Protein AF-A0AB72XNI6-F1 (afdb_monomer_lite)

Sequence (398 aa):
MTYGEAVADVLEFGQSEGEPIGMAPAEWRAFAARASLHAARAKAKELGADPPWDCELAKTPEGYYQIRGGIPYAIAKSLAAAPFADILWMETKTADLADARQFAEAIHAEFPDQMLAYNLSPSFNWDTTGMTDEEMRRFPEELGKMGFVFNFITYGGHQIDGVAAEEFATALRQDGMLALARLQRKMRLVESPYRTPQTLVGGPRSDAALAASSGRTATTKAMGKGSTQHQHLVQTEVPRKLLEEWLAMWSGHYQLKDKLRVQLRPQRAGSEVLELGIHGESDDKLANVIFQPIQDRRGRTILLVRDQNTFGAELRQKRLMTLIHLWLVHRFKAQAVHYVTPTDDNLYQTSKMKSHGIFTEVNQEVGEIIVAEVNHPRIAELLTPDRVALRKLITKEA

Foldseek 3Di:
DDPLVQLLVVQVVCVVVVHDFPDHSVRSSVVVLPDDPVRNQVVSVVRVGDGDDDQQVVADPVRDTDDDDDLSVLLVVQLVCQVPDQEDEDDDPELDLVSLLSSLVSNCVPVVNRAYAYEPEPPHPPVVVPDDPVCVVCSVVSSVVSRHPHYDHDVVVVVVVVVVCVVLVVCCVVPNCVSVVVVLVVCVVVVPPVVPVCVVVPVVVVVVVVCVVCVNPDDPDDDDDVPDDPPDDLL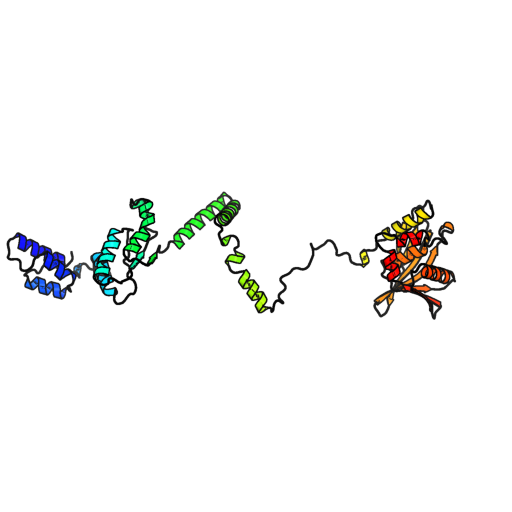RPADQVVLQVLVVLLCVLLVPPWRWGWDWDAPDPPDQWIKIFIATPVRDGQWIWTWHWDADPVRATETETEDIDGRDPSCPPQCSVLSVLLSVCSNRVHQKYKYAPPDCVVVVVLVVNVVLVQFVDWDQDPPRMIITGGRVVLSVVCVPPVNPSSSCSRNVPD

InterPro domains:
  IPR006254 Isocitrate lyase [PF00463] (33-231)
  IPR006254 Isocitrate lyase [PTHR21631] (40-236)
  IPR015813 Pyruvate/Phosphoenolpyruvate kinase-like domain superfamily [SSF51621] (12-215)
  IPR040442 Pyruvate kinase-like domain superfamily [G3DSA:3.20.20.60] (33-232)

Structure (mmCIF, N/CA/C/O backbone):
data_AF-A0AB72XNI6-F1
#
_entry.id   AF-A0AB72XNI6-F1
#
loop_
_atom_site.group_PDB
_atom_site.id
_atom_site.type_symbol
_atom_site.label_atom_id
_atom_site.label_alt_id
_atom_site.label_comp_id
_atom_site.label_asym_id
_atom_site.label_entity_id
_atom_site.label_seq_id
_atom_site.pdbx_PDB_ins_code
_atom_site.Cartn_x
_atom_site.Cartn_y
_atom_site.Cartn_z
_atom_site.occupancy
_atom_site.B_iso_or_equiv
_atom_site.auth_seq_id
_atom_site.auth_comp_id
_atom_site.auth_asym_id
_atom_site.auth_atom_id
_atom_site.pdbx_PDB_model_num
ATOM 1 N N . MET A 1 1 ? 40.174 5.202 -37.784 1.00 93.56 1 MET A N 1
ATOM 2 C CA . MET A 1 1 ? 39.654 4.266 -38.804 1.00 93.56 1 MET A CA 1
ATOM 3 C C . MET A 1 1 ? 39.851 2.837 -38.331 1.00 93.56 1 MET A C 1
ATOM 5 O O . MET A 1 1 ? 40.727 2.596 -37.502 1.00 93.56 1 MET A O 1
ATOM 9 N N . THR A 1 2 ? 39.038 1.905 -38.815 1.00 97.88 2 THR A N 1
ATOM 10 C CA . THR A 1 2 ? 39.280 0.470 -38.592 1.00 97.88 2 THR A CA 1
ATOM 11 C C . THR A 1 2 ? 40.396 -0.014 -39.521 1.00 97.88 2 THR A C 1
ATOM 13 O O . THR A 1 2 ? 40.714 0.655 -40.503 1.00 97.88 2 THR A O 1
ATOM 16 N N . TYR A 1 3 ? 40.993 -1.177 -39.243 1.00 98.06 3 TYR A N 1
ATOM 17 C CA . TYR A 1 3 ? 41.954 -1.772 -40.181 1.00 98.06 3 TYR A CA 1
ATOM 18 C C . TYR A 1 3 ? 41.298 -2.099 -41.537 1.00 98.06 3 TYR A C 1
ATOM 20 O O . TYR A 1 3 ? 41.904 -1.897 -42.584 1.00 98.06 3 TYR A O 1
ATOM 28 N N . GLY A 1 4 ? 40.029 -2.531 -41.524 1.00 97.25 4 GLY A N 1
ATOM 29 C CA . GLY A 1 4 ? 39.254 -2.775 -42.743 1.00 97.25 4 GLY A CA 1
ATOM 30 C C . GLY A 1 4 ? 39.107 -1.528 -43.620 1.00 97.25 4 GLY A C 1
ATOM 31 O O . GLY A 1 4 ? 39.265 -1.627 -44.830 1.00 97.25 4 GLY A O 1
ATOM 32 N N . GLU A 1 5 ? 38.870 -0.357 -43.024 1.00 97.44 5 GLU A N 1
ATOM 33 C CA . GLU A 1 5 ? 38.845 0.919 -43.757 1.00 97.44 5 GLU A CA 1
ATOM 34 C C . GLU A 1 5 ? 40.215 1.302 -44.306 1.00 97.44 5 GLU A C 1
ATOM 36 O O . GLU A 1 5 ? 40.306 1.641 -45.475 1.00 97.44 5 GLU A O 1
ATOM 41 N N . ALA A 1 6 ? 41.282 1.176 -43.509 1.00 97.31 6 ALA A N 1
ATOM 42 C CA . ALA A 1 6 ? 42.628 1.525 -43.962 1.00 97.31 6 ALA A CA 1
ATOM 43 C C . ALA A 1 6 ? 43.043 0.728 -45.212 1.00 97.31 6 ALA A C 1
ATOM 45 O O . ALA A 1 6 ? 43.658 1.274 -46.122 1.00 97.31 6 ALA A O 1
ATOM 46 N N . VAL A 1 7 ? 42.693 -0.562 -45.278 1.00 97.00 7 VAL A N 1
ATOM 47 C CA . VAL A 1 7 ? 42.942 -1.388 -46.472 1.00 97.00 7 VAL A CA 1
ATOM 48 C C . VAL A 1 7 ? 41.987 -1.025 -47.610 1.00 97.00 7 VAL A C 1
ATOM 50 O O . VAL A 1 7 ? 42.411 -1.002 -48.761 1.00 97.00 7 VAL A O 1
ATOM 53 N N . ALA A 1 8 ? 40.719 -0.716 -47.315 1.00 96.12 8 ALA A N 1
ATOM 54 C CA . ALA A 1 8 ? 39.763 -0.295 -48.338 1.00 96.12 8 ALA A CA 1
ATOM 55 C C . ALA A 1 8 ? 40.222 0.988 -49.048 1.00 96.12 8 ALA A C 1
ATOM 57 O O . ALA A 1 8 ? 40.147 1.038 -50.270 1.00 96.12 8 ALA A O 1
ATOM 58 N N . ASP A 1 9 ? 40.761 1.962 -48.309 1.00 95.62 9 ASP A N 1
ATOM 59 C CA . ASP A 1 9 ? 41.301 3.207 -48.866 1.00 95.62 9 ASP A CA 1
ATOM 60 C C . ASP A 1 9 ? 42.468 2.929 -49.833 1.00 95.62 9 ASP A C 1
ATOM 62 O O . ASP A 1 9 ? 42.551 3.536 -50.899 1.00 95.62 9 ASP A O 1
ATOM 66 N N . VAL A 1 10 ? 43.343 1.966 -49.509 1.00 95.19 10 VAL A N 1
ATOM 67 C CA . VAL A 1 10 ? 44.444 1.545 -50.399 1.00 95.19 10 VAL A CA 1
ATOM 68 C C . VAL A 1 10 ? 43.911 0.873 -51.665 1.00 95.19 10 VAL A C 1
ATOM 70 O O . VAL A 1 10 ? 44.380 1.173 -52.760 1.00 95.19 10 VAL A O 1
ATOM 73 N N . LEU A 1 11 ? 42.923 -0.017 -51.535 1.00 93.75 11 LEU A N 1
ATOM 74 C CA . LEU A 1 11 ? 42.319 -0.695 -52.686 1.00 93.75 11 LEU A CA 1
ATOM 75 C C . LEU A 1 11 ? 41.555 0.284 -53.592 1.00 93.75 11 LEU A C 1
ATOM 77 O O . LEU A 1 11 ? 41.622 0.165 -54.813 1.00 93.75 11 LEU A O 1
ATOM 81 N N . GLU A 1 12 ? 40.854 1.263 -53.016 1.00 94.12 12 GLU A N 1
ATOM 82 C CA . GLU A 1 12 ? 40.163 2.324 -53.762 1.00 94.12 12 GLU A CA 1
ATOM 83 C C . GLU A 1 12 ? 41.148 3.265 -54.463 1.00 94.12 12 GLU A C 1
ATOM 85 O O . GLU A 1 12 ? 40.907 3.670 -55.603 1.00 94.12 12 GLU A O 1
ATOM 90 N N . PHE A 1 13 ? 42.281 3.569 -53.824 1.00 93.25 13 PHE A N 1
ATOM 91 C CA . PHE A 1 13 ? 43.362 4.326 -54.446 1.00 93.25 13 PHE A CA 1
ATOM 92 C C . PHE A 1 13 ? 43.966 3.569 -55.637 1.00 93.25 13 PHE A C 1
ATOM 94 O O . PHE A 1 13 ? 44.005 4.116 -56.736 1.00 93.25 13 PHE A O 1
ATOM 101 N N . GLY A 1 14 ? 44.334 2.293 -55.468 1.00 90.88 14 GLY A N 1
ATOM 102 C CA . GLY A 1 14 ? 44.855 1.466 -56.566 1.00 90.88 14 GLY A CA 1
ATOM 103 C C . GLY A 1 14 ? 43.860 1.328 -57.725 1.00 90.88 14 GLY A C 1
ATOM 104 O O . GLY A 1 14 ? 44.231 1.457 -58.892 1.00 90.88 14 GLY A O 1
ATOM 105 N N . GLN A 1 15 ? 42.567 1.169 -57.418 1.00 90.88 15 GLN A N 1
ATOM 106 C CA . GLN A 1 15 ? 41.509 1.171 -58.432 1.00 90.88 15 GLN A CA 1
ATOM 107 C C . GLN A 1 15 ? 41.429 2.509 -59.188 1.00 90.88 15 GLN A C 1
ATOM 109 O O . GLN A 1 15 ? 41.206 2.512 -60.400 1.00 90.88 15 GLN A O 1
ATOM 114 N N . SER A 1 16 ? 41.607 3.634 -58.492 1.00 92.69 16 SER A N 1
ATOM 115 C CA . SER A 1 16 ? 41.585 4.976 -59.091 1.00 92.69 16 SER A CA 1
ATOM 116 C C . SER A 1 16 ? 42.807 5.242 -59.978 1.00 92.69 16 SER A C 1
ATOM 118 O O . SER A 1 16 ? 42.674 5.906 -61.004 1.00 92.69 16 SER A O 1
ATOM 120 N N . GLU A 1 17 ? 43.962 4.665 -59.637 1.00 92.31 17 GLU A N 1
ATOM 121 C CA . GLU A 1 17 ? 45.201 4.723 -60.430 1.00 92.31 17 GLU A CA 1
ATOM 122 C C . GLU A 1 17 ? 45.210 3.740 -61.621 1.00 92.31 17 GLU A C 1
ATOM 124 O O . GLU A 1 17 ? 46.153 3.711 -62.412 1.00 92.31 17 GLU A O 1
ATOM 129 N N . GLY A 1 18 ? 44.150 2.940 -61.792 1.00 89.38 18 GLY A N 1
ATOM 130 C CA . GLY A 1 18 ? 44.030 1.973 -62.885 1.00 89.38 18 GLY A CA 1
ATOM 131 C C . GLY A 1 18 ? 44.869 0.706 -62.696 1.00 89.38 18 GLY A C 1
ATOM 132 O O . GLY A 1 18 ? 45.121 -0.011 -63.669 1.00 89.38 18 GLY A O 1
ATOM 133 N N . GLU A 1 19 ? 45.300 0.411 -61.468 1.00 89.88 19 GLU A N 1
ATOM 134 C CA . GLU A 1 19 ? 45.977 -0.840 -61.135 1.00 89.88 19 GLU A CA 1
ATOM 135 C C . GLU A 1 19 ? 44.999 -2.032 -61.210 1.00 89.88 19 GLU A C 1
ATOM 137 O O . GLU A 1 19 ? 43.794 -1.885 -60.967 1.00 89.88 19 GLU A O 1
ATOM 142 N N . PRO A 1 20 ? 45.473 -3.245 -61.556 1.00 83.62 20 PRO A N 1
ATOM 143 C CA . PRO A 1 20 ? 44.616 -4.424 -61.591 1.00 83.62 20 PRO A CA 1
ATOM 144 C C . PRO A 1 20 ? 44.093 -4.761 -60.187 1.00 83.62 20 PRO A C 1
ATOM 146 O O . PRO A 1 20 ? 44.860 -5.085 -59.281 1.00 83.62 20 PRO A O 1
ATOM 149 N N . ILE A 1 21 ? 42.770 -4.730 -60.015 1.00 82.44 21 ILE A N 1
ATOM 150 C CA . ILE A 1 21 ? 42.123 -5.019 -58.731 1.00 82.44 21 ILE A CA 1
ATOM 151 C C . ILE A 1 21 ? 42.141 -6.525 -58.421 1.00 82.44 21 ILE A C 1
ATOM 153 O O . ILE A 1 21 ? 41.576 -7.334 -59.154 1.00 82.44 21 ILE A O 1
ATOM 157 N N . GLY A 1 22 ? 42.767 -6.913 -57.307 1.00 82.12 22 GLY A N 1
ATOM 158 C CA . GLY A 1 22 ? 42.725 -8.297 -56.812 1.00 82.12 22 GLY A CA 1
ATOM 159 C C . GLY A 1 22 ? 41.392 -8.674 -56.149 1.00 82.12 22 GLY A C 1
ATOM 160 O O . GLY A 1 22 ? 41.034 -9.847 -56.100 1.00 82.12 22 GLY A O 1
ATOM 161 N N . MET A 1 23 ? 40.661 -7.681 -55.634 1.00 91.81 23 MET A N 1
ATOM 162 C CA . MET A 1 23 ? 39.353 -7.815 -54.985 1.00 91.81 23 MET A CA 1
ATOM 163 C C . MET A 1 23 ? 38.646 -6.457 -55.006 1.00 91.81 23 MET A C 1
ATOM 165 O O . MET A 1 23 ? 39.294 -5.426 -54.821 1.00 91.81 23 MET A O 1
ATOM 169 N N . ALA A 1 24 ? 37.327 -6.432 -55.206 1.00 90.81 24 ALA A N 1
ATOM 170 C CA . ALA A 1 24 ? 36.577 -5.177 -55.172 1.00 90.81 24 ALA A CA 1
ATOM 171 C C . ALA A 1 24 ? 36.501 -4.601 -53.736 1.00 90.81 24 ALA A C 1
ATOM 173 O O . ALA A 1 24 ? 36.364 -5.375 -52.783 1.00 90.81 24 ALA A O 1
ATOM 174 N N . PRO A 1 25 ? 36.474 -3.265 -53.539 1.00 89.19 25 PRO A N 1
ATOM 175 C CA . PRO A 1 25 ? 36.390 -2.662 -52.201 1.00 89.19 25 PRO A CA 1
ATOM 176 C C . PRO A 1 25 ? 35.178 -3.123 -51.373 1.00 89.19 25 PRO A C 1
ATOM 178 O O . PRO A 1 25 ? 35.258 -3.253 -50.151 1.00 89.19 25 PRO A O 1
ATOM 181 N N . ALA A 1 26 ? 34.041 -3.391 -52.023 1.00 90.81 26 ALA A N 1
ATOM 182 C CA . ALA A 1 26 ? 32.845 -3.918 -51.362 1.00 90.81 26 ALA A CA 1
ATOM 183 C C . ALA A 1 26 ? 33.033 -5.366 -50.875 1.00 90.81 26 ALA A C 1
ATOM 185 O O . ALA A 1 26 ? 32.632 -5.707 -49.761 1.00 90.81 26 ALA A O 1
ATOM 186 N N . GLU A 1 27 ? 33.685 -6.203 -51.683 1.00 95.19 27 GLU A N 1
ATOM 187 C CA . GLU A 1 27 ? 33.998 -7.591 -51.336 1.00 95.19 27 GLU A CA 1
ATOM 188 C C . GLU A 1 27 ? 35.019 -7.654 -50.190 1.00 95.19 27 GLU A C 1
ATOM 190 O O . GLU A 1 27 ? 34.841 -8.419 -49.239 1.00 95.19 27 GLU A O 1
ATOM 195 N N . TRP A 1 28 ? 36.015 -6.759 -50.202 1.00 96.88 28 TRP A N 1
ATOM 196 C CA . TRP A 1 28 ? 36.951 -6.592 -49.091 1.00 96.88 28 TRP A CA 1
ATOM 197 C C . TRP A 1 28 ? 36.242 -6.210 -47.789 1.00 96.88 28 TRP A C 1
ATOM 199 O O . TRP A 1 28 ? 36.485 -6.832 -46.754 1.00 96.88 28 TRP A O 1
ATOM 209 N N . ARG A 1 29 ? 35.330 -5.228 -47.816 1.00 95.62 29 ARG A N 1
ATOM 210 C CA . ARG A 1 29 ? 34.571 -4.821 -46.619 1.00 95.62 29 ARG A CA 1
ATOM 211 C C . ARG A 1 29 ? 33.749 -5.980 -46.044 1.00 95.62 29 ARG A C 1
ATOM 213 O O . ARG A 1 29 ? 33.747 -6.167 -44.828 1.00 95.62 29 ARG A O 1
ATOM 220 N N . ALA A 1 30 ? 33.124 -6.795 -46.897 1.00 95.25 30 ALA A N 1
ATOM 221 C CA . ALA A 1 30 ? 32.394 -7.991 -46.472 1.00 95.25 30 ALA A CA 1
ATOM 222 C C . ALA A 1 30 ? 33.312 -9.058 -45.845 1.00 95.25 30 ALA A C 1
ATOM 224 O O . ALA A 1 30 ? 32.945 -9.687 -44.851 1.00 95.25 30 ALA A O 1
ATOM 225 N N . PHE A 1 31 ? 34.520 -9.251 -46.388 1.00 97.38 31 PHE A N 1
ATOM 226 C CA . PHE A 1 31 ? 35.531 -10.129 -45.795 1.00 97.38 31 PHE A CA 1
ATOM 227 C C . PHE A 1 31 ? 36.019 -9.601 -44.436 1.00 97.38 31 PHE A C 1
ATOM 229 O O . PHE A 1 31 ? 36.021 -10.337 -43.447 1.00 97.38 31 PHE A O 1
ATOM 236 N N . ALA A 1 32 ? 36.392 -8.321 -44.369 1.00 96.81 32 ALA A N 1
ATOM 237 C CA . ALA A 1 32 ? 36.967 -7.695 -43.184 1.00 96.81 32 ALA A CA 1
ATOM 238 C C . ALA A 1 32 ? 35.988 -7.650 -41.999 1.00 96.81 32 ALA A C 1
ATOM 240 O O . ALA A 1 32 ? 36.417 -7.808 -40.859 1.00 96.81 32 ALA A O 1
ATOM 241 N N . ALA A 1 33 ? 34.682 -7.505 -42.253 1.00 95.88 33 ALA A N 1
ATOM 242 C CA . ALA A 1 33 ? 33.647 -7.457 -41.215 1.00 95.88 33 ALA A CA 1
ATOM 243 C C . ALA A 1 33 ? 33.569 -8.726 -40.339 1.00 95.88 33 ALA A C 1
ATOM 245 O O . ALA A 1 33 ? 33.073 -8.660 -39.217 1.00 95.88 33 ALA A O 1
ATOM 246 N N . ARG A 1 34 ? 34.077 -9.867 -40.827 1.00 95.81 34 ARG A N 1
ATOM 247 C CA . ARG A 1 34 ? 34.074 -11.164 -40.122 1.00 95.81 34 ARG A CA 1
ATOM 248 C C . ARG A 1 34 ? 35.469 -11.756 -39.889 1.00 95.81 34 ARG A C 1
ATOM 250 O O . ARG A 1 34 ? 35.585 -12.913 -39.492 1.00 95.81 34 ARG A O 1
ATOM 257 N N . ALA A 1 35 ? 36.531 -11.004 -40.174 1.00 97.19 35 ALA A N 1
ATOM 258 C CA . ALA A 1 35 ? 37.906 -11.480 -40.071 1.00 97.19 35 ALA A CA 1
ATOM 259 C C . ALA A 1 35 ? 38.553 -11.072 -38.739 1.00 97.19 35 ALA A C 1
ATOM 261 O O . ALA A 1 35 ? 38.353 -9.967 -38.238 1.00 97.19 35 ALA A O 1
ATOM 262 N N . SER A 1 36 ? 39.409 -11.939 -38.190 1.00 98.12 36 SER A N 1
ATOM 263 C CA . SER A 1 36 ? 40.351 -11.516 -37.150 1.00 98.12 36 SER A CA 1
ATOM 264 C C . SER A 1 36 ? 41.398 -10.568 -37.743 1.00 98.12 36 SER A C 1
ATOM 266 O O . SER A 1 36 ? 41.687 -10.627 -38.940 1.00 98.12 36 SER A O 1
ATOM 268 N N . LEU A 1 37 ? 42.033 -9.734 -36.911 1.00 98.00 37 LEU A N 1
ATOM 269 C CA . LEU A 1 37 ? 43.083 -8.818 -37.378 1.00 98.00 37 LEU A CA 1
ATOM 270 C C . LEU A 1 37 ? 44.224 -9.560 -38.099 1.00 98.00 37 LEU A C 1
ATOM 272 O O . LEU A 1 37 ? 44.736 -9.077 -39.105 1.00 98.00 37 LEU A O 1
ATOM 276 N N . HIS A 1 38 ? 44.583 -10.759 -37.629 1.00 98.19 38 HIS A N 1
ATOM 277 C CA . HIS A 1 38 ? 45.583 -11.612 -38.276 1.00 98.19 38 HIS A CA 1
ATOM 278 C C . HIS A 1 38 ? 45.152 -12.036 -39.688 1.00 98.19 38 HIS A C 1
ATOM 280 O O . HIS A 1 38 ? 45.911 -11.882 -40.643 1.00 98.19 38 HIS A O 1
ATOM 286 N N . ALA A 1 39 ? 43.929 -12.555 -39.834 1.00 98.31 39 ALA A N 1
ATOM 287 C CA . ALA A 1 39 ? 43.407 -12.985 -41.131 1.00 98.31 39 ALA A CA 1
ATOM 288 C C . ALA A 1 39 ? 43.244 -11.803 -42.099 1.00 98.31 39 ALA A C 1
ATOM 290 O O . ALA A 1 39 ? 43.582 -11.925 -43.276 1.00 98.31 39 ALA A O 1
ATOM 291 N N . ALA A 1 40 ? 42.789 -10.652 -41.593 1.00 98.00 40 ALA A N 1
ATOM 292 C CA . ALA A 1 40 ? 42.680 -9.422 -42.366 1.00 98.00 40 ALA A CA 1
ATOM 293 C C . ALA A 1 40 ? 44.045 -8.976 -42.906 1.00 98.00 40 ALA A C 1
ATOM 295 O O . ALA A 1 40 ? 44.166 -8.739 -44.103 1.00 98.00 40 ALA A O 1
ATOM 296 N N . ARG A 1 41 ? 45.087 -8.939 -42.064 1.00 97.88 41 ARG A N 1
ATOM 297 C CA . ARG A 1 41 ? 46.454 -8.593 -42.491 1.00 97.88 41 ARG A CA 1
ATOM 298 C C . ARG A 1 41 ? 47.017 -9.564 -43.522 1.00 97.88 41 ARG A C 1
ATOM 300 O O . ARG A 1 41 ? 47.602 -9.133 -44.510 1.00 97.88 41 ARG A O 1
ATOM 307 N N . ALA A 1 42 ? 46.829 -10.868 -43.314 1.00 97.81 42 ALA A N 1
ATOM 308 C CA . ALA A 1 42 ? 47.294 -11.882 -44.256 1.00 97.81 42 ALA A CA 1
ATOM 309 C C . ALA A 1 42 ? 46.640 -11.710 -45.637 1.00 97.81 42 ALA A C 1
ATOM 311 O O . ALA A 1 42 ? 47.342 -11.674 -46.645 1.00 97.81 42 ALA A O 1
ATOM 312 N N . LYS A 1 43 ? 45.314 -11.519 -45.679 1.00 97.25 43 LYS A N 1
ATOM 313 C CA . LYS A 1 43 ? 44.586 -11.300 -46.934 1.00 97.25 43 LYS A CA 1
ATOM 314 C C . LYS A 1 43 ? 44.955 -9.972 -47.597 1.00 97.25 43 LYS A C 1
ATOM 316 O O . LYS A 1 43 ? 45.147 -9.943 -48.804 1.00 97.25 43 LYS A O 1
ATOM 321 N N . ALA A 1 44 ? 45.086 -8.892 -46.831 1.00 96.38 44 ALA A N 1
ATOM 322 C CA . ALA A 1 44 ? 45.484 -7.593 -47.370 1.00 96.38 44 ALA A CA 1
ATOM 323 C C . ALA A 1 44 ? 46.881 -7.663 -48.017 1.00 96.38 44 ALA A C 1
ATOM 325 O O . ALA A 1 44 ? 47.073 -7.189 -49.134 1.00 96.38 44 ALA A O 1
ATOM 326 N N . LYS A 1 45 ? 47.819 -8.387 -47.388 1.00 96.12 45 LYS A N 1
ATOM 327 C CA . LYS A 1 45 ? 49.153 -8.652 -47.942 1.00 96.12 45 LYS A CA 1
ATOM 328 C C . LYS A 1 45 ? 49.116 -9.445 -49.254 1.00 96.12 45 LYS A C 1
ATOM 330 O O . LYS A 1 45 ? 49.883 -9.129 -50.156 1.00 96.12 45 LYS A O 1
ATOM 335 N N . GLU A 1 46 ? 48.239 -10.446 -49.381 1.00 95.69 46 GLU A N 1
ATOM 336 C CA . GLU A 1 46 ? 48.030 -11.170 -50.652 1.00 95.69 46 GLU A CA 1
ATOM 337 C C . GLU A 1 46 ? 47.538 -10.242 -51.773 1.00 95.69 46 GLU A C 1
ATOM 339 O O . GLU A 1 46 ? 47.899 -10.437 -52.929 1.00 95.69 46 GLU A O 1
ATOM 344 N N . LEU A 1 47 ? 46.750 -9.220 -51.425 1.00 94.38 47 LEU A N 1
ATOM 345 C CA . LEU A 1 47 ? 46.254 -8.195 -52.347 1.00 94.38 47 LEU A CA 1
ATOM 346 C C . LEU A 1 47 ? 47.262 -7.058 -52.593 1.00 94.38 47 LEU A C 1
ATOM 348 O O . LEU A 1 47 ? 46.939 -6.113 -53.304 1.00 94.38 47 LEU A O 1
ATOM 352 N N . GLY A 1 48 ? 48.457 -7.117 -51.996 1.00 94.06 48 GLY A N 1
ATOM 353 C CA . GLY A 1 48 ? 49.463 -6.056 -52.098 1.00 94.06 48 GLY A CA 1
ATOM 354 C C . GLY A 1 48 ? 49.151 -4.792 -51.285 1.00 94.06 48 GLY A C 1
ATOM 355 O O . GLY A 1 48 ? 49.828 -3.785 -51.462 1.00 94.06 48 GLY A O 1
ATOM 356 N N . ALA A 1 49 ? 48.170 -4.828 -50.379 1.00 94.06 49 ALA A N 1
ATOM 357 C CA . ALA A 1 49 ? 47.759 -3.692 -49.558 1.00 94.06 49 ALA A CA 1
ATOM 358 C C . ALA A 1 49 ? 48.200 -3.875 -48.092 1.00 94.06 49 ALA A C 1
ATOM 360 O O . ALA A 1 49 ? 47.587 -4.633 -47.344 1.00 94.06 49 ALA A O 1
ATOM 361 N N . ASP A 1 50 ? 49.246 -3.166 -47.653 1.00 94.88 50 ASP A N 1
ATOM 362 C CA . ASP A 1 50 ? 49.730 -3.193 -46.258 1.00 94.88 50 ASP A CA 1
ATOM 363 C C . ASP A 1 50 ? 49.828 -1.775 -45.663 1.00 94.88 50 ASP A C 1
ATOM 365 O O . ASP A 1 50 ? 50.922 -1.224 -45.508 1.00 94.88 50 ASP A O 1
ATOM 369 N N . PRO A 1 51 ? 48.685 -1.125 -45.375 1.00 96.56 51 PRO A N 1
ATOM 370 C CA . PRO A 1 51 ? 48.683 0.219 -44.814 1.00 96.56 51 PRO A CA 1
ATOM 371 C C . PRO A 1 51 ? 49.270 0.238 -43.389 1.00 96.56 51 PRO A C 1
ATOM 373 O O . PRO A 1 51 ? 48.965 -0.656 -42.584 1.00 96.56 51 PRO A O 1
ATOM 376 N N . PRO A 1 52 ? 50.031 1.287 -43.014 1.00 97.69 52 PRO A N 1
ATOM 377 C CA . PRO A 1 52 ? 50.439 1.504 -41.632 1.00 97.69 52 PRO A CA 1
ATOM 378 C C . PRO A 1 52 ? 49.211 1.625 -40.726 1.00 97.69 52 PRO A C 1
ATOM 380 O O . PRO A 1 52 ? 48.388 2.526 -40.880 1.00 97.69 52 PRO A O 1
ATOM 383 N N . TRP A 1 53 ? 49.084 0.712 -39.768 1.00 98.38 53 TRP A N 1
ATOM 384 C CA . TRP A 1 53 ? 47.983 0.720 -38.812 1.00 98.38 53 TRP A CA 1
ATOM 385 C C . TRP A 1 53 ? 48.421 0.073 -37.506 1.00 98.38 53 TRP A C 1
ATOM 387 O O . TRP A 1 53 ? 48.906 -1.062 -37.513 1.00 98.38 53 TRP A O 1
ATOM 397 N N . ASP A 1 54 ? 48.217 0.779 -36.398 1.00 97.69 54 ASP A N 1
ATOM 398 C CA . ASP A 1 54 ? 48.589 0.323 -35.064 1.00 97.69 54 ASP A CA 1
ATOM 399 C C . ASP A 1 54 ? 47.551 0.797 -34.035 1.00 97.69 54 ASP A C 1
ATOM 401 O O . ASP A 1 54 ? 47.393 1.996 -33.792 1.00 97.69 54 ASP A O 1
ATOM 405 N N . CYS A 1 55 ? 46.814 -0.147 -33.446 1.00 97.94 55 CYS A N 1
ATOM 406 C CA . CYS A 1 55 ? 45.856 0.154 -32.385 1.00 97.94 55 CYS A CA 1
ATOM 407 C C . CYS A 1 55 ? 46.501 0.355 -31.011 1.00 97.94 55 CYS A C 1
ATOM 409 O O . CYS A 1 55 ? 45.852 0.943 -30.147 1.00 97.94 55 CYS A O 1
ATOM 411 N N . GLU A 1 56 ? 47.743 -0.094 -30.790 1.00 98.50 56 GLU A N 1
ATOM 412 C CA . GLU A 1 56 ? 48.448 0.077 -29.514 1.00 98.50 56 GLU A CA 1
ATOM 413 C C . GLU A 1 56 ? 48.711 1.554 -29.226 1.00 98.50 56 GLU A C 1
ATOM 415 O O . GLU A 1 56 ? 48.540 2.006 -28.093 1.00 98.50 56 GLU A O 1
ATOM 420 N N . LEU A 1 57 ? 49.067 2.314 -30.267 1.00 98.31 57 LEU A N 1
ATOM 421 C CA . LEU A 1 57 ? 49.330 3.752 -30.179 1.00 98.31 57 LEU A CA 1
ATOM 422 C C . LEU A 1 57 ? 48.091 4.570 -29.791 1.00 98.31 57 LEU A C 1
ATOM 424 O O . LEU A 1 57 ? 48.228 5.669 -29.263 1.00 98.31 57 LEU A O 1
ATOM 428 N N . ALA A 1 58 ? 46.888 4.050 -30.049 1.00 98.06 58 ALA A N 1
ATOM 429 C CA . ALA A 1 58 ? 45.626 4.742 -29.795 1.00 98.06 58 ALA A CA 1
ATOM 430 C C . ALA A 1 58 ? 44.996 4.400 -28.433 1.00 98.06 58 ALA A C 1
ATOM 432 O O . ALA A 1 58 ? 43.865 4.818 -28.168 1.00 98.06 58 ALA A O 1
ATOM 433 N N . LYS A 1 59 ? 45.678 3.622 -27.580 1.00 98.56 59 LYS A N 1
ATOM 434 C CA . LYS A 1 59 ? 45.152 3.259 -26.259 1.00 98.56 59 LYS A CA 1
ATOM 435 C C . LYS A 1 59 ? 44.979 4.478 -25.356 1.00 98.56 59 LYS A C 1
ATOM 437 O O . LYS A 1 59 ? 45.735 5.446 -25.425 1.00 98.56 59 LYS A O 1
ATOM 442 N N . THR A 1 60 ? 43.984 4.406 -24.478 1.00 98.31 60 THR A N 1
ATOM 443 C CA . THR A 1 60 ? 43.810 5.393 -23.409 1.00 98.31 60 THR A CA 1
ATOM 444 C C . THR A 1 60 ? 44.925 5.256 -22.361 1.00 98.31 60 THR A C 1
ATOM 446 O O . THR A 1 60 ? 45.597 4.219 -22.317 1.00 98.31 60 THR A O 1
ATOM 449 N N . PRO A 1 61 ? 45.128 6.256 -21.482 1.00 98.12 61 PRO A N 1
ATOM 450 C CA . PRO A 1 61 ? 46.089 6.156 -20.380 1.00 98.12 61 PRO A CA 1
ATOM 451 C C . PRO A 1 61 ? 45.879 4.934 -19.472 1.00 98.12 61 PRO A C 1
ATOM 453 O O . PRO A 1 61 ? 46.838 4.380 -18.947 1.00 98.12 61 PRO A O 1
ATOM 456 N N . GLU A 1 62 ? 44.634 4.484 -19.316 1.00 98.38 62 GLU A N 1
ATOM 457 C CA . GLU A 1 62 ? 44.252 3.291 -18.552 1.00 98.38 62 GLU A CA 1
ATOM 458 C C . GLU A 1 62 ? 44.574 1.975 -19.281 1.00 98.38 62 GLU A C 1
ATOM 460 O O . GLU A 1 62 ? 44.468 0.899 -18.695 1.00 98.38 62 GLU A O 1
ATOM 465 N N . GLY A 1 63 ? 44.967 2.044 -20.555 1.00 98.12 63 GLY A N 1
ATOM 466 C CA . GLY A 1 63 ? 45.300 0.889 -21.384 1.00 98.12 63 GLY A CA 1
ATOM 467 C C . GLY A 1 63 ? 44.126 0.307 -22.175 1.00 98.12 63 GLY A C 1
ATOM 468 O O . GLY A 1 63 ? 44.262 -0.786 -22.724 1.00 98.12 63 GLY A O 1
ATOM 469 N N . TYR A 1 64 ? 42.987 1.002 -22.268 1.00 98.50 64 TYR A N 1
ATOM 470 C CA . TYR A 1 64 ? 41.844 0.544 -23.063 1.00 98.50 64 TYR A CA 1
ATOM 471 C C . TYR A 1 64 ? 42.017 0.868 -24.549 1.00 98.50 64 TYR A C 1
ATOM 473 O O . TYR A 1 64 ? 42.513 1.934 -24.911 1.00 98.50 64 TYR A O 1
ATOM 481 N N . TYR A 1 65 ? 41.563 -0.032 -25.423 1.00 98.50 65 TYR A N 1
ATOM 482 C CA . TYR A 1 65 ? 41.523 0.219 -26.864 1.00 98.50 65 TYR A CA 1
ATOM 483 C C . TYR A 1 65 ? 40.302 1.050 -27.248 1.00 98.50 65 TYR A C 1
ATOM 485 O O . TYR A 1 65 ? 39.195 0.824 -26.757 1.00 98.50 65 TYR A O 1
ATOM 493 N N . GLN A 1 66 ? 40.497 1.954 -28.203 1.00 98.12 66 GLN A N 1
ATOM 494 C CA . GLN A 1 66 ? 39.401 2.651 -28.866 1.00 98.12 66 GLN A CA 1
ATOM 495 C C . GLN A 1 66 ? 38.680 1.693 -29.820 1.00 98.12 66 GLN A C 1
ATOM 497 O O . GLN A 1 66 ? 39.313 1.003 -30.621 1.00 98.12 66 GLN A O 1
ATOM 502 N N . ILE A 1 67 ? 37.349 1.676 -29.766 1.00 98.00 67 ILE A N 1
ATOM 503 C CA . ILE A 1 67 ? 36.501 0.878 -30.659 1.00 98.00 67 ILE A CA 1
ATOM 504 C C . ILE A 1 67 ? 35.485 1.766 -31.373 1.00 98.00 67 ILE A C 1
ATOM 506 O O . ILE A 1 67 ? 35.122 2.840 -30.895 1.00 98.00 67 ILE A O 1
ATOM 510 N N . ARG A 1 68 ? 34.997 1.312 -32.531 1.00 97.69 68 ARG A N 1
ATOM 511 C CA . ARG A 1 68 ? 33.875 1.957 -33.219 1.00 97.69 68 ARG A CA 1
ATOM 512 C C . ARG A 1 68 ? 32.566 1.424 -32.643 1.00 97.69 68 ARG A C 1
ATOM 514 O O . ARG A 1 68 ? 32.073 0.389 -33.079 1.00 97.69 68 ARG A O 1
ATOM 521 N N . GLY A 1 69 ? 32.028 2.127 -31.650 1.00 95.75 69 GLY A N 1
ATOM 522 C CA . GLY A 1 69 ? 30.670 1.883 -31.165 1.00 95.75 69 GLY A CA 1
ATOM 523 C C . GLY A 1 69 ? 29.618 2.175 -32.243 1.00 95.75 69 GLY A C 1
ATOM 524 O O . GLY A 1 69 ? 29.870 2.944 -33.170 1.00 95.75 69 GLY A O 1
ATOM 525 N N . GLY A 1 70 ? 28.446 1.557 -32.115 1.00 95.88 70 GLY A N 1
ATOM 526 C CA . GLY A 1 70 ? 27.309 1.735 -33.022 1.00 95.88 70 GLY A CA 1
ATOM 527 C C . GLY A 1 70 ? 26.505 0.447 -33.201 1.00 95.88 70 GLY A C 1
ATOM 528 O O . GLY A 1 70 ? 26.936 -0.622 -32.761 1.00 95.88 70 GLY A O 1
ATOM 529 N N . ILE A 1 71 ? 25.363 0.549 -33.887 1.00 97.12 71 ILE A N 1
ATOM 530 C CA . ILE A 1 71 ? 24.446 -0.576 -34.143 1.00 97.12 71 ILE A CA 1
ATOM 531 C C . ILE A 1 71 ? 25.156 -1.773 -34.800 1.00 97.12 71 ILE A C 1
ATOM 533 O O . ILE A 1 71 ? 24.974 -2.886 -34.309 1.00 97.12 71 ILE A O 1
ATOM 537 N N . PRO A 1 72 ? 26.050 -1.605 -35.803 1.00 97.06 72 PRO A N 1
ATOM 538 C CA . PRO A 1 72 ? 26.768 -2.744 -36.380 1.00 97.06 72 PRO A CA 1
ATOM 539 C C . PRO A 1 72 ? 27.605 -3.520 -35.355 1.00 97.06 72 PRO A C 1
ATOM 541 O O . PRO A 1 72 ? 27.668 -4.748 -35.407 1.00 97.06 72 PRO A O 1
ATOM 544 N N . TYR A 1 73 ? 28.226 -2.824 -34.394 1.00 97.88 73 TYR A N 1
ATOM 545 C CA . TYR A 1 73 ? 28.996 -3.497 -33.351 1.00 97.88 73 TYR A CA 1
ATOM 546 C C . TYR A 1 73 ? 28.071 -4.173 -32.333 1.00 97.88 73 TYR A C 1
ATOM 548 O O . TYR A 1 73 ? 28.345 -5.303 -31.936 1.00 97.88 73 TYR A O 1
ATOM 556 N N . ALA A 1 74 ? 26.953 -3.538 -31.963 1.00 98.25 74 ALA A N 1
ATOM 557 C CA . ALA A 1 74 ? 25.947 -4.151 -31.098 1.00 98.25 74 ALA A CA 1
ATOM 558 C C . ALA A 1 74 ? 25.398 -5.455 -31.699 1.00 98.25 74 ALA A C 1
ATOM 560 O O . ALA A 1 74 ? 25.437 -6.478 -31.023 1.00 98.25 74 ALA A O 1
ATOM 561 N N . ILE A 1 75 ? 25.015 -5.455 -32.983 1.00 98.44 75 ILE A N 1
ATOM 562 C CA . ILE A 1 75 ? 24.589 -6.656 -33.721 1.00 98.44 75 ILE A CA 1
ATOM 563 C C . ILE A 1 75 ? 25.658 -7.748 -33.630 1.00 98.44 75 ILE A C 1
ATOM 565 O O . ILE A 1 75 ? 25.354 -8.866 -33.228 1.00 98.44 75 ILE A O 1
ATOM 569 N N . ALA A 1 76 ? 26.923 -7.431 -33.932 1.00 98.12 76 ALA A N 1
ATOM 570 C CA . ALA A 1 76 ? 28.003 -8.417 -33.896 1.00 98.12 76 ALA A CA 1
ATOM 571 C C . ALA A 1 76 ? 28.187 -9.049 -32.503 1.00 98.12 76 ALA A C 1
ATOM 573 O O . ALA A 1 76 ? 28.387 -10.260 -32.393 1.00 98.12 76 ALA A O 1
ATOM 574 N N . LYS A 1 77 ? 28.093 -8.254 -31.425 1.00 98.62 77 LYS A N 1
ATOM 575 C CA . LYS A 1 77 ? 28.174 -8.787 -30.053 1.00 98.62 77 LYS A CA 1
ATOM 576 C C . LYS A 1 77 ? 26.943 -9.616 -29.693 1.00 98.62 77 LYS A C 1
ATOM 578 O O . LYS A 1 77 ? 27.084 -10.667 -29.074 1.00 98.62 77 LYS A O 1
ATOM 583 N N . SER A 1 78 ? 25.760 -9.155 -30.081 1.00 98.56 78 SER A N 1
ATOM 584 C CA . SER A 1 78 ? 24.486 -9.809 -29.795 1.00 98.56 78 SER A CA 1
ATOM 585 C C . SER A 1 78 ? 24.339 -11.137 -30.536 1.00 98.56 78 SER A C 1
ATOM 587 O O . SER A 1 78 ? 23.940 -12.111 -29.912 1.00 98.56 78 SER A O 1
ATOM 589 N N . LEU A 1 79 ? 24.761 -11.235 -31.800 1.00 98.50 79 LEU A N 1
ATOM 590 C CA . LEU A 1 79 ? 24.815 -12.504 -32.538 1.00 98.50 79 LEU A CA 1
ATOM 591 C C . LEU A 1 79 ? 25.727 -13.528 -31.852 1.00 98.50 79 LEU A C 1
ATOM 593 O O . LEU A 1 79 ? 25.370 -14.696 -31.739 1.00 98.50 79 LEU A O 1
ATOM 597 N N . ALA A 1 80 ? 26.883 -13.091 -31.344 1.00 98.38 80 ALA A N 1
ATOM 598 C CA . ALA A 1 80 ? 27.781 -13.970 -30.597 1.00 98.38 80 ALA A CA 1
ATOM 599 C C . ALA A 1 80 ? 27.181 -14.429 -29.255 1.00 98.38 80 ALA A C 1
ATOM 601 O O . ALA A 1 80 ? 27.477 -15.530 -28.795 1.00 98.38 80 ALA A O 1
ATOM 602 N N . ALA A 1 81 ? 26.345 -13.595 -28.629 1.00 98.62 81 ALA A N 1
ATOM 603 C CA . ALA A 1 81 ? 25.657 -13.913 -27.381 1.00 98.62 81 ALA A CA 1
ATOM 604 C C . ALA A 1 81 ? 24.366 -14.729 -27.582 1.00 98.62 81 ALA A C 1
ATOM 606 O O . ALA A 1 81 ? 23.946 -15.412 -26.651 1.00 98.62 81 ALA A O 1
ATOM 607 N N . ALA A 1 82 ? 23.755 -14.689 -28.771 1.00 98.56 82 ALA A N 1
ATOM 608 C CA . ALA A 1 82 ? 22.450 -15.288 -29.061 1.00 98.56 82 ALA A CA 1
ATOM 609 C C . ALA A 1 82 ? 22.327 -16.778 -28.682 1.00 98.56 82 ALA A C 1
ATOM 611 O O . ALA A 1 82 ? 21.305 -17.140 -28.106 1.00 98.56 82 ALA A O 1
ATOM 612 N N . PRO A 1 83 ? 23.334 -17.652 -28.901 1.00 98.56 83 PRO A N 1
ATOM 613 C CA . PRO A 1 83 ? 23.241 -19.061 -28.499 1.00 98.56 83 PRO A CA 1
ATOM 614 C C . PRO A 1 83 ? 23.266 -19.295 -26.980 1.00 98.56 83 PRO A C 1
ATOM 616 O O . PRO A 1 83 ? 23.093 -20.427 -26.533 1.00 98.56 83 PRO A O 1
ATOM 619 N N . PHE A 1 84 ? 23.549 -18.255 -26.192 1.00 98.75 84 PHE A N 1
ATOM 620 C CA . PHE A 1 84 ? 23.781 -18.334 -24.749 1.00 98.75 84 PHE A CA 1
ATOM 621 C C . PHE A 1 84 ? 22.786 -17.504 -23.931 1.00 98.75 84 PHE A C 1
ATOM 623 O O . PHE A 1 84 ? 22.899 -17.465 -22.706 1.00 98.75 84 PHE A O 1
ATOM 630 N N . ALA A 1 85 ? 21.851 -16.815 -24.586 1.00 98.62 85 ALA A N 1
ATOM 631 C CA . ALA A 1 85 ? 20.888 -15.936 -23.944 1.00 98.62 85 ALA A CA 1
ATOM 632 C C . ALA A 1 85 ? 19.488 -16.153 -24.524 1.00 98.62 85 ALA A C 1
ATOM 634 O O . ALA A 1 85 ? 19.318 -16.246 -25.739 1.00 98.62 85 ALA A O 1
ATOM 635 N N . ASP A 1 86 ? 18.493 -16.176 -23.637 1.00 98.69 86 ASP A N 1
ATOM 636 C CA . ASP A 1 86 ? 17.082 -16.303 -24.018 1.00 98.69 86 ASP A CA 1
ATOM 637 C C . ASP A 1 86 ? 16.524 -15.019 -24.645 1.00 98.69 86 ASP A C 1
ATOM 639 O O . ASP A 1 86 ? 15.544 -15.074 -25.382 1.00 98.69 86 ASP A O 1
ATOM 643 N N . ILE A 1 87 ? 17.092 -13.862 -24.278 1.00 98.75 87 ILE A N 1
ATOM 644 C CA . ILE A 1 87 ? 16.675 -12.537 -24.744 1.00 98.75 87 ILE A CA 1
ATOM 645 C C . ILE A 1 87 ? 17.912 -11.671 -24.978 1.00 98.75 87 ILE A C 1
ATOM 647 O O . ILE A 1 87 ? 18.817 -11.624 -24.139 1.00 98.75 87 ILE A O 1
ATOM 651 N N . LEU A 1 88 ? 17.920 -10.923 -26.082 1.00 98.69 88 LEU A N 1
ATOM 652 C CA . LEU A 1 88 ? 18.956 -9.937 -26.392 1.00 98.69 88 LEU A CA 1
ATOM 653 C C . LEU A 1 88 ? 18.445 -8.504 -26.232 1.00 98.69 88 LEU A C 1
ATOM 655 O O . LEU A 1 88 ? 17.311 -8.180 -26.573 1.00 98.69 88 LEU A O 1
ATOM 659 N N . TRP A 1 89 ? 19.317 -7.621 -25.753 1.00 98.56 89 TRP A N 1
ATOM 660 C CA . TRP A 1 89 ? 19.022 -6.202 -25.572 1.00 98.56 89 TRP A CA 1
ATOM 661 C C . TRP A 1 89 ? 20.213 -5.354 -26.020 1.00 98.56 89 TRP A C 1
ATOM 663 O O . TRP A 1 89 ? 21.344 -5.567 -25.580 1.00 98.56 89 TRP A O 1
ATOM 673 N N . MET A 1 90 ? 19.943 -4.389 -26.900 1.00 97.81 90 MET A N 1
ATOM 674 C CA . MET A 1 90 ? 20.864 -3.314 -27.255 1.00 97.81 90 MET A CA 1
ATOM 675 C C . MET A 1 90 ? 20.498 -2.052 -26.469 1.00 97.81 90 MET A C 1
ATOM 677 O O . MET A 1 90 ? 19.400 -1.523 -26.626 1.00 97.81 90 MET A O 1
ATOM 681 N N . GLU A 1 91 ? 21.426 -1.551 -25.655 1.00 95.69 91 GLU A N 1
ATOM 682 C CA . GLU A 1 91 ? 21.277 -0.252 -24.991 1.00 95.69 91 GLU A CA 1
ATOM 683 C C . GLU A 1 91 ? 21.194 0.869 -26.039 1.00 95.69 91 GLU A C 1
ATOM 685 O O . GLU A 1 91 ? 22.010 0.927 -26.964 1.00 95.69 91 GLU A O 1
ATOM 690 N N . THR A 1 92 ? 20.229 1.776 -25.880 1.00 89.38 92 THR A N 1
ATOM 691 C CA . THR A 1 92 ? 19.996 2.887 -26.813 1.00 89.38 92 THR A CA 1
ATOM 692 C C . THR A 1 92 ? 20.132 4.241 -26.126 1.00 89.38 92 THR A C 1
ATOM 694 O O . THR A 1 92 ? 19.910 4.386 -24.927 1.00 89.38 92 THR A O 1
ATOM 697 N N . LYS A 1 93 ? 20.521 5.267 -26.893 1.00 83.44 93 LYS A N 1
ATOM 698 C CA . LYS A 1 93 ? 20.587 6.660 -26.412 1.00 83.44 93 LYS A CA 1
ATOM 699 C C . LYS A 1 93 ? 19.316 7.455 -26.734 1.00 83.44 93 LYS A C 1
ATOM 701 O O . LYS A 1 93 ? 19.062 8.479 -26.104 1.00 83.44 93 LYS A O 1
ATOM 706 N N . THR A 1 94 ? 18.554 7.021 -27.729 1.00 86.75 94 THR A N 1
ATOM 707 C CA . THR A 1 94 ? 17.362 7.700 -28.241 1.00 86.75 94 THR A CA 1
ATOM 708 C C . THR A 1 94 ? 16.294 6.669 -28.573 1.00 86.75 94 THR A C 1
ATOM 710 O O . THR A 1 94 ? 16.613 5.573 -29.031 1.00 86.75 94 THR A O 1
ATOM 713 N N . ALA A 1 95 ? 15.029 7.034 -28.362 1.00 89.31 95 ALA A N 1
ATOM 714 C CA . ALA A 1 95 ? 13.890 6.238 -28.800 1.00 89.31 95 ALA A CA 1
ATOM 715 C C . ALA A 1 95 ? 13.702 6.401 -30.316 1.00 89.31 95 ALA A C 1
ATOM 717 O O . ALA A 1 95 ? 13.078 7.360 -30.764 1.00 89.31 95 ALA A O 1
ATOM 718 N N . ASP A 1 96 ? 14.271 5.483 -31.097 1.00 93.25 96 ASP A N 1
ATOM 719 C CA . ASP A 1 96 ? 14.215 5.490 -32.561 1.00 93.25 96 ASP A CA 1
ATOM 720 C C . ASP A 1 96 ? 13.833 4.095 -33.094 1.00 93.25 96 ASP A C 1
ATOM 722 O O . ASP A 1 96 ? 14.498 3.092 -32.816 1.00 93.25 96 ASP A O 1
ATOM 726 N N . LEU A 1 97 ? 12.726 4.022 -33.844 1.00 93.12 97 LEU A N 1
ATOM 727 C CA . LEU A 1 97 ? 12.225 2.762 -34.403 1.00 93.12 97 LEU A CA 1
ATOM 728 C C . LEU A 1 97 ? 13.070 2.250 -35.576 1.00 93.12 97 LEU A C 1
ATOM 730 O O . LEU A 1 97 ? 13.066 1.048 -35.828 1.00 93.12 97 LEU A O 1
ATOM 734 N N . ALA A 1 98 ? 13.764 3.118 -36.314 1.00 95.44 98 ALA A N 1
ATOM 735 C CA . ALA A 1 98 ? 14.677 2.700 -37.374 1.00 95.44 98 ALA A CA 1
ATOM 736 C C . ALA A 1 98 ? 15.918 2.017 -36.786 1.00 95.44 98 ALA A C 1
ATOM 738 O O . ALA A 1 98 ? 16.279 0.938 -37.258 1.00 95.44 98 ALA A O 1
ATOM 739 N N . ASP A 1 99 ? 16.491 2.566 -35.714 1.00 95.75 99 ASP A N 1
ATOM 740 C CA . ASP A 1 99 ? 17.607 1.929 -35.002 1.00 95.75 99 ASP A CA 1
ATOM 741 C C . ASP A 1 99 ? 17.201 0.556 -34.437 1.00 95.75 99 ASP A C 1
ATOM 743 O O . ASP A 1 99 ? 17.919 -0.438 -34.587 1.00 95.75 99 ASP A O 1
ATOM 747 N N . ALA A 1 100 ? 16.012 0.482 -33.825 1.00 96.75 100 ALA A N 1
ATOM 748 C CA . ALA A 1 100 ? 15.458 -0.763 -33.298 1.00 96.75 100 ALA A CA 1
ATOM 749 C C . ALA A 1 100 ? 15.215 -1.801 -34.407 1.00 96.75 100 ALA A C 1
ATOM 751 O O . ALA A 1 100 ? 15.556 -2.972 -34.234 1.00 96.75 100 ALA A O 1
ATOM 752 N N . ARG A 1 101 ? 14.679 -1.370 -35.558 1.00 98.00 101 ARG A N 1
ATOM 753 C CA . ARG A 1 101 ? 14.439 -2.228 -36.725 1.00 98.00 101 ARG A CA 1
ATOM 754 C C . ARG A 1 101 ? 15.735 -2.788 -37.289 1.00 98.00 101 ARG A C 1
ATOM 756 O O . ARG A 1 101 ? 15.817 -3.991 -37.506 1.00 98.00 101 ARG A O 1
ATOM 763 N N . GLN A 1 102 ? 16.752 -1.943 -37.468 1.00 98.31 102 GLN A N 1
ATOM 764 C CA . GLN A 1 102 ? 18.055 -2.371 -37.973 1.00 98.31 102 GLN A CA 1
ATOM 765 C C . GLN A 1 102 ? 18.666 -3.463 -37.085 1.00 98.31 102 GLN A C 1
ATOM 767 O O . GLN A 1 102 ? 19.226 -4.433 -37.593 1.00 98.31 102 GLN A O 1
ATOM 772 N N . PHE A 1 103 ? 18.562 -3.311 -35.763 1.00 98.56 103 PHE A N 1
ATOM 773 C CA . PHE A 1 103 ? 19.027 -4.327 -34.827 1.00 98.56 103 PHE A CA 1
ATOM 774 C C . PHE A 1 103 ? 18.192 -5.611 -34.923 1.00 98.56 103 PHE A C 1
ATOM 776 O O . PHE A 1 103 ? 18.761 -6.686 -35.094 1.00 98.56 103 PHE A O 1
ATOM 783 N N . ALA A 1 104 ? 16.863 -5.504 -34.855 1.00 98.56 104 ALA A N 1
ATOM 784 C CA . ALA A 1 104 ? 15.967 -6.658 -34.864 1.00 98.56 104 ALA A CA 1
ATOM 785 C C . ALA A 1 104 ? 16.097 -7.494 -36.142 1.00 98.56 104 ALA A C 1
ATOM 787 O O . ALA A 1 104 ? 16.345 -8.694 -36.060 1.00 98.56 104 ALA A O 1
ATOM 788 N N . GLU A 1 105 ? 16.027 -6.859 -37.314 1.00 98.62 105 GLU A N 1
ATOM 789 C CA . GLU A 1 105 ? 16.144 -7.541 -38.607 1.00 98.62 105 GLU A CA 1
ATOM 790 C C . GLU A 1 105 ? 17.480 -8.282 -38.739 1.00 98.62 105 GLU A C 1
ATOM 792 O O . GLU A 1 105 ? 17.513 -9.414 -39.219 1.00 98.62 105 GLU A O 1
ATOM 797 N N . ALA A 1 106 ? 18.581 -7.686 -38.269 1.00 98.38 106 ALA A N 1
ATOM 798 C CA . ALA A 1 106 ? 19.896 -8.316 -38.337 1.00 98.38 106 ALA A CA 1
ATOM 799 C C . ALA A 1 106 ? 20.045 -9.509 -37.380 1.00 98.38 106 ALA A C 1
ATOM 801 O O . ALA A 1 106 ? 20.718 -10.480 -37.722 1.00 98.38 106 ALA A O 1
ATOM 802 N N . ILE A 1 107 ? 19.427 -9.461 -36.195 1.00 98.69 107 ILE A N 1
ATOM 803 C CA . ILE A 1 107 ? 19.404 -10.609 -35.281 1.00 98.69 107 ILE A CA 1
ATOM 804 C C . ILE A 1 107 ? 18.506 -11.716 -35.834 1.00 98.69 107 ILE A C 1
ATOM 806 O O . ILE A 1 107 ? 18.931 -12.868 -35.890 1.00 98.69 107 ILE A O 1
ATOM 810 N N . HIS A 1 108 ? 17.295 -11.378 -36.282 1.00 98.69 108 HIS A N 1
ATOM 811 C CA . HIS A 1 108 ? 16.319 -12.346 -36.789 1.00 98.69 108 HIS A CA 1
ATOM 812 C C . HIS A 1 108 ? 16.709 -12.972 -38.129 1.00 98.69 108 HIS A C 1
ATOM 814 O O . HIS A 1 108 ? 16.223 -14.054 -38.447 1.00 98.69 108 HIS A O 1
ATOM 820 N N . ALA A 1 109 ? 17.618 -12.356 -38.888 1.00 98.56 109 ALA A N 1
ATOM 821 C CA . ALA A 1 109 ? 18.204 -12.974 -40.076 1.00 98.56 109 ALA A CA 1
ATOM 822 C C . ALA A 1 109 ? 18.990 -14.262 -39.752 1.00 98.56 109 ALA A C 1
ATOM 824 O O . ALA A 1 109 ? 18.958 -15.205 -40.538 1.00 98.56 109 ALA A O 1
ATOM 825 N N . GLU A 1 110 ? 19.663 -14.314 -38.597 1.00 98.38 110 GLU A N 1
ATOM 826 C CA . GLU A 1 110 ? 20.468 -15.468 -38.164 1.00 98.38 110 GLU A CA 1
ATOM 827 C C . GLU A 1 110 ? 19.742 -16.321 -37.109 1.00 98.38 110 GLU A C 1
ATOM 829 O O . GLU A 1 110 ? 19.861 -17.546 -37.089 1.00 98.38 110 GLU A O 1
ATOM 834 N N . PHE A 1 111 ? 18.962 -15.680 -36.236 1.00 98.38 111 PHE A N 1
ATOM 835 C CA . PHE A 1 111 ? 18.205 -16.310 -35.157 1.00 98.38 111 PHE A CA 1
ATOM 836 C C . PHE A 1 111 ? 16.747 -15.819 -35.181 1.00 98.38 111 PHE A C 1
ATOM 838 O O . PHE A 1 111 ? 16.382 -14.962 -34.374 1.00 98.38 111 PHE A O 1
ATOM 845 N N . PRO A 1 112 ? 15.898 -16.335 -36.091 1.00 98.44 112 PRO A N 1
ATOM 846 C CA . PRO A 1 112 ? 14.546 -15.810 -36.327 1.00 98.44 112 PRO A CA 1
ATOM 847 C C . PRO A 1 112 ? 13.618 -15.892 -35.110 1.00 98.44 112 PRO A C 1
ATOM 849 O O . PRO A 1 112 ? 12.713 -15.075 -34.977 1.00 98.44 112 PRO A O 1
ATOM 852 N N . ASP A 1 113 ? 13.873 -16.836 -34.202 1.00 98.56 113 ASP A N 1
ATOM 853 C CA . ASP A 1 113 ? 13.073 -17.048 -32.992 1.00 98.56 113 ASP A CA 1
ATOM 854 C C . ASP A 1 113 ? 13.661 -16.353 -31.744 1.00 98.56 113 ASP A C 1
ATOM 856 O O . ASP A 1 113 ? 13.156 -16.537 -30.635 1.00 98.56 113 ASP A O 1
ATOM 860 N N . GLN A 1 114 ? 14.744 -15.576 -31.885 1.00 98.75 114 GLN A N 1
ATOM 861 C CA . GLN A 1 114 ? 15.394 -14.906 -30.754 1.00 98.75 114 GLN A CA 1
ATOM 862 C C . GLN A 1 114 ? 14.529 -13.756 -30.225 1.00 98.75 114 GLN A C 1
ATOM 864 O O . GLN A 1 114 ? 14.178 -12.822 -30.951 1.00 98.75 114 GLN A O 1
ATOM 869 N N . MET A 1 115 ? 14.214 -13.801 -28.933 1.00 98.81 115 MET A N 1
ATOM 870 C CA . MET A 1 115 ? 13.438 -12.758 -28.273 1.00 98.81 115 MET A CA 1
ATOM 871 C C . MET A 1 115 ? 14.305 -11.523 -28.019 1.00 98.81 115 MET A C 1
ATOM 873 O O . MET A 1 115 ? 15.483 -11.622 -27.673 1.00 98.81 115 MET A O 1
ATOM 877 N N . LEU A 1 116 ? 13.713 -10.336 -28.151 1.00 98.81 116 LEU A N 1
ATOM 878 C CA . LEU A 1 116 ? 14.411 -9.072 -27.921 1.00 98.81 116 LEU A CA 1
ATOM 879 C C . LEU A 1 116 ? 13.784 -8.290 -26.761 1.00 98.81 116 LEU A C 1
ATOM 881 O O . LEU A 1 116 ? 12.599 -8.435 -26.451 1.00 98.81 116 LEU A O 1
ATOM 885 N N . ALA A 1 117 ? 14.577 -7.428 -26.132 1.00 98.62 117 ALA A N 1
ATOM 886 C CA . ALA A 1 117 ? 14.122 -6.470 -25.131 1.00 98.62 117 ALA A CA 1
ATOM 887 C C . ALA A 1 117 ? 14.613 -5.053 -25.448 1.00 98.62 117 ALA A C 1
ATOM 889 O O . ALA A 1 117 ? 15.676 -4.867 -26.048 1.00 98.62 117 ALA A O 1
ATOM 890 N N . TYR A 1 118 ? 13.823 -4.055 -25.046 1.00 98.19 118 TYR A N 1
ATOM 891 C CA . TYR A 1 118 ? 14.086 -2.644 -25.326 1.00 98.19 118 TYR A CA 1
ATOM 892 C C . TYR A 1 118 ? 13.905 -1.776 -24.077 1.00 98.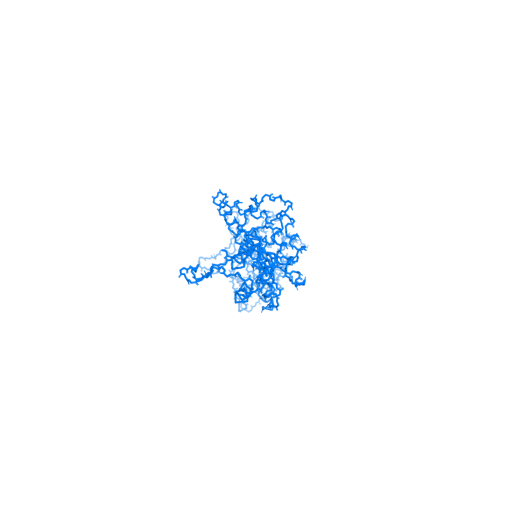19 118 TYR A C 1
ATOM 894 O O . TYR A 1 118 ? 12.882 -1.845 -23.388 1.00 98.19 118 TYR A O 1
ATOM 902 N N . ASN A 1 119 ? 14.876 -0.908 -23.794 1.00 95.94 119 ASN A N 1
ATOM 903 C CA . ASN A 1 119 ? 14.781 0.047 -22.696 1.00 95.94 119 ASN A CA 1
ATOM 904 C C . ASN A 1 119 ? 14.199 1.389 -23.161 1.00 95.94 119 ASN A C 1
ATOM 906 O O . ASN A 1 119 ? 14.693 2.031 -24.079 1.00 95.94 119 ASN A O 1
ATOM 910 N N . LEU A 1 120 ? 13.170 1.855 -22.464 1.00 93.75 120 LEU A N 1
ATOM 911 C CA . LEU A 1 120 ? 12.542 3.158 -22.657 1.00 93.75 120 LEU A CA 1
ATOM 912 C C . LEU A 1 120 ? 13.092 4.112 -21.589 1.00 93.75 120 LEU A C 1
ATOM 914 O O . LEU A 1 120 ? 12.475 4.302 -20.539 1.00 93.75 120 LEU A O 1
ATOM 918 N N . SER A 1 121 ? 14.302 4.643 -21.794 1.00 89.06 121 SER A N 1
ATOM 919 C CA . SER A 1 121 ? 14.982 5.426 -20.753 1.00 89.06 121 SER A CA 1
ATOM 920 C C . SER A 1 121 ? 14.168 6.664 -20.332 1.00 89.06 121 SER A C 1
ATOM 922 O O . SER A 1 121 ? 13.789 7.465 -21.190 1.00 89.06 121 SER A O 1
ATOM 924 N N . PRO A 1 122 ? 13.970 6.902 -19.020 1.00 87.31 122 PRO A N 1
ATOM 925 C CA . PRO A 1 122 ? 13.321 8.118 -18.525 1.00 87.31 122 PRO A CA 1
ATOM 926 C C . PRO A 1 122 ? 14.099 9.411 -18.795 1.00 87.31 122 PRO A C 1
ATOM 928 O O . PRO A 1 122 ? 13.530 10.491 -18.680 1.00 87.31 122 PRO A O 1
ATOM 931 N N . SER A 1 123 ? 15.393 9.324 -19.121 1.00 82.25 123 SER A N 1
ATOM 932 C CA . SER A 1 123 ? 16.205 10.492 -19.487 1.00 82.25 123 SER A CA 1
ATOM 933 C C . SER A 1 123 ? 16.042 10.914 -20.947 1.00 82.25 123 SER A C 1
ATOM 935 O O . SER A 1 123 ? 16.583 11.949 -21.339 1.00 82.25 123 SER A O 1
ATOM 937 N N . PHE A 1 124 ? 15.321 10.140 -21.765 1.00 88.19 124 PHE A N 1
ATOM 938 C CA . PHE A 1 124 ? 14.984 10.567 -23.116 1.00 88.19 124 PHE A CA 1
ATOM 939 C C . PHE A 1 124 ? 13.952 11.682 -23.038 1.00 88.19 124 PHE A C 1
ATOM 941 O O . PHE A 1 124 ? 12.888 11.529 -22.440 1.00 88.19 124 PHE A O 1
ATOM 948 N N . ASN A 1 125 ? 14.256 12.807 -23.675 1.00 89.88 125 ASN A N 1
ATOM 949 C CA . ASN A 1 125 ? 13.284 13.874 -23.811 1.00 89.88 125 ASN A CA 1
ATOM 950 C C . ASN A 1 125 ? 12.378 13.582 -25.017 1.00 89.88 125 ASN A C 1
ATOM 952 O O . ASN A 1 125 ? 12.676 13.990 -26.142 1.00 89.88 125 ASN A O 1
ATOM 956 N N . TRP A 1 126 ? 11.293 12.847 -24.757 1.00 92.06 126 TRP A N 1
ATOM 957 C CA . TRP A 1 126 ? 10.304 12.430 -25.754 1.00 92.06 126 TRP A CA 1
ATOM 958 C C . TRP A 1 126 ? 9.715 13.613 -26.531 1.00 92.06 126 TRP A C 1
ATOM 960 O O . TRP A 1 126 ? 9.638 13.541 -27.754 1.00 92.06 126 TRP A O 1
ATOM 970 N N . ASP A 1 127 ? 9.414 14.733 -25.872 1.00 89.94 127 ASP A N 1
ATOM 971 C CA . ASP A 1 127 ? 8.823 15.914 -26.523 1.00 89.94 127 ASP A CA 1
ATOM 972 C C . ASP A 1 127 ? 9.766 16.575 -27.541 1.00 89.94 127 ASP A C 1
ATOM 974 O O . ASP A 1 127 ? 9.326 17.214 -28.495 1.00 89.94 127 ASP A O 1
ATOM 978 N N . THR A 1 128 ? 11.081 16.406 -27.379 1.00 87.94 128 THR A N 1
ATOM 979 C CA . THR A 1 128 ? 12.077 16.968 -28.312 1.00 87.94 128 THR A CA 1
ATOM 980 C C . THR A 1 128 ? 12.413 16.058 -29.490 1.00 87.94 128 THR A C 1
ATOM 982 O O . THR A 1 128 ? 13.183 16.457 -30.360 1.00 87.94 128 THR A O 1
ATOM 985 N N . THR A 1 129 ? 11.840 14.852 -29.546 1.00 83.31 129 THR A N 1
ATOM 986 C CA . THR A 1 129 ? 12.054 13.916 -30.664 1.00 83.31 129 THR A CA 1
ATOM 987 C C . THR A 1 129 ? 11.364 14.367 -31.952 1.00 83.31 129 THR A C 1
ATOM 989 O O . THR A 1 129 ? 11.742 13.926 -33.033 1.00 83.31 129 THR A O 1
ATOM 992 N N . GLY A 1 130 ? 10.355 15.240 -31.847 1.00 82.44 130 GLY A N 1
ATOM 993 C CA . GLY A 1 130 ? 9.482 15.607 -32.963 1.00 82.44 130 GLY A CA 1
ATOM 994 C C . GLY A 1 130 ? 8.378 14.585 -33.249 1.00 82.44 130 GLY A C 1
ATOM 995 O O . GLY A 1 130 ? 7.602 14.805 -34.177 1.00 82.44 130 GLY A O 1
ATOM 996 N N . MET A 1 131 ? 8.280 13.506 -32.461 1.00 90.62 131 MET A N 1
ATOM 997 C CA . MET A 1 131 ? 7.149 12.582 -32.527 1.00 90.62 131 MET A CA 1
ATOM 998 C C . MET A 1 131 ? 5.850 13.293 -32.153 1.00 90.62 131 MET A C 1
ATOM 1000 O O . MET A 1 131 ? 5.783 14.082 -31.211 1.00 90.62 131 MET A O 1
ATOM 1004 N N . THR A 1 132 ? 4.793 12.959 -32.873 1.00 95.12 132 THR A N 1
ATOM 1005 C CA . THR A 1 132 ? 3.419 13.263 -32.492 1.00 95.12 132 THR A CA 1
ATOM 1006 C C . THR A 1 132 ? 2.991 12.401 -31.306 1.00 95.12 132 THR A C 1
ATOM 1008 O O . THR A 1 132 ? 3.480 11.285 -31.113 1.00 95.12 132 THR A O 1
ATOM 1011 N N . ASP A 1 133 ? 1.990 12.856 -30.552 1.00 96.25 133 ASP A N 1
ATOM 1012 C CA . ASP A 1 133 ? 1.396 12.056 -29.477 1.00 96.25 133 ASP A CA 1
ATOM 1013 C C . ASP A 1 133 ? 0.952 10.658 -29.940 1.00 96.25 133 ASP A C 1
ATOM 1015 O O . ASP A 1 133 ? 0.999 9.701 -29.170 1.00 96.25 133 ASP A O 1
ATOM 1019 N N . GLU A 1 134 ? 0.474 10.527 -31.183 1.00 97.00 134 GLU A N 1
ATOM 1020 C CA . GLU A 1 134 ? 0.034 9.236 -31.720 1.00 97.00 134 GLU A CA 1
ATOM 1021 C C . GLU A 1 134 ? 1.211 8.291 -31.976 1.00 97.00 134 GLU A C 1
ATOM 1023 O O . GLU A 1 134 ? 1.111 7.099 -31.687 1.00 97.00 134 GLU A O 1
ATOM 1028 N N . GLU A 1 135 ? 2.344 8.812 -32.444 1.00 94.81 135 GLU A N 1
ATOM 1029 C CA . GLU A 1 135 ? 3.573 8.028 -32.586 1.00 94.81 135 GLU A CA 1
ATOM 1030 C C . GLU A 1 135 ? 4.087 7.566 -31.221 1.00 94.81 135 GLU A C 1
ATOM 1032 O O . GLU A 1 135 ? 4.422 6.392 -31.070 1.00 94.81 135 GLU A O 1
ATOM 1037 N N . MET A 1 136 ? 4.045 8.426 -30.198 1.00 95.88 136 MET A N 1
ATOM 1038 C CA . MET A 1 136 ? 4.402 8.031 -28.830 1.00 95.88 136 MET A CA 1
ATOM 1039 C C . MET A 1 136 ? 3.483 6.924 -28.291 1.00 95.88 136 MET A C 1
ATOM 1041 O O . MET A 1 136 ? 3.961 5.974 -27.671 1.00 95.88 136 MET A O 1
ATOM 1045 N N . ARG A 1 137 ? 2.166 7.002 -28.553 1.00 97.25 137 ARG A N 1
ATOM 1046 C CA . ARG A 1 137 ? 1.202 5.955 -28.159 1.00 97.25 137 ARG A CA 1
ATOM 1047 C C . ARG A 1 137 ? 1.476 4.621 -28.851 1.00 97.25 137 ARG A C 1
ATOM 1049 O O . ARG A 1 137 ? 1.346 3.582 -28.208 1.00 97.25 137 ARG A O 1
ATOM 1056 N N . ARG A 1 138 ? 1.840 4.641 -30.138 1.00 97.69 138 ARG A N 1
ATOM 1057 C CA . ARG A 1 138 ? 2.098 3.429 -30.936 1.00 97.69 138 ARG A CA 1
ATOM 1058 C C . ARG A 1 138 ? 3.500 2.860 -30.764 1.00 97.69 138 ARG A C 1
ATOM 1060 O O . ARG A 1 138 ? 3.696 1.687 -31.061 1.00 97.69 138 ARG A O 1
ATOM 1067 N N . PHE A 1 139 ? 4.458 3.634 -30.256 1.00 97.56 139 PHE A N 1
ATOM 1068 C CA . PHE A 1 139 ? 5.853 3.207 -30.119 1.00 97.56 139 PHE A CA 1
ATOM 1069 C C . PHE A 1 139 ? 6.021 1.826 -29.445 1.00 97.56 139 PHE A C 1
ATOM 1071 O O . PHE A 1 139 ? 6.735 0.989 -30.001 1.00 97.56 139 PHE A O 1
ATOM 1078 N N . PRO A 1 140 ? 5.341 1.502 -28.321 1.00 97.94 140 PRO A N 1
ATOM 1079 C CA . PRO A 1 140 ? 5.450 0.173 -27.712 1.00 97.94 140 PRO A CA 1
ATOM 1080 C C . PRO A 1 140 ? 4.881 -0.958 -28.585 1.00 97.94 140 PRO A C 1
ATOM 1082 O O . PRO A 1 140 ? 5.404 -2.071 -28.556 1.00 97.94 140 PRO A O 1
ATOM 1085 N N . GLU A 1 141 ? 3.823 -0.689 -29.359 1.00 98.25 141 GLU A N 1
ATOM 1086 C CA . GLU A 1 141 ? 3.229 -1.655 -30.294 1.00 98.25 141 GLU A CA 1
ATOM 1087 C C . GLU A 1 141 ? 4.173 -1.926 -31.472 1.00 98.25 141 GLU A C 1
ATOM 1089 O O . GLU A 1 141 ? 4.384 -3.079 -31.846 1.00 98.25 141 GLU A O 1
ATOM 1094 N N . GLU A 1 142 ? 4.784 -0.874 -32.023 1.00 98.38 142 GLU A N 1
ATOM 1095 C CA . GLU A 1 142 ? 5.750 -0.987 -33.119 1.00 98.38 142 GLU A CA 1
ATOM 1096 C C . GLU A 1 142 ? 6.998 -1.776 -32.704 1.00 98.38 142 GLU A C 1
ATOM 1098 O O . GLU A 1 142 ? 7.461 -2.623 -33.466 1.00 98.38 142 GLU A O 1
ATOM 1103 N N . LEU A 1 143 ? 7.496 -1.592 -31.474 1.00 98.31 143 LEU A N 1
ATOM 1104 C CA . LEU A 1 143 ? 8.537 -2.456 -30.905 1.00 98.31 143 LEU A CA 1
ATOM 1105 C C . LEU A 1 143 ? 8.093 -3.928 -30.859 1.00 98.31 143 LEU A C 1
ATOM 1107 O O . LEU A 1 143 ? 8.832 -4.816 -31.289 1.00 98.31 143 LEU A O 1
ATOM 1111 N N . GLY A 1 144 ? 6.870 -4.200 -30.397 1.00 98.31 144 GLY A N 1
ATOM 1112 C CA . GLY A 1 144 ? 6.326 -5.559 -30.341 1.00 98.31 144 GLY A CA 1
ATOM 1113 C C . GLY A 1 144 ? 6.275 -6.251 -31.710 1.00 98.31 144 GLY A C 1
ATOM 1114 O O . GLY A 1 144 ? 6.611 -7.430 -31.812 1.00 98.31 144 GLY A O 1
ATOM 1115 N N . LYS A 1 145 ? 5.940 -5.514 -32.780 1.00 98.56 145 LYS A N 1
ATOM 1116 C CA . LYS A 1 145 ? 5.933 -6.028 -34.168 1.00 98.56 145 LYS A CA 1
ATOM 1117 C C . LYS A 1 145 ? 7.313 -6.480 -34.655 1.00 98.56 145 LYS A C 1
ATOM 1119 O O . LYS A 1 145 ? 7.386 -7.315 -35.549 1.00 98.56 145 LYS A O 1
ATOM 1124 N N . MET A 1 146 ? 8.385 -5.953 -34.064 1.00 98.38 146 MET A N 1
ATOM 1125 C CA . MET A 1 146 ? 9.775 -6.293 -34.383 1.00 98.38 146 MET A CA 1
ATOM 1126 C C . MET A 1 146 ? 10.362 -7.360 -33.442 1.00 98.38 146 MET A C 1
ATOM 1128 O O . MET A 1 146 ? 11.568 -7.563 -33.430 1.00 98.38 146 MET A O 1
ATOM 1132 N N . GLY A 1 147 ? 9.542 -8.026 -32.619 1.00 98.25 147 GLY A N 1
ATOM 1133 C CA . GLY A 1 147 ? 9.993 -9.092 -31.714 1.00 98.25 147 GLY A CA 1
ATOM 1134 C C . GLY A 1 147 ? 10.607 -8.610 -30.394 1.00 98.25 147 GLY A C 1
ATOM 1135 O O . GLY A 1 147 ? 11.189 -9.414 -29.661 1.00 98.25 147 GLY A O 1
ATOM 1136 N N . PHE A 1 148 ? 10.455 -7.325 -30.047 1.00 98.69 148 PHE A N 1
ATOM 1137 C CA . PHE A 1 148 ? 10.787 -6.819 -28.714 1.00 98.69 148 PHE A CA 1
ATOM 1138 C C . PHE A 1 148 ? 9.660 -7.145 -27.724 1.00 98.69 148 PHE A C 1
ATOM 1140 O O . PHE A 1 148 ? 8.672 -6.415 -27.602 1.00 98.69 148 PHE A O 1
ATOM 1147 N N . VAL A 1 149 ? 9.804 -8.276 -27.033 1.00 98.44 149 VAL A N 1
ATOM 1148 C CA . VAL A 1 149 ? 8.763 -8.887 -26.188 1.00 98.44 149 VAL A CA 1
ATOM 1149 C C . VAL A 1 149 ? 8.748 -8.364 -24.751 1.00 98.44 149 VAL A C 1
ATOM 1151 O O . VAL A 1 149 ? 7.743 -8.505 -24.056 1.00 98.44 149 VAL A O 1
ATOM 1154 N N . PHE A 1 150 ? 9.841 -7.749 -24.294 1.00 98.44 150 PHE A N 1
ATOM 1155 C CA . PHE A 1 150 ? 9.946 -7.157 -22.962 1.00 98.44 150 PHE A CA 1
ATOM 1156 C C . PHE A 1 150 ? 10.518 -5.742 -23.048 1.00 98.44 150 PHE A C 1
ATOM 1158 O O . PHE A 1 150 ? 11.714 -5.544 -23.261 1.00 98.44 150 PHE A O 1
ATOM 1165 N N . ASN A 1 151 ? 9.646 -4.752 -22.858 1.00 97.88 151 ASN A N 1
ATOM 1166 C CA . ASN A 1 151 ? 9.975 -3.336 -23.009 1.00 97.88 151 ASN A CA 1
ATOM 1167 C C . ASN A 1 151 ? 9.728 -2.619 -21.685 1.00 97.88 151 ASN A C 1
ATOM 1169 O O . ASN A 1 151 ? 8.666 -2.788 -21.083 1.00 97.88 151 ASN A O 1
ATOM 1173 N N . PHE A 1 152 ? 10.694 -1.838 -21.207 1.00 97.31 152 PHE A N 1
ATOM 1174 C CA . PHE A 1 152 ? 10.656 -1.344 -19.829 1.00 97.31 152 PHE A CA 1
ATOM 1175 C C . PHE A 1 152 ? 11.204 0.070 -19.675 1.00 97.31 152 PHE A C 1
ATOM 1177 O O . PHE A 1 152 ? 12.232 0.435 -20.240 1.00 97.31 152 PHE A O 1
ATOM 1184 N N . ILE A 1 153 ? 10.532 0.851 -18.830 1.00 97.12 153 ILE A N 1
ATOM 1185 C CA . ILE A 1 153 ? 11.002 2.157 -18.368 1.00 97.12 153 ILE A CA 1
ATOM 1186 C C . ILE A 1 153 ? 11.849 1.925 -17.112 1.00 97.12 153 ILE A C 1
ATOM 1188 O O . ILE A 1 153 ? 11.305 1.728 -16.025 1.00 97.12 153 ILE A O 1
ATOM 1192 N N . THR A 1 154 ? 13.174 1.930 -17.269 1.00 94.50 154 THR A N 1
ATOM 1193 C CA . THR A 1 154 ? 14.163 1.462 -16.271 1.00 94.50 154 THR A CA 1
ATOM 1194 C C . THR A 1 154 ? 13.908 1.957 -14.847 1.00 94.50 154 THR A C 1
ATOM 1196 O O . THR A 1 154 ? 13.655 1.155 -13.952 1.00 94.50 154 THR A O 1
ATOM 1199 N N . TYR A 1 155 ? 13.948 3.272 -14.627 1.00 95.12 155 TYR A N 1
ATOM 1200 C CA . TYR A 1 155 ? 13.728 3.903 -13.319 1.00 95.12 155 TYR A CA 1
ATOM 1201 C C . TYR A 1 155 ? 12.468 4.782 -13.297 1.00 95.12 155 TYR A C 1
ATOM 1203 O O . TYR A 1 155 ? 12.403 5.781 -12.584 1.00 95.12 155 TYR A O 1
ATOM 1211 N N . GLY A 1 156 ? 11.424 4.388 -14.040 1.00 95.88 156 GLY A N 1
ATOM 1212 C CA . GLY A 1 156 ? 10.146 5.115 -14.071 1.00 95.88 156 GLY A CA 1
ATOM 1213 C C . GLY A 1 156 ? 9.508 5.281 -12.685 1.00 95.88 156 GLY A C 1
ATOM 1214 O O . GLY A 1 156 ? 8.971 6.342 -12.379 1.00 95.88 156 GLY A O 1
ATOM 1215 N N . GLY A 1 157 ? 9.654 4.275 -11.813 1.00 97.00 157 GLY A N 1
ATOM 1216 C CA . GLY A 1 157 ? 9.205 4.331 -10.417 1.00 97.00 157 GLY A CA 1
ATOM 1217 C C . GLY A 1 157 ? 9.851 5.462 -9.606 1.00 97.00 157 GLY A C 1
ATOM 1218 O O . GLY A 1 157 ? 9.160 6.150 -8.863 1.00 97.00 157 GLY A O 1
ATOM 1219 N N . HIS A 1 158 ? 11.153 5.699 -9.792 1.00 97.62 158 HIS A N 1
ATOM 1220 C CA . HIS A 1 158 ? 11.865 6.792 -9.123 1.00 97.62 158 HIS A CA 1
ATOM 1221 C C . HIS A 1 158 ? 11.361 8.165 -9.595 1.00 97.62 158 HIS A C 1
ATOM 1223 O O . HIS A 1 158 ? 11.170 9.066 -8.783 1.00 97.62 158 HIS A O 1
ATOM 1229 N N . GLN A 1 159 ? 11.082 8.315 -10.896 1.00 97.56 159 GLN A N 1
ATOM 1230 C CA . GLN A 1 159 ? 10.562 9.572 -11.440 1.00 97.56 159 GLN A CA 1
ATOM 1231 C C . GLN A 1 159 ? 9.189 9.929 -10.853 1.00 97.56 159 GLN A C 1
ATOM 1233 O O . GLN A 1 159 ? 8.976 11.067 -10.437 1.00 97.56 159 GLN A O 1
ATOM 1238 N N . ILE A 1 160 ? 8.261 8.965 -10.789 1.00 98.12 160 ILE A N 1
ATOM 1239 C CA . ILE A 1 160 ? 6.914 9.220 -10.253 1.00 98.12 160 ILE A CA 1
ATOM 1240 C C . ILE A 1 160 ? 6.908 9.431 -8.733 1.00 98.12 160 ILE A C 1
ATOM 1242 O O . ILE A 1 160 ? 6.060 10.172 -8.241 1.00 98.12 160 ILE A O 1
ATOM 1246 N N . ASP A 1 161 ? 7.840 8.816 -7.997 1.00 98.31 161 ASP A N 1
ATOM 1247 C CA . ASP A 1 161 ? 8.003 9.025 -6.553 1.00 98.31 161 ASP A CA 1
ATOM 1248 C C . ASP A 1 161 ? 8.429 10.467 -6.245 1.00 98.31 161 ASP A C 1
ATOM 1250 O O . ASP A 1 161 ? 7.767 11.150 -5.460 1.00 98.31 161 ASP A O 1
ATOM 1254 N N . GLY A 1 162 ? 9.453 10.964 -6.949 1.00 98.31 162 GLY A N 1
ATOM 1255 C CA . GLY A 1 162 ? 9.928 12.342 -6.815 1.00 98.31 162 GLY A CA 1
ATOM 1256 C C . GLY A 1 162 ? 8.827 13.369 -7.085 1.00 98.31 162 GLY A C 1
ATOM 1257 O O . GLY A 1 162 ? 8.537 14.200 -6.224 1.00 98.31 162 GLY A O 1
ATOM 1258 N N . VAL A 1 163 ? 8.138 13.258 -8.229 1.00 98.69 163 VAL A N 1
ATOM 1259 C CA . VAL A 1 163 ? 7.037 14.175 -8.586 1.00 98.69 163 VAL A CA 1
ATOM 1260 C C . VAL A 1 163 ? 5.907 14.122 -7.552 1.00 98.69 163 VAL A C 1
ATOM 1262 O O . VAL A 1 163 ? 5.435 15.165 -7.101 1.00 98.69 163 VAL A O 1
ATOM 1265 N N . ALA A 1 164 ? 5.487 12.926 -7.122 1.00 98.56 164 ALA A N 1
ATOM 1266 C CA . ALA A 1 164 ? 4.415 12.788 -6.138 1.00 98.56 164 ALA A CA 1
ATOM 1267 C C . ALA A 1 164 ? 4.776 13.425 -4.784 1.00 98.56 164 ALA A C 1
ATOM 1269 O O . ALA A 1 164 ? 3.926 14.064 -4.152 1.00 98.56 164 ALA A O 1
ATOM 1270 N N . ALA A 1 165 ? 6.025 13.267 -4.337 1.00 98.75 165 ALA A N 1
ATOM 1271 C CA . ALA A 1 165 ? 6.517 13.866 -3.104 1.00 98.75 165 ALA A CA 1
ATOM 1272 C C . ALA A 1 165 ?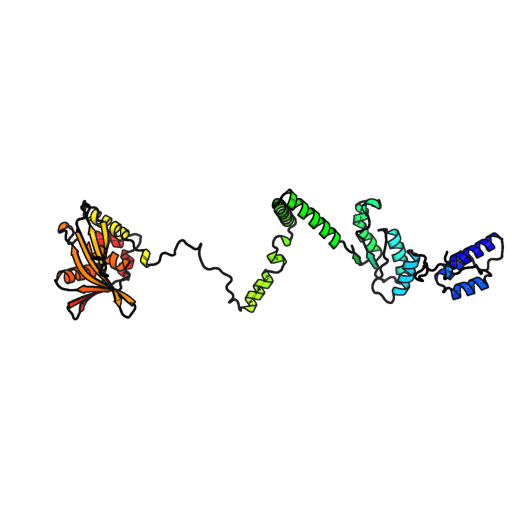 6.623 15.396 -3.210 1.00 98.75 165 ALA A C 1
ATOM 1274 O O . ALA A 1 165 ? 6.165 16.097 -2.303 1.00 98.75 165 ALA A O 1
ATOM 1275 N N . GLU A 1 166 ? 7.169 15.917 -4.313 1.00 98.81 166 GLU A N 1
ATOM 1276 C CA . GLU A 1 166 ? 7.285 17.356 -4.577 1.00 98.81 166 GLU A CA 1
ATOM 1277 C C . GLU A 1 166 ? 5.913 18.041 -4.590 1.00 98.81 166 GLU A C 1
ATOM 1279 O O . GLU A 1 166 ? 5.707 19.032 -3.877 1.00 98.81 166 GLU A O 1
ATOM 1284 N N . GLU A 1 167 ? 4.946 17.485 -5.329 1.00 98.81 167 GLU A N 1
ATOM 1285 C CA . GLU A 1 167 ? 3.571 17.990 -5.380 1.00 98.81 167 GLU A CA 1
ATOM 1286 C C . GLU A 1 167 ? 2.914 17.980 -3.993 1.00 98.81 167 GLU A C 1
ATOM 1288 O O . GLU A 1 167 ? 2.338 18.984 -3.559 1.00 98.81 167 GLU A O 1
ATOM 1293 N N . PHE A 1 168 ? 2.996 16.853 -3.274 1.00 98.75 168 PHE A N 1
ATOM 1294 C CA . PHE A 1 168 ? 2.304 16.699 -1.996 1.00 98.75 168 PHE A CA 1
ATOM 1295 C C . PHE A 1 168 ? 2.920 17.559 -0.889 1.00 98.75 168 PHE A C 1
ATOM 1297 O O . PHE A 1 168 ? 2.181 18.209 -0.147 1.00 98.75 168 PHE A O 1
ATOM 1304 N N . ALA A 1 169 ? 4.252 17.613 -0.785 1.00 98.75 169 ALA A N 1
ATOM 1305 C CA . ALA A 1 169 ? 4.938 18.464 0.185 1.00 98.75 169 ALA A CA 1
ATOM 1306 C C . ALA A 1 169 ? 4.637 19.950 -0.067 1.00 98.75 169 ALA A C 1
ATOM 1308 O O . ALA A 1 169 ? 4.346 20.694 0.876 1.00 98.75 169 ALA A O 1
ATOM 1309 N N . THR A 1 170 ? 4.636 20.373 -1.335 1.00 98.81 170 THR A N 1
ATOM 1310 C CA . THR A 1 170 ? 4.291 21.743 -1.737 1.00 98.81 170 THR A CA 1
ATOM 1311 C C . THR A 1 170 ? 2.851 22.085 -1.366 1.00 98.81 170 THR A C 1
ATOM 1313 O O . THR A 1 170 ? 2.615 23.080 -0.677 1.00 98.81 170 THR A O 1
ATOM 1316 N N . ALA A 1 171 ? 1.891 21.234 -1.741 1.00 98.75 171 ALA A N 1
ATOM 1317 C CA . ALA A 1 171 ? 0.482 21.440 -1.429 1.00 98.75 171 ALA A CA 1
ATOM 1318 C C . ALA A 1 171 ? 0.220 21.438 0.082 1.00 98.75 171 ALA A C 1
ATOM 1320 O O . ALA A 1 171 ? -0.563 22.246 0.571 1.00 98.75 171 ALA A O 1
ATOM 1321 N N . LEU A 1 172 ? 0.893 20.574 0.847 1.00 98.69 172 LEU A N 1
ATOM 1322 C CA . LEU A 1 172 ? 0.760 20.545 2.302 1.00 98.69 172 LEU A CA 1
ATOM 1323 C C . LEU A 1 172 ? 1.263 21.847 2.942 1.00 98.69 172 LEU A C 1
ATOM 1325 O O . LEU A 1 172 ? 0.620 22.354 3.860 1.00 98.69 172 LEU A O 1
ATOM 1329 N N . ARG A 1 173 ? 2.374 22.418 2.449 1.00 98.44 173 ARG A N 1
ATOM 1330 C CA . ARG A 1 173 ? 2.880 23.715 2.933 1.00 98.44 173 ARG A CA 1
ATOM 1331 C C . ARG A 1 173 ? 1.956 24.885 2.591 1.00 98.44 173 ARG A C 1
ATOM 1333 O O . ARG A 1 173 ? 1.868 25.811 3.389 1.00 98.44 173 ARG A O 1
ATOM 1340 N N . GLN A 1 174 ? 1.311 24.861 1.425 1.00 98.62 174 GLN A N 1
ATOM 1341 C CA . GLN A 1 174 ? 0.453 25.957 0.953 1.00 98.62 174 GLN A CA 1
ATOM 1342 C C . GLN A 1 174 ? -0.982 25.874 1.497 1.00 98.62 174 GLN A C 1
ATOM 1344 O O . GLN A 1 174 ? -1.538 26.890 1.902 1.00 98.62 174 GLN A O 1
ATOM 1349 N N . ASP A 1 175 ? -1.563 24.672 1.552 1.00 98.00 175 ASP A N 1
ATOM 1350 C CA . ASP A 1 175 ? -2.996 24.450 1.796 1.00 98.00 175 ASP A CA 1
ATOM 1351 C C . ASP A 1 175 ? -3.296 23.591 3.044 1.00 98.00 175 ASP A C 1
ATOM 1353 O O . ASP A 1 175 ? -4.456 23.278 3.339 1.00 98.00 175 ASP A O 1
ATOM 1357 N N . GLY A 1 176 ? -2.274 23.162 3.792 1.00 97.94 176 GLY A N 1
ATOM 1358 C CA . GLY A 1 176 ? -2.441 22.337 4.988 1.00 97.94 176 GLY A CA 1
ATOM 1359 C C . GLY A 1 176 ? -3.241 21.056 4.715 1.00 97.94 176 GLY A C 1
ATOM 1360 O O . GLY A 1 176 ? -3.043 20.361 3.718 1.00 97.94 176 GLY A O 1
ATOM 1361 N N . MET A 1 177 ? -4.197 20.731 5.590 1.00 98.19 177 MET A N 1
ATOM 1362 C CA . MET A 1 177 ? -4.970 19.481 5.495 1.00 98.19 177 MET A CA 1
ATOM 1363 C C . MET A 1 177 ? -5.907 19.400 4.280 1.00 98.19 177 MET A C 1
ATOM 1365 O O . MET A 1 177 ? -6.377 18.305 3.948 1.00 98.19 177 MET A O 1
ATOM 1369 N N . LEU A 1 178 ? -6.154 20.509 3.571 1.00 96.44 178 LEU A N 1
ATOM 1370 C CA . LEU A 1 178 ? -6.869 20.464 2.295 1.00 96.44 178 LEU A CA 1
ATOM 1371 C C . LEU A 1 178 ? -6.096 19.633 1.255 1.00 96.44 178 LEU A C 1
ATOM 1373 O O . LEU A 1 178 ? -6.733 18.966 0.437 1.00 96.44 178 LEU A O 1
ATOM 1377 N N . ALA A 1 179 ? -4.759 19.584 1.333 1.00 98.56 179 ALA A N 1
ATOM 1378 C CA . ALA A 1 179 ? -3.925 18.717 0.499 1.00 98.56 179 ALA A CA 1
ATOM 1379 C C . ALA A 1 179 ? -4.291 17.232 0.675 1.00 98.56 179 ALA A C 1
ATOM 1381 O O . ALA A 1 179 ? -4.584 16.541 -0.305 1.00 98.56 179 ALA A O 1
ATOM 1382 N N . LEU A 1 180 ? -4.393 16.752 1.922 1.00 98.25 180 LEU A N 1
ATOM 1383 C CA . LEU A 1 180 ? -4.818 15.376 2.200 1.00 98.25 180 LEU A CA 1
ATOM 1384 C C . LEU A 1 180 ? -6.266 15.130 1.754 1.00 98.25 180 LEU A C 1
ATOM 1386 O O . LEU A 1 180 ? -6.562 14.091 1.164 1.00 98.25 180 LEU A O 1
ATOM 1390 N N . ALA A 1 181 ? -7.175 16.084 1.976 1.00 96.62 181 ALA A N 1
ATOM 1391 C CA . ALA A 1 181 ? -8.562 15.949 1.533 1.00 96.62 181 ALA A CA 1
ATOM 1392 C C . ALA A 1 181 ? -8.674 15.839 -0.001 1.00 96.62 181 ALA A C 1
ATOM 1394 O O . ALA A 1 181 ? -9.464 15.030 -0.497 1.00 96.62 181 ALA A O 1
ATOM 1395 N N . ARG A 1 182 ? -7.878 16.605 -0.764 1.00 98.31 182 ARG A N 1
ATOM 1396 C CA . ARG A 1 182 ? -7.785 16.502 -2.234 1.00 98.31 182 ARG A CA 1
ATOM 1397 C C . ARG A 1 182 ? -7.228 15.145 -2.668 1.00 98.31 182 ARG A C 1
ATOM 1399 O O . ARG A 1 182 ? -7.827 14.513 -3.538 1.00 98.31 182 ARG A O 1
ATOM 1406 N N . LEU A 1 183 ? -6.175 14.648 -2.014 1.00 98.50 183 LEU A N 1
ATOM 1407 C CA . LEU A 1 183 ? -5.640 13.306 -2.264 1.00 98.50 183 LEU A CA 1
ATOM 1408 C C . LEU A 1 183 ? -6.709 12.222 -2.037 1.00 98.50 183 LEU A C 1
ATOM 1410 O O . LEU A 1 183 ? -6.946 11.385 -2.907 1.00 98.50 183 LEU A O 1
ATOM 1414 N N . GLN A 1 184 ? -7.435 12.287 -0.919 1.00 97.00 184 GLN A N 1
ATOM 1415 C CA . GLN A 1 184 ? -8.528 11.359 -0.617 1.00 97.00 184 GLN A CA 1
ATOM 1416 C C . GLN A 1 184 ? -9.694 11.459 -1.619 1.00 97.00 184 GLN A C 1
ATOM 1418 O O . GLN A 1 184 ? -10.319 10.446 -1.933 1.00 97.00 184 GLN A O 1
ATOM 1423 N N . ARG A 1 185 ? -10.005 12.658 -2.142 1.00 97.00 185 ARG A N 1
ATOM 1424 C CA . ARG A 1 185 ? -10.996 12.834 -3.224 1.00 97.00 185 ARG A CA 1
ATOM 1425 C C . ARG A 1 185 ? -10.535 12.140 -4.503 1.00 97.00 185 ARG A C 1
ATOM 1427 O O . ARG A 1 185 ? -11.334 11.413 -5.084 1.00 97.00 185 ARG A O 1
ATOM 1434 N N . LYS A 1 186 ? -9.261 12.294 -4.889 1.00 97.50 186 LYS A N 1
ATOM 1435 C CA . LYS A 1 186 ? -8.679 11.603 -6.052 1.00 97.50 186 LYS A CA 1
ATOM 1436 C C . LYS A 1 186 ? -8.771 10.087 -5.886 1.00 97.50 186 LYS A C 1
ATOM 1438 O O . LYS A 1 186 ? -9.265 9.415 -6.781 1.00 97.50 186 LYS A O 1
ATOM 1443 N N . MET A 1 187 ? -8.407 9.566 -4.709 1.00 97.38 187 MET A N 1
ATOM 1444 C CA . MET A 1 187 ? -8.541 8.139 -4.391 1.00 97.38 187 MET A CA 1
ATOM 1445 C C . MET A 1 187 ? -9.987 7.647 -4.543 1.00 97.38 187 MET A C 1
ATOM 1447 O O . MET A 1 187 ? -10.196 6.603 -5.152 1.00 97.38 187 MET A O 1
ATOM 1451 N N . ARG A 1 188 ? -10.978 8.396 -4.025 1.00 95.50 188 ARG A N 1
ATOM 1452 C CA . ARG A 1 188 ? -12.419 8.107 -4.193 1.00 95.50 188 ARG A CA 1
ATOM 1453 C C . ARG A 1 188 ? -12.869 8.114 -5.648 1.00 95.50 188 ARG A C 1
ATOM 1455 O O . ARG A 1 188 ? -13.622 7.222 -6.012 1.00 95.50 188 ARG A O 1
ATOM 1462 N N . LEU A 1 189 ? -12.395 9.069 -6.444 1.00 95.12 189 LEU A N 1
ATOM 1463 C CA . LEU A 1 189 ? -12.798 9.249 -7.837 1.00 95.12 189 LEU A CA 1
ATOM 1464 C C . LEU A 1 189 ? -12.354 8.093 -8.745 1.00 95.12 189 LEU A C 1
ATOM 1466 O O . LEU A 1 189 ? -13.153 7.617 -9.537 1.00 95.12 189 LEU A O 1
ATOM 1470 N N . VAL A 1 190 ? -11.104 7.636 -8.616 1.00 96.88 190 VAL A N 1
ATOM 1471 C CA . VAL A 1 190 ? -10.546 6.537 -9.442 1.00 96.88 190 VAL A CA 1
ATOM 1472 C C . VAL A 1 190 ? -10.713 5.160 -8.806 1.00 96.88 190 VAL A C 1
ATOM 1474 O O . VAL A 1 190 ? -10.093 4.187 -9.219 1.00 96.88 190 VAL A O 1
ATOM 1477 N N . GLU A 1 191 ? -11.479 5.098 -7.726 1.00 94.75 191 GLU A N 1
ATOM 1478 C CA . GLU A 1 191 ? -11.714 3.879 -6.975 1.00 94.75 191 GLU A CA 1
ATOM 1479 C C . GLU A 1 191 ? -10.453 3.146 -6.469 1.00 94.75 191 GLU A C 1
ATOM 1481 O O . GLU A 1 191 ? -10.435 1.926 -6.294 1.00 94.75 191 GLU A O 1
ATOM 1486 N N . SER A 1 192 ? -9.408 3.897 -6.118 1.00 96.88 192 SER A N 1
ATOM 1487 C CA . SER A 1 192 ? -8.128 3.330 -5.680 1.00 96.88 192 SER A CA 1
ATOM 1488 C C . SER A 1 192 ? -8.269 2.443 -4.427 1.00 96.88 192 SER A C 1
ATOM 1490 O O . SER A 1 192 ? -8.968 2.823 -3.479 1.00 96.88 192 SER A O 1
ATOM 1492 N N . PRO A 1 193 ? -7.570 1.297 -4.329 1.00 95.94 193 PRO A N 1
ATOM 1493 C CA . PRO A 1 193 ? -7.597 0.474 -3.118 1.00 95.94 193 PRO A CA 1
ATOM 1494 C C . PRO A 1 193 ? -6.971 1.185 -1.900 1.00 95.94 193 PRO A C 1
ATOM 1496 O O . PRO A 1 193 ? -7.327 0.885 -0.759 1.00 95.94 193 PRO A O 1
ATOM 1499 N N . TYR A 1 194 ? -6.147 2.221 -2.116 1.00 97.06 194 TYR A N 1
ATOM 1500 C CA . TYR A 1 194 ? -5.573 3.063 -1.055 1.00 97.06 194 TYR A CA 1
ATOM 1501 C C . TYR A 1 194 ? -6.618 3.832 -0.226 1.00 97.06 194 TYR A C 1
ATOM 1503 O O . TYR A 1 194 ? -6.291 4.319 0.853 1.00 97.06 194 TYR A O 1
ATOM 1511 N N . ARG A 1 195 ? -7.886 3.903 -0.669 1.00 95.25 195 ARG A N 1
ATOM 1512 C CA . ARG A 1 195 ? -9.010 4.453 0.122 1.00 95.25 195 ARG A CA 1
ATOM 1513 C C . ARG A 1 195 ? -9.234 3.704 1.436 1.00 95.25 195 ARG A C 1
ATOM 1515 O O . ARG A 1 195 ? -9.719 4.291 2.398 1.00 95.25 195 ARG A O 1
ATOM 1522 N N . THR A 1 196 ? -8.923 2.408 1.456 1.00 96.44 196 THR A N 1
ATOM 1523 C CA . THR A 1 196 ? -9.105 1.521 2.614 1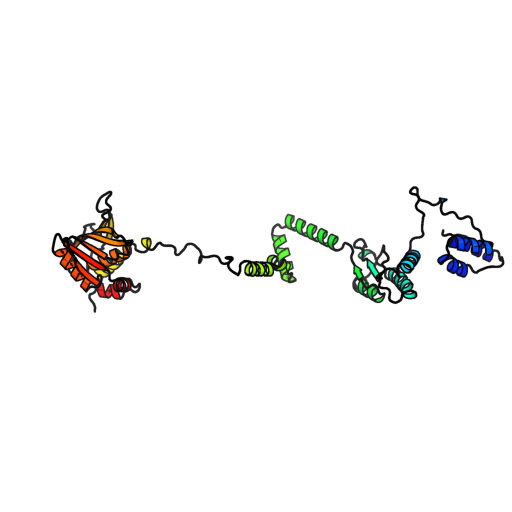.00 96.44 196 THR A CA 1
ATOM 1524 C C . THR A 1 196 ? -7.756 0.908 2.992 1.00 96.44 196 THR A C 1
ATOM 1526 O O . THR A 1 196 ? -7.553 -0.296 2.838 1.00 96.44 196 THR A O 1
ATOM 1529 N N . PRO A 1 197 ? -6.797 1.716 3.484 1.00 97.06 197 PRO A N 1
ATOM 1530 C CA . PRO A 1 197 ? -5.403 1.293 3.613 1.00 97.06 197 PRO A CA 1
ATOM 1531 C C . PRO A 1 197 ? -5.237 0.067 4.521 1.00 97.06 197 PRO A C 1
ATOM 1533 O O . PRO A 1 197 ? -4.417 -0.794 4.228 1.00 97.06 197 PRO A O 1
ATOM 1536 N N . GLN A 1 198 ? -6.074 -0.083 5.557 1.00 95.75 198 GLN A N 1
ATOM 1537 C CA . GLN A 1 198 ? -6.087 -1.279 6.410 1.00 95.75 198 GLN A CA 1
ATOM 1538 C C . GLN A 1 198 ? -6.482 -2.555 5.642 1.00 95.75 198 GLN A C 1
ATOM 1540 O O . GLN A 1 198 ? -5.954 -3.628 5.919 1.00 95.75 198 GLN A O 1
ATOM 1545 N N . THR A 1 199 ? -7.388 -2.450 4.665 1.00 96.31 199 THR A N 1
ATOM 1546 C CA . THR A 1 199 ? -7.767 -3.578 3.798 1.00 96.31 199 THR A CA 1
ATOM 1547 C C . THR A 1 199 ? -6.693 -3.850 2.753 1.00 96.31 199 THR A C 1
ATOM 1549 O O . THR A 1 199 ? -6.326 -5.007 2.569 1.00 96.31 199 THR A O 1
ATOM 1552 N N . LEU A 1 200 ? -6.142 -2.797 2.134 1.00 97.94 200 LEU A N 1
ATOM 1553 C CA . LEU A 1 200 ? -5.063 -2.894 1.145 1.00 97.94 200 LEU A CA 1
ATOM 1554 C C . LEU A 1 200 ? -3.867 -3.697 1.676 1.00 97.94 200 LEU A C 1
ATOM 1556 O O . LEU A 1 200 ? -3.360 -4.568 0.978 1.00 97.94 200 LEU A O 1
ATOM 1560 N N . VAL A 1 201 ? -3.454 -3.456 2.925 1.00 98.19 201 VAL A N 1
ATOM 1561 C CA . VAL A 1 201 ? -2.329 -4.180 3.553 1.00 98.19 201 VAL A CA 1
ATOM 1562 C C . VAL A 1 201 ? -2.712 -5.563 4.103 1.00 98.19 201 VAL A C 1
ATOM 1564 O O . VAL A 1 201 ? -1.921 -6.204 4.790 1.00 98.19 201 VAL A O 1
ATOM 1567 N N . GLY A 1 202 ? -3.924 -6.047 3.812 1.00 97.88 202 GLY A N 1
ATOM 1568 C CA . GLY A 1 202 ? -4.366 -7.395 4.165 1.00 97.88 202 GLY A CA 1
ATOM 1569 C C . GLY A 1 202 ? -4.947 -7.545 5.572 1.00 97.88 202 GLY A C 1
ATOM 1570 O O . GLY A 1 202 ? -4.991 -8.664 6.082 1.00 97.88 202 GLY A O 1
ATOM 1571 N N . GLY A 1 203 ? -5.435 -6.463 6.191 1.00 98.19 203 GLY A N 1
ATOM 1572 C CA . GLY A 1 203 ? -6.085 -6.482 7.509 1.00 98.19 203 GLY A CA 1
ATOM 1573 C C . GLY A 1 203 ? -7.118 -7.606 7.694 1.00 98.19 203 GLY A C 1
ATOM 1574 O O . GLY A 1 203 ? -7.001 -8.343 8.672 1.00 98.19 203 GLY A O 1
ATOM 1575 N N . PRO A 1 204 ? -8.057 -7.835 6.752 1.00 98.50 204 PRO A N 1
ATOM 1576 C CA . PRO A 1 204 ? -9.023 -8.932 6.855 1.00 98.50 204 PRO A CA 1
ATOM 1577 C C . PRO A 1 204 ? -8.385 -10.324 6.965 1.00 98.50 204 PRO A C 1
ATOM 1579 O O . PRO A 1 204 ? -8.871 -11.174 7.707 1.00 98.50 204 PRO A O 1
ATOM 1582 N N . ARG A 1 205 ? -7.266 -10.564 6.265 1.00 98.44 205 ARG A N 1
ATOM 1583 C CA . ARG A 1 205 ? -6.535 -11.837 6.348 1.00 98.44 205 ARG A CA 1
ATOM 1584 C C . ARG A 1 205 ? -5.838 -11.986 7.700 1.00 98.44 205 ARG A C 1
ATOM 1586 O O . ARG A 1 205 ? -5.827 -13.081 8.253 1.00 98.44 205 ARG A O 1
ATOM 1593 N N . SER A 1 206 ? -5.291 -10.899 8.241 1.00 98.56 206 SER A N 1
ATOM 1594 C CA . SER A 1 206 ? -4.675 -10.892 9.573 1.00 98.56 206 SER A CA 1
ATOM 1595 C C . SER A 1 206 ? -5.701 -11.086 10.697 1.00 98.56 206 SER A C 1
ATOM 1597 O O . SER A 1 206 ? -5.417 -11.810 11.646 1.00 98.56 206 SER A O 1
ATOM 1599 N N . ASP A 1 207 ? -6.909 -10.526 10.581 1.00 98.50 207 ASP A N 1
ATOM 1600 C CA . ASP A 1 207 ? -8.010 -10.783 11.525 1.00 98.50 207 ASP A CA 1
ATOM 1601 C C . ASP A 1 207 ? -8.502 -12.241 11.446 1.00 98.50 207 ASP A C 1
ATOM 1603 O O . ASP A 1 207 ? -8.675 -12.906 12.468 1.00 98.50 207 ASP A O 1
ATOM 1607 N N . ALA A 1 208 ? -8.608 -12.802 10.235 1.00 98.06 208 ALA A N 1
ATOM 1608 C CA . ALA A 1 208 ? -8.886 -14.228 10.057 1.00 98.06 208 ALA A CA 1
ATOM 1609 C C . ALA A 1 208 ? -7.793 -15.114 10.686 1.00 98.06 208 ALA A C 1
ATOM 1611 O O . ALA A 1 208 ? -8.104 -16.134 11.307 1.00 98.06 208 ALA A O 1
ATOM 1612 N N . ALA A 1 209 ? -6.522 -14.709 10.583 1.00 98.56 209 ALA A N 1
ATOM 1613 C CA . ALA A 1 209 ? -5.414 -15.384 11.250 1.00 98.56 209 ALA A CA 1
ATOM 1614 C C . ALA A 1 209 ? -5.509 -15.274 12.783 1.00 98.56 209 ALA A C 1
ATOM 1616 O O . ALA A 1 209 ? -5.295 -16.269 13.466 1.00 98.56 209 ALA A O 1
ATOM 1617 N N . LEU A 1 210 ? -5.899 -14.121 13.340 1.00 98.38 210 LEU A N 1
ATOM 1618 C CA . LEU A 1 210 ? -6.159 -13.964 14.779 1.00 98.38 210 LEU A CA 1
ATOM 1619 C C . LEU A 1 210 ? -7.285 -14.894 15.256 1.00 98.38 210 LEU A C 1
ATOM 1621 O O . LEU A 1 210 ? -7.167 -15.545 16.300 1.00 98.38 210 LEU A O 1
ATOM 1625 N N . ALA A 1 211 ? -8.369 -14.984 14.484 1.00 97.81 211 ALA A N 1
ATOM 1626 C CA . ALA A 1 211 ? -9.480 -15.878 14.776 1.00 97.81 211 ALA A CA 1
ATOM 1627 C C . ALA A 1 211 ? -9.040 -17.351 14.773 1.00 97.81 211 ALA A C 1
ATOM 1629 O O . ALA A 1 211 ? -9.416 -18.093 15.680 1.00 97.81 211 ALA A O 1
ATOM 1630 N N . ALA A 1 212 ? -8.223 -17.763 13.799 1.00 97.94 212 ALA A N 1
ATOM 1631 C CA . ALA A 1 212 ? -7.668 -19.113 13.739 1.00 97.94 212 ALA A CA 1
ATOM 1632 C C . ALA A 1 212 ? -6.719 -19.395 14.918 1.00 97.94 212 ALA A C 1
ATOM 1634 O O . ALA A 1 212 ? -6.929 -20.359 15.651 1.00 97.94 212 ALA A O 1
ATOM 1635 N N . SER A 1 213 ? -5.735 -18.521 15.156 1.00 97.81 213 SER A N 1
ATOM 1636 C CA . SER A 1 213 ? -4.713 -18.683 16.201 1.00 97.81 213 SER A CA 1
ATOM 1637 C C . SER A 1 213 ? -5.289 -18.732 17.613 1.00 97.81 213 SER A C 1
ATOM 1639 O O . SER A 1 213 ? -4.785 -19.458 18.463 1.00 97.81 213 SER A O 1
ATOM 1641 N N . SER A 1 214 ? -6.347 -17.965 17.880 1.00 97.25 214 SER A N 1
ATOM 1642 C CA . SER A 1 214 ? -6.986 -17.927 19.201 1.00 97.25 214 SER A CA 1
ATOM 1643 C C . SER A 1 214 ? -8.098 -18.961 19.380 1.00 97.25 214 SER A C 1
ATOM 1645 O O . SER A 1 214 ? -8.727 -18.986 20.438 1.00 97.25 214 SER A O 1
ATOM 1647 N N . GLY A 1 215 ? -8.433 -19.753 18.354 1.00 97.62 215 GLY A N 1
ATOM 1648 C CA . GLY A 1 215 ? -9.665 -20.548 18.372 1.00 97.62 215 GLY A CA 1
ATOM 1649 C C . GLY A 1 215 ? -10.910 -19.677 18.600 1.00 97.62 215 GLY A C 1
ATOM 1650 O O . GLY A 1 215 ? -11.853 -20.099 19.262 1.00 97.62 215 GLY A O 1
ATOM 1651 N N . ARG A 1 216 ? -10.892 -18.437 18.087 1.00 96.25 216 ARG A N 1
ATOM 1652 C CA . ARG A 1 216 ? -11.922 -17.392 18.255 1.00 96.25 216 ARG A CA 1
ATOM 1653 C C . ARG A 1 216 ? -12.144 -16.915 19.699 1.00 96.25 216 ARG A C 1
ATOM 1655 O O . ARG A 1 216 ? -13.197 -16.355 19.992 1.00 96.25 216 ARG A O 1
ATOM 1662 N N . THR A 1 217 ? -11.169 -17.098 20.590 1.00 95.25 217 THR A N 1
ATOM 1663 C CA . THR A 1 217 ? -11.261 -16.640 21.993 1.00 95.25 217 THR A CA 1
ATOM 1664 C C . THR A 1 217 ? -10.702 -15.234 22.228 1.00 95.25 217 THR A C 1
ATOM 1666 O O . THR A 1 217 ? -10.952 -14.649 23.280 1.00 95.25 217 THR A O 1
ATOM 1669 N N . ALA A 1 218 ? -9.988 -14.652 21.256 1.00 94.25 218 ALA A N 1
ATOM 1670 C CA . ALA A 1 218 ? -9.525 -13.269 21.342 1.00 94.25 218 ALA A CA 1
ATOM 1671 C C . ALA A 1 218 ? -10.716 -12.291 21.335 1.00 94.25 218 ALA A C 1
ATOM 1673 O O . ALA A 1 218 ? -11.504 -12.248 20.388 1.00 94.25 218 ALA A O 1
ATOM 1674 N N . THR A 1 219 ? -10.847 -11.484 22.389 1.00 95.00 219 THR A N 1
ATOM 1675 C CA . THR A 1 219 ? -11.941 -10.515 22.527 1.00 95.00 219 THR A CA 1
ATOM 1676 C C . THR A 1 219 ? -11.775 -9.350 21.551 1.00 95.00 219 THR A C 1
ATOM 1678 O O . THR A 1 219 ? -10.914 -8.496 21.738 1.00 95.00 219 THR A O 1
ATOM 1681 N N . THR A 1 220 ? -12.642 -9.270 20.540 1.00 93.12 220 THR A N 1
ATOM 1682 C CA . THR A 1 220 ? -12.667 -8.171 19.549 1.00 93.12 220 THR A CA 1
ATOM 1683 C C . THR A 1 220 ? -13.884 -7.252 19.682 1.00 93.12 220 THR A C 1
ATOM 1685 O O . THR A 1 220 ? -13.992 -6.241 18.990 1.00 93.12 220 THR A O 1
ATOM 1688 N N . LYS A 1 221 ? -14.821 -7.583 20.578 1.00 91.50 221 LYS A N 1
ATOM 1689 C CA . LYS A 1 221 ? -16.025 -6.789 20.853 1.00 91.50 221 LYS A CA 1
ATOM 1690 C C . LYS A 1 221 ? -15.867 -6.042 22.173 1.00 91.50 221 LYS A C 1
ATOM 1692 O O . LYS A 1 221 ? -15.575 -6.653 23.197 1.00 91.50 221 LYS A O 1
ATOM 1697 N N . ALA A 1 222 ? -16.112 -4.736 22.159 1.00 84.56 222 ALA A N 1
ATOM 1698 C CA . ALA A 1 222 ? -16.216 -3.944 23.380 1.00 84.56 222 ALA A CA 1
ATOM 1699 C C . ALA A 1 222 ? -17.545 -4.227 24.111 1.00 84.56 222 ALA A C 1
ATOM 1701 O O . ALA A 1 222 ? -18.558 -4.528 23.476 1.00 84.56 222 ALA A O 1
ATOM 1702 N N . MET A 1 223 ? -17.555 -4.096 25.441 1.00 85.25 223 MET A N 1
ATOM 1703 C CA . MET A 1 223 ? -18.773 -4.133 26.260 1.00 85.25 223 MET A CA 1
ATOM 1704 C C . MET A 1 223 ? -19.181 -2.715 26.689 1.00 85.25 223 MET A C 1
ATOM 1706 O O . MET A 1 223 ? -18.330 -1.904 27.043 1.00 85.25 223 MET A O 1
ATOM 1710 N N . GLY A 1 224 ? -20.490 -2.437 26.682 1.00 76.56 224 GLY A N 1
ATOM 1711 C CA . GLY A 1 224 ? -21.087 -1.162 27.099 1.00 76.56 224 GLY A CA 1
ATOM 1712 C C . GLY A 1 224 ? -21.984 -0.542 26.021 1.00 76.56 224 GLY A C 1
ATOM 1713 O O . GLY A 1 224 ? -21.545 -0.277 24.907 1.00 76.56 224 GLY A O 1
ATOM 1714 N N . LYS A 1 225 ? -23.256 -0.281 26.349 1.00 52.88 225 LYS A N 1
ATOM 1715 C CA . LYS A 1 225 ? -24.181 0.489 25.501 1.00 52.88 225 LYS A CA 1
ATOM 1716 C C . LYS A 1 225 ? -24.010 1.967 25.876 1.00 52.88 225 LYS A C 1
ATOM 1718 O O . LYS A 1 225 ? -24.528 2.375 26.906 1.00 52.88 225 LYS A O 1
ATOM 1723 N N . GLY A 1 226 ? -23.215 2.736 25.125 1.00 53.62 226 GLY A N 1
ATOM 1724 C CA . GLY A 1 226 ? -23.035 4.182 25.365 1.00 53.62 226 GLY A CA 1
ATOM 1725 C C . GLY A 1 226 ? -22.647 4.538 26.810 1.00 53.62 226 GLY A C 1
ATOM 1726 O O . GLY A 1 226 ? -23.326 5.340 27.442 1.00 53.62 226 GLY A O 1
ATOM 1727 N N . SER A 1 227 ? -21.618 3.864 27.336 1.00 49.88 227 SER A N 1
ATOM 1728 C CA . SER A 1 227 ? -21.125 3.889 28.724 1.00 49.88 227 SER A CA 1
ATOM 1729 C C . SER A 1 227 ? -21.347 5.217 29.474 1.00 49.88 227 SER A C 1
ATOM 1731 O O . SER A 1 227 ? -20.562 6.147 29.311 1.00 49.88 227 SER A O 1
ATOM 1733 N N . THR A 1 228 ? -22.444 5.305 30.249 1.00 44.12 228 THR A N 1
ATOM 1734 C CA . THR A 1 228 ? -22.603 6.020 31.548 1.00 44.12 228 THR A CA 1
ATOM 1735 C C . THR A 1 228 ? -24.062 6.123 32.040 1.00 44.12 228 THR A C 1
ATOM 1737 O O . THR A 1 228 ? -24.267 6.381 33.220 1.00 44.12 228 THR A O 1
ATOM 1740 N N . GLN A 1 229 ? -25.099 5.898 31.219 1.00 45.47 229 GLN A N 1
ATOM 1741 C CA . GLN A 1 229 ? -26.469 6.307 31.608 1.00 45.47 229 GLN A CA 1
ATOM 1742 C C . GLN A 1 229 ? -27.321 5.325 32.444 1.00 45.47 229 GLN A C 1
ATOM 1744 O O . GLN A 1 229 ? -28.366 5.737 32.942 1.00 45.47 229 GLN A O 1
ATOM 1749 N N . HIS A 1 230 ? -26.912 4.070 32.681 1.00 50.25 230 HIS A N 1
ATOM 1750 C CA . HIS A 1 230 ? -27.740 3.097 33.433 1.00 50.25 230 HIS A CA 1
ATOM 1751 C C . HIS A 1 230 ? -26.973 2.273 34.480 1.00 50.25 230 HIS A C 1
ATOM 1753 O O . HIS A 1 230 ? -27.223 1.085 34.651 1.00 50.25 230 HIS A O 1
ATOM 1759 N N . GLN A 1 231 ? -26.032 2.894 35.192 1.00 52.41 231 GLN A N 1
ATOM 1760 C CA . GLN A 1 231 ? -25.341 2.273 36.332 1.00 52.41 231 GLN A CA 1
ATOM 1761 C C . GLN A 1 231 ? -25.773 2.912 37.656 1.00 52.41 231 GLN A C 1
ATOM 1763 O O . GLN A 1 231 ? -24.946 3.349 38.453 1.00 52.41 231 GLN A O 1
ATOM 1768 N N . HIS A 1 232 ? -27.078 2.992 37.912 1.00 59.59 232 HIS A N 1
ATOM 1769 C CA . HIS A 1 232 ? -27.501 3.174 39.295 1.00 59.59 232 HIS A CA 1
ATOM 1770 C C . HIS A 1 232 ? -27.381 1.827 40.000 1.00 59.59 232 HIS A C 1
ATOM 1772 O O . HIS A 1 232 ? -27.859 0.806 39.515 1.00 59.59 232 HIS A O 1
ATOM 1778 N N . LEU A 1 233 ? -26.688 1.817 41.135 1.00 71.19 233 LEU A N 1
ATOM 1779 C CA . LEU A 1 233 ? -26.690 0.663 42.019 1.00 71.19 233 LEU A CA 1
ATOM 1780 C C . LEU A 1 233 ? -28.123 0.470 42.532 1.00 71.19 233 LEU A C 1
ATOM 1782 O O . LEU A 1 233 ? -28.789 1.451 42.861 1.00 71.19 233 LEU A O 1
ATOM 1786 N N . VAL A 1 234 ? -28.571 -0.775 42.708 1.00 70.12 234 VAL A N 1
ATOM 1787 C CA . VAL A 1 234 ? -29.906 -1.101 43.263 1.00 70.12 234 VAL A CA 1
ATOM 1788 C C . VAL A 1 234 ? -30.196 -0.347 44.577 1.00 70.12 234 VAL A C 1
ATOM 1790 O O . VAL A 1 234 ? -31.336 0.004 44.881 1.00 70.12 234 VAL A O 1
ATOM 1793 N N . GLN A 1 235 ? -29.156 -0.034 45.358 1.00 74.19 235 GLN A N 1
ATOM 1794 C CA . GLN A 1 235 ? -29.260 0.723 46.611 1.00 74.19 235 GLN A CA 1
ATOM 1795 C C . GLN A 1 235 ? -29.640 2.210 46.444 1.00 74.19 235 GLN A C 1
ATOM 1797 O O . GLN A 1 235 ? -30.051 2.833 47.425 1.00 74.19 235 GLN A O 1
ATOM 1802 N N . THR A 1 236 ? -29.501 2.791 45.244 1.00 77.75 236 THR A N 1
ATOM 1803 C CA . THR A 1 236 ? -29.843 4.196 44.947 1.00 77.75 236 THR A CA 1
ATOM 1804 C C . THR A 1 236 ? -31.138 4.352 44.149 1.00 77.75 236 THR A C 1
ATOM 1806 O O . THR A 1 236 ? -31.563 5.477 43.906 1.00 77.75 236 THR A O 1
ATOM 1809 N N . GLU A 1 237 ? -31.797 3.253 43.773 1.00 80.06 237 GLU A N 1
ATOM 1810 C CA . GLU A 1 237 ? -33.023 3.276 42.960 1.00 80.06 237 GLU A CA 1
ATOM 1811 C C . GLU A 1 237 ? -34.276 3.716 43.731 1.00 80.06 237 GLU A C 1
ATOM 1813 O O . GLU A 1 237 ? -35.260 4.126 43.120 1.00 80.06 237 GLU A O 1
ATOM 1818 N N . VAL A 1 238 ? -34.260 3.650 45.069 1.00 89.38 238 VAL A N 1
ATOM 1819 C CA . VAL A 1 238 ? -35.454 3.866 45.905 1.00 89.38 238 VAL A CA 1
ATOM 1820 C C . VAL A 1 238 ? -35.323 5.149 46.735 1.00 89.38 238 VAL A C 1
ATOM 1822 O O . VAL A 1 238 ? -34.820 5.119 47.862 1.00 89.38 238 VAL A O 1
ATOM 1825 N N . PRO A 1 239 ? -35.755 6.309 46.213 1.00 91.56 239 PRO A N 1
ATOM 1826 C CA . PRO A 1 239 ? -35.688 7.566 46.944 1.00 91.56 239 PRO A CA 1
ATOM 1827 C C . PRO A 1 239 ? -36.870 7.734 47.912 1.00 91.56 239 PRO A C 1
ATOM 1829 O O . PRO A 1 239 ? -37.935 7.140 47.740 1.00 91.56 239 PRO A O 1
ATOM 1832 N N . ARG A 1 240 ? -36.714 8.620 48.907 1.00 94.00 240 ARG A N 1
ATOM 1833 C CA . ARG A 1 240 ? -37.794 8.992 49.848 1.00 94.00 240 ARG A CA 1
ATOM 1834 C C . ARG A 1 240 ? -39.025 9.564 49.139 1.00 94.00 240 ARG A C 1
ATOM 1836 O O . ARG A 1 240 ? -40.140 9.238 49.533 1.00 94.00 240 ARG A O 1
ATOM 1843 N N . LYS A 1 241 ? -38.818 10.313 48.045 1.00 92.81 241 LYS A N 1
ATOM 1844 C CA . LYS A 1 241 ? -39.908 10.878 47.231 1.00 92.81 241 LYS A CA 1
ATOM 1845 C C . LYS A 1 241 ? -40.901 9.829 46.726 1.00 92.81 241 LYS A C 1
ATOM 1847 O O . LYS A 1 241 ? -42.061 10.149 46.531 1.00 92.81 241 LYS A O 1
ATOM 1852 N N . LEU A 1 242 ? -40.473 8.572 46.556 1.00 94.94 242 LEU A N 1
ATOM 1853 C CA . LEU A 1 242 ? -41.372 7.500 46.133 1.00 94.94 242 LEU A CA 1
ATOM 1854 C C . LEU A 1 242 ? -42.479 7.264 47.172 1.00 94.94 242 LEU A C 1
ATOM 1856 O O . LEU A 1 242 ? -43.641 7.150 46.802 1.00 94.94 242 LEU A O 1
ATOM 1860 N N . LEU A 1 243 ? -42.133 7.247 48.465 1.00 97.31 243 LEU A N 1
ATOM 1861 C CA . LEU A 1 243 ? -43.128 7.136 49.532 1.00 97.31 243 LEU A CA 1
ATOM 1862 C C . LEU A 1 243 ? -43.977 8.407 49.630 1.00 97.31 243 LEU A C 1
ATOM 1864 O O . LEU A 1 243 ? -45.179 8.299 49.822 1.00 97.31 243 LEU A O 1
ATOM 1868 N N . GLU A 1 244 ? -43.395 9.594 49.444 1.00 96.31 244 GLU A N 1
ATOM 1869 C CA . GLU A 1 244 ? -44.153 10.858 49.430 1.00 96.31 244 GLU A CA 1
ATOM 1870 C C . GLU A 1 244 ? -45.212 10.874 48.315 1.00 96.31 244 GLU A C 1
ATOM 1872 O O . GLU A 1 244 ? -46.350 11.273 48.548 1.00 96.31 244 GLU A O 1
ATOM 1877 N N . GLU A 1 245 ? -44.887 10.364 47.125 1.00 96.44 245 GLU A N 1
ATOM 1878 C CA . GLU A 1 245 ? -45.848 10.216 46.027 1.00 96.44 245 GLU A CA 1
ATOM 1879 C C . GLU A 1 245 ? -46.977 9.230 46.370 1.00 96.44 245 GLU A C 1
ATOM 1881 O O . GLU A 1 245 ? -48.141 9.485 46.053 1.00 96.44 245 GLU A O 1
ATOM 1886 N N . TRP A 1 246 ? -46.667 8.116 47.040 1.00 97.75 246 TRP A N 1
ATOM 1887 C CA . TRP A 1 246 ? -47.685 7.164 47.501 1.00 97.75 246 TRP A CA 1
ATOM 1888 C C . TRP A 1 246 ? -48.568 7.757 48.602 1.00 97.75 246 TRP A C 1
ATOM 1890 O O . TRP A 1 246 ? -49.779 7.536 48.615 1.00 97.75 246 TRP A O 1
ATOM 1900 N N . LEU A 1 247 ? -47.980 8.542 49.506 1.00 97.00 247 LEU A N 1
ATOM 1901 C CA . LEU A 1 247 ? -48.702 9.246 50.560 1.00 97.00 247 LEU A CA 1
ATOM 1902 C C . LEU A 1 247 ? -49.591 10.357 49.999 1.00 97.00 247 LEU A C 1
ATOM 1904 O O . LEU A 1 247 ? -50.688 10.548 50.506 1.00 97.00 247 LEU A O 1
ATOM 1908 N N . ALA A 1 248 ? -49.198 11.025 48.913 1.00 96.12 248 ALA A N 1
ATOM 1909 C CA . ALA A 1 248 ? -50.067 11.976 48.222 1.00 96.12 248 ALA A CA 1
ATOM 1910 C C . ALA A 1 248 ? -51.319 11.292 47.639 1.00 96.12 248 ALA A C 1
ATOM 1912 O O . ALA A 1 248 ? -52.426 11.814 47.774 1.00 96.12 248 ALA A O 1
ATOM 1913 N N . MET A 1 249 ? -51.173 10.093 47.055 1.00 95.56 249 MET A N 1
ATOM 1914 C CA . MET A 1 249 ? -52.317 9.280 46.607 1.00 95.56 249 MET A CA 1
ATOM 1915 C C . MET A 1 249 ? -53.225 8.895 47.786 1.00 95.56 249 MET A C 1
ATOM 1917 O O . MET A 1 249 ? -54.450 8.938 47.676 1.00 95.56 249 MET A O 1
ATOM 1921 N N . TRP A 1 250 ? -52.619 8.543 48.921 1.00 97.50 250 TRP A N 1
ATOM 1922 C CA . TRP A 1 250 ? -53.320 8.177 50.147 1.00 97.50 250 TRP A CA 1
ATOM 1923 C C . TRP A 1 250 ? -54.091 9.350 50.771 1.00 97.50 250 TRP A C 1
ATOM 1925 O O . TRP A 1 250 ? -55.292 9.218 51.015 1.00 97.50 250 TRP A O 1
ATOM 1935 N N . SER A 1 251 ? -53.452 10.508 50.959 1.00 95.50 251 SER A N 1
ATOM 1936 C CA . SER A 1 251 ? -54.096 11.720 51.481 1.00 95.50 251 SER A CA 1
ATOM 1937 C C . SER A 1 251 ? -55.207 12.212 50.554 1.00 95.50 251 SER A C 1
ATOM 1939 O O . SER A 1 251 ? -56.266 12.607 51.038 1.00 95.50 251 SER A O 1
ATOM 1941 N N . GLY A 1 252 ? -55.010 12.122 49.231 1.00 94.88 252 GLY A N 1
ATOM 1942 C CA . GLY A 1 252 ? -56.026 12.471 48.237 1.00 94.88 252 GLY A CA 1
ATOM 1943 C C . GLY A 1 252 ? -57.288 11.610 48.342 1.00 94.88 252 GLY A C 1
ATOM 1944 O O . GLY A 1 252 ? -58.393 12.147 48.324 1.00 94.88 252 GLY A O 1
ATOM 1945 N N . HIS A 1 253 ? -57.143 10.292 48.521 1.00 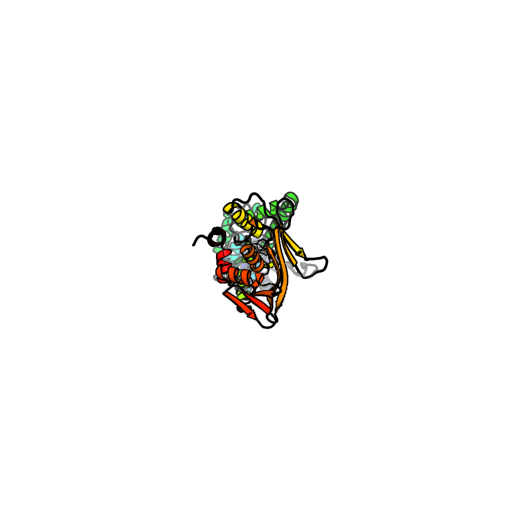96.12 253 HIS A N 1
ATOM 1946 C CA . HIS A 1 253 ? -58.286 9.390 48.705 1.00 96.12 253 HIS A CA 1
ATOM 1947 C C . HIS A 1 253 ? -59.047 9.661 50.014 1.00 96.12 253 HIS A C 1
ATOM 1949 O O . HIS A 1 253 ? -60.274 9.709 50.011 1.00 96.12 253 HIS A O 1
ATOM 1955 N N . TYR A 1 254 ? -58.333 9.870 51.126 1.00 95.50 254 TYR A N 1
ATOM 1956 C CA . TYR A 1 254 ? -58.949 10.125 52.436 1.00 95.50 254 TYR A CA 1
ATOM 1957 C C . TYR A 1 254 ? -59.311 11.598 52.690 1.00 95.50 254 TYR A C 1
ATOM 1959 O O . TYR A 1 254 ? -59.740 11.924 53.795 1.00 95.50 254 TYR A O 1
ATOM 1967 N N . GLN A 1 255 ? -59.161 12.473 51.688 1.00 94.81 255 GLN A N 1
ATOM 1968 C CA . GLN A 1 255 ? -59.483 13.906 51.754 1.00 94.81 255 GLN A CA 1
ATOM 1969 C C . GLN A 1 255 ? -58.806 14.643 52.926 1.00 94.81 255 GLN A C 1
ATOM 1971 O O . GLN A 1 255 ? -59.372 15.561 53.521 1.00 94.81 255 GLN A O 1
ATOM 1976 N N . LEU A 1 256 ? -57.573 14.247 53.253 1.00 92.88 256 LEU A N 1
ATOM 1977 C CA . LEU A 1 256 ? -56.764 14.880 54.294 1.00 92.88 256 LEU A CA 1
ATOM 1978 C C . LEU A 1 256 ? -56.056 16.109 53.714 1.00 92.88 256 LEU A C 1
ATOM 1980 O O . LEU A 1 256 ? -55.368 16.012 52.697 1.00 92.88 256 LEU A O 1
ATOM 1984 N N . LYS A 1 257 ? -56.217 17.268 54.359 1.00 91.00 257 LYS A N 1
ATOM 1985 C CA . LYS A 1 257 ? -55.620 18.545 53.934 1.00 91.00 257 LYS A CA 1
ATOM 1986 C C . LYS A 1 257 ? -54.258 18.775 54.594 1.00 91.00 257 LYS A C 1
ATOM 1988 O O . LYS A 1 257 ? -54.074 19.778 55.269 1.00 91.00 257 LYS A O 1
ATOM 1993 N N . ASP A 1 258 ? -53.353 17.814 54.442 1.00 90.62 258 ASP A N 1
ATOM 1994 C CA . ASP A 1 258 ? -51.994 17.912 54.977 1.00 90.62 258 ASP A CA 1
ATOM 1995 C C . ASP A 1 258 ? -50.998 17.202 54.048 1.00 90.62 258 ASP A C 1
ATOM 1997 O O . ASP A 1 258 ? -51.174 16.024 53.694 1.00 90.62 258 ASP A O 1
ATOM 2001 N N . LYS A 1 259 ? -49.968 17.928 53.600 1.00 92.81 259 LYS A N 1
ATOM 2002 C CA . LYS A 1 259 ? -48.925 17.387 52.727 1.00 92.81 259 LYS A CA 1
ATOM 2003 C C . LYS A 1 259 ? -47.868 16.637 53.538 1.00 92.81 259 LYS A C 1
ATOM 2005 O O . LYS A 1 259 ? -46.955 17.221 54.114 1.00 92.81 259 LYS A O 1
ATOM 2010 N N . LEU A 1 260 ? -47.934 15.311 53.471 1.00 95.56 260 LEU A N 1
ATOM 2011 C CA . LEU A 1 260 ? -47.035 14.425 54.208 1.00 95.56 260 LEU A CA 1
ATOM 2012 C C . LEU A 1 260 ? -45.613 14.383 53.618 1.00 95.56 260 LEU A C 1
ATOM 2014 O O . LEU A 1 260 ? -45.422 14.067 52.441 1.00 95.56 260 LEU A O 1
ATOM 2018 N N . ARG A 1 261 ? -44.607 14.636 54.461 1.00 96.69 261 ARG A N 1
ATOM 2019 C CA . ARG A 1 261 ? -43.168 14.584 54.148 1.00 96.69 261 ARG A CA 1
ATOM 2020 C C . ARG A 1 261 ? -42.502 13.363 54.781 1.00 96.69 261 ARG A C 1
ATOM 2022 O O . ARG A 1 261 ? -42.796 13.010 55.922 1.00 96.69 261 ARG A O 1
ATOM 2029 N N . VAL A 1 262 ? -41.550 12.747 54.073 1.00 97.62 262 VAL A N 1
ATOM 2030 C CA . VAL A 1 262 ? -40.834 11.548 54.539 1.00 97.62 262 VAL A CA 1
ATOM 2031 C C . VAL A 1 262 ? -39.413 11.896 54.974 1.00 97.62 262 VAL A C 1
ATOM 2033 O O . VAL A 1 262 ? -38.586 12.384 54.193 1.00 97.62 262 VAL A O 1
ATOM 2036 N N . GLN A 1 263 ? -39.073 11.556 56.213 1.00 96.56 263 GLN A N 1
ATOM 2037 C CA . GLN A 1 263 ? -37.730 11.705 56.763 1.00 96.56 263 GLN A CA 1
ATOM 2038 C C . GLN A 1 263 ? -37.160 10.341 57.157 1.00 96.56 263 GLN A C 1
ATOM 2040 O O . GLN A 1 263 ? -37.792 9.612 57.903 1.00 96.56 263 GLN A O 1
ATOM 2045 N N . LEU A 1 264 ? -35.957 10.003 56.681 1.00 96.69 264 LEU A N 1
ATOM 2046 C CA . LEU A 1 264 ? -35.211 8.813 57.109 1.00 96.69 264 LEU A CA 1
ATOM 2047 C C . LEU A 1 264 ? -33.826 9.256 57.577 1.00 96.69 264 LEU A C 1
ATOM 2049 O O . LEU A 1 264 ? -33.048 9.764 56.767 1.00 96.69 264 LEU A O 1
ATOM 2053 N N . ARG A 1 265 ? -33.546 9.121 58.873 1.00 94.12 265 ARG A N 1
ATOM 2054 C CA . ARG A 1 265 ? -32.288 9.546 59.514 1.00 94.12 265 ARG A CA 1
ATOM 2055 C C . ARG A 1 265 ? -31.921 8.579 60.647 1.00 94.12 265 ARG A C 1
ATOM 2057 O O . ARG A 1 265 ? -32.797 7.841 61.091 1.00 94.12 265 ARG A O 1
ATOM 2064 N N . PRO A 1 266 ? -30.673 8.582 61.141 1.00 95.56 266 PRO A N 1
ATOM 2065 C CA . PRO A 1 266 ? -30.355 7.975 62.431 1.00 95.56 266 PRO A CA 1
ATOM 2066 C C . PRO A 1 266 ? -31.303 8.484 63.526 1.00 95.56 266 PRO A C 1
ATOM 2068 O O . PRO A 1 266 ? -31.561 9.686 63.597 1.00 95.56 266 PRO A O 1
ATOM 2071 N N . GLN A 1 267 ? -31.809 7.584 64.373 1.00 94.00 267 GLN A N 1
ATOM 2072 C CA . GLN A 1 267 ? -32.740 7.905 65.467 1.00 94.00 267 GLN A CA 1
ATOM 2073 C C . GLN A 1 267 ? -32.122 8.886 66.475 1.00 94.00 267 GLN A C 1
ATOM 2075 O O . GLN A 1 267 ? -32.813 9.711 67.067 1.00 94.00 267 GLN A O 1
ATOM 2080 N N . ARG A 1 268 ? -30.801 8.814 66.637 1.00 90.88 268 ARG A N 1
ATOM 2081 C CA . ARG A 1 268 ? -29.965 9.781 67.351 1.00 90.88 268 ARG A CA 1
ATOM 2082 C C . ARG A 1 268 ? -28.582 9.825 66.709 1.00 90.88 268 ARG A C 1
ATOM 2084 O O . ARG A 1 268 ? -28.211 8.910 65.970 1.00 90.88 268 ARG A O 1
ATOM 2091 N N . ALA A 1 269 ? -27.817 10.876 66.996 1.00 89.00 269 ALA A N 1
ATOM 2092 C CA . ALA A 1 269 ? -26.465 11.033 66.466 1.00 89.00 269 ALA A CA 1
ATOM 2093 C C . ALA A 1 269 ? -25.593 9.801 66.783 1.00 89.00 269 ALA A C 1
ATOM 2095 O O . ALA A 1 269 ? -25.564 9.334 67.921 1.00 89.00 269 ALA A O 1
ATOM 2096 N N . GLY A 1 270 ? -24.916 9.265 65.762 1.00 88.06 270 GLY A N 1
ATOM 2097 C CA . GLY A 1 270 ? -24.023 8.106 65.883 1.00 88.06 270 GLY A CA 1
ATOM 2098 C C . GLY A 1 270 ? -24.709 6.744 66.050 1.00 88.06 270 GLY A C 1
ATOM 2099 O O . GLY A 1 270 ? -24.027 5.771 66.350 1.00 88.06 270 GLY A O 1
ATOM 2100 N N . SER A 1 271 ? -26.035 6.647 65.893 1.00 93.31 271 SER A N 1
ATOM 2101 C CA . SER A 1 271 ? -26.747 5.368 65.999 1.00 93.31 271 SER A CA 1
ATOM 2102 C C . SER A 1 271 ? -26.932 4.680 64.646 1.00 93.31 271 SER A C 1
ATOM 2104 O O . SER A 1 271 ? -27.370 5.306 63.686 1.00 93.31 271 SER A O 1
ATOM 2106 N N . GLU A 1 272 ? -26.707 3.366 64.615 1.00 91.94 272 GLU A N 1
ATOM 2107 C CA . GLU A 1 272 ? -27.094 2.483 63.499 1.00 91.94 272 GLU A CA 1
ATOM 2108 C C . GLU A 1 272 ? -28.612 2.243 63.425 1.00 91.94 272 GLU A C 1
ATOM 2110 O O . GLU A 1 272 ? -29.134 1.739 62.432 1.00 91.94 272 GLU A O 1
ATOM 2115 N N . VAL A 1 273 ? -29.344 2.596 64.486 1.00 96.06 273 VAL A N 1
ATOM 2116 C CA . VAL A 1 273 ? -30.805 2.557 64.486 1.00 96.06 273 VAL A CA 1
ATOM 2117 C C . VAL A 1 273 ? -31.317 3.764 63.708 1.00 96.06 273 VAL A C 1
ATOM 2119 O O . VAL A 1 273 ? -30.990 4.910 64.018 1.00 96.06 273 VAL A O 1
ATOM 2122 N N . LEU A 1 274 ? -32.151 3.501 62.713 1.00 96.69 274 LEU A N 1
ATOM 2123 C CA . LEU A 1 274 ? -32.792 4.493 61.868 1.00 96.69 274 LEU A CA 1
ATOM 2124 C C . LEU A 1 274 ? -34.206 4.789 62.364 1.00 96.69 274 LEU A C 1
ATOM 2126 O O . LEU A 1 274 ? -34.888 3.932 62.922 1.00 96.69 274 LEU A O 1
ATOM 2130 N N . GLU A 1 275 ? -34.667 6.003 62.101 1.00 98.06 275 GLU A N 1
ATOM 2131 C CA . GLU A 1 275 ? -36.061 6.392 62.235 1.00 98.06 275 GLU A CA 1
ATOM 2132 C C . GLU A 1 275 ? -36.584 6.873 60.879 1.00 98.06 275 GLU A C 1
ATOM 2134 O O . GLU A 1 275 ? -36.049 7.814 60.280 1.00 98.06 275 GLU A O 1
ATOM 2139 N N . LEU A 1 276 ? -37.638 6.211 60.399 1.00 98.19 276 LEU A N 1
ATOM 2140 C CA . LEU A 1 276 ? -38.502 6.708 59.337 1.00 98.19 276 LEU A CA 1
ATOM 2141 C C . LEU A 1 276 ? -39.638 7.485 59.998 1.00 98.19 276 LEU A C 1
ATOM 2143 O O . LEU A 1 276 ? -40.448 6.884 60.693 1.00 98.19 276 LEU A O 1
ATOM 2147 N N . GLY A 1 277 ? -39.704 8.795 59.782 1.00 97.44 277 GLY A N 1
ATOM 2148 C CA . GLY A 1 277 ? -40.781 9.665 60.248 1.00 97.44 277 GLY A CA 1
ATOM 2149 C C . GLY A 1 277 ? -41.632 10.189 59.093 1.00 97.44 277 GLY A C 1
ATOM 2150 O O . GLY A 1 277 ? -41.097 10.589 58.054 1.00 97.44 277 GLY A O 1
ATOM 2151 N N . ILE A 1 278 ? -42.949 10.205 59.291 1.00 97.69 278 ILE A N 1
ATOM 2152 C CA . ILE A 1 278 ? -43.910 10.934 58.461 1.00 97.69 278 ILE A CA 1
ATOM 2153 C C . ILE A 1 278 ? -44.268 12.223 59.188 1.00 97.69 278 ILE A C 1
ATOM 2155 O O . ILE A 1 278 ? -44.721 12.171 60.332 1.00 97.69 278 ILE A O 1
ATOM 2159 N N . HIS A 1 279 ? -44.053 13.355 58.528 1.00 95.94 279 HIS A N 1
ATOM 2160 C CA . HIS A 1 279 ? -44.281 14.684 59.086 1.00 95.94 279 HIS A CA 1
ATOM 2161 C C . HIS A 1 279 ? -45.370 15.422 58.308 1.00 95.94 279 HIS A C 1
ATOM 2163 O O . HIS A 1 279 ? -45.423 15.288 57.083 1.00 95.94 279 HIS A O 1
ATOM 2169 N N . GLY A 1 280 ? -46.214 16.176 59.010 1.00 93.38 280 GLY A N 1
ATOM 2170 C CA . GLY A 1 280 ? -47.171 17.101 58.394 1.00 93.38 280 GLY A CA 1
ATOM 2171 C C . GLY A 1 280 ? -46.527 18.428 57.986 1.00 93.38 280 GLY A C 1
ATOM 2172 O O . GLY A 1 280 ? -45.317 18.620 58.138 1.00 93.38 280 GLY A O 1
ATOM 2173 N N . GLU A 1 281 ? -47.337 19.371 57.511 1.00 91.56 281 GLU A N 1
ATOM 2174 C CA . GLU A 1 281 ? -46.897 20.720 57.123 1.00 91.56 281 GLU A CA 1
ATOM 2175 C C . GLU A 1 281 ? -46.305 21.525 58.291 1.00 91.56 281 GLU A C 1
ATOM 2177 O O . GLU A 1 281 ? -45.395 22.326 58.084 1.00 91.56 281 GLU A O 1
ATOM 2182 N N . SER A 1 282 ? -46.766 21.279 59.521 1.00 91.38 282 SER A N 1
ATOM 2183 C CA . SER A 1 282 ? -46.244 21.905 60.748 1.00 91.38 282 SER A CA 1
ATOM 2184 C C . SER A 1 282 ? -45.006 21.204 61.328 1.00 91.38 282 SER A C 1
ATOM 2186 O O . SER A 1 282 ? -44.612 21.497 62.450 1.00 91.38 282 SER A O 1
ATOM 2188 N N . ASP A 1 283 ? -44.403 20.265 60.588 1.00 90.38 283 ASP A N 1
ATOM 2189 C CA . ASP A 1 283 ? -43.292 19.398 61.016 1.00 90.38 283 ASP A CA 1
ATOM 2190 C C . ASP A 1 283 ? -43.599 18.435 62.183 1.00 90.38 283 ASP A C 1
ATOM 2192 O O . ASP A 1 283 ? -42.727 17.656 62.595 1.00 90.38 283 ASP A O 1
ATOM 2196 N N . ASP A 1 284 ? -44.850 18.385 62.646 1.00 92.62 284 ASP A N 1
ATOM 2197 C CA . ASP A 1 284 ? -45.322 17.413 63.631 1.00 92.62 284 ASP A CA 1
ATOM 2198 C C . ASP A 1 284 ? -45.127 15.978 63.133 1.00 92.62 284 ASP A C 1
ATOM 2200 O O . ASP A 1 284 ? -45.408 15.648 61.978 1.00 92.62 284 ASP A O 1
ATOM 2204 N N . LYS A 1 285 ? -44.638 15.098 64.013 1.00 95.88 285 LYS A N 1
ATOM 2205 C CA . LYS A 1 285 ? -44.416 13.681 63.697 1.00 95.88 285 LYS A CA 1
ATOM 2206 C C . LYS A 1 285 ? -45.738 12.921 63.799 1.00 95.88 285 LYS A C 1
ATOM 2208 O O . LYS A 1 285 ? -46.232 12.654 64.889 1.00 95.88 285 LYS A O 1
ATOM 2213 N N . LEU A 1 286 ? -46.277 12.525 62.653 1.00 96.62 286 LEU A N 1
ATOM 2214 C CA . LEU A 1 286 ? -47.600 11.912 62.523 1.00 96.62 286 LEU A CA 1
ATOM 2215 C C . LEU A 1 286 ? -47.565 10.379 62.564 1.00 96.62 286 LEU A C 1
ATOM 2217 O O . LEU A 1 286 ? -48.503 9.736 63.042 1.00 96.62 286 LEU A O 1
ATOM 2221 N N . ALA A 1 287 ? -46.474 9.781 62.088 1.00 97.31 287 ALA A N 1
ATOM 2222 C CA . ALA A 1 287 ? -46.200 8.350 62.183 1.00 97.31 287 ALA A CA 1
ATOM 2223 C C . ALA A 1 287 ? -44.689 8.094 62.166 1.00 97.31 287 ALA A C 1
ATOM 2225 O O . ALA A 1 287 ? -43.934 8.897 61.611 1.00 97.31 287 ALA A O 1
ATOM 2226 N N . ASN A 1 288 ? -44.240 6.976 62.736 1.00 97.88 288 ASN A N 1
ATOM 2227 C CA . ASN A 1 288 ? -42.846 6.561 62.619 1.00 97.88 288 ASN A CA 1
ATOM 2228 C C . ASN A 1 288 ? -42.641 5.043 62.594 1.00 97.88 288 ASN A C 1
ATOM 2230 O O . ASN A 1 288 ? -43.515 4.272 62.983 1.00 97.88 288 ASN A O 1
ATOM 2234 N N . VAL A 1 289 ? -41.451 4.639 62.147 1.00 98.06 289 VAL A N 1
ATOM 2235 C CA . VAL A 1 289 ? -40.873 3.306 62.346 1.00 98.06 289 VAL A CA 1
ATOM 2236 C C . VAL A 1 289 ? -39.420 3.491 62.771 1.00 98.06 289 VAL A C 1
ATOM 2238 O O . VAL A 1 289 ? -38.624 4.068 62.026 1.00 98.06 289 VAL A O 1
ATOM 2241 N N . ILE A 1 290 ? -39.071 3.000 63.955 1.00 97.62 290 ILE A N 1
ATOM 2242 C CA . ILE A 1 290 ? -37.698 2.956 64.461 1.00 97.62 290 ILE A CA 1
ATOM 2243 C C . ILE A 1 290 ? -37.176 1.544 64.224 1.00 97.62 290 ILE A C 1
ATOM 2245 O O . ILE A 1 290 ? -37.709 0.580 64.774 1.00 97.62 290 ILE A O 1
ATOM 2249 N N . PHE A 1 291 ? -36.144 1.401 63.400 1.00 98.06 291 PHE A N 1
ATOM 2250 C CA . PHE A 1 291 ? -35.652 0.097 62.974 1.00 98.06 291 PHE A CA 1
ATOM 2251 C C . PHE A 1 291 ? -34.155 0.108 62.682 1.00 98.06 291 PHE A C 1
ATOM 2253 O O . PHE A 1 291 ? -33.564 1.148 62.412 1.00 98.06 291 PHE A O 1
ATOM 2260 N N . GLN A 1 292 ? -33.538 -1.067 62.691 1.00 97.62 292 GLN A N 1
ATOM 2261 C CA . GLN A 1 292 ? -32.157 -1.252 62.259 1.00 97.62 292 GLN A CA 1
ATOM 2262 C C . GLN A 1 292 ? -32.110 -2.306 61.147 1.00 97.62 292 GLN A C 1
ATOM 2264 O O . GLN A 1 292 ? -32.556 -3.432 61.378 1.00 97.62 292 GLN A O 1
ATOM 2269 N N . PRO A 1 293 ? -31.601 -1.985 59.945 1.00 96.56 293 PRO A N 1
ATOM 2270 C CA . PRO A 1 293 ? -31.312 -3.002 58.946 1.00 96.56 293 PRO A CA 1
ATOM 2271 C C . PRO A 1 293 ? -30.073 -3.796 59.378 1.00 96.56 293 PRO A C 1
ATOM 2273 O O . PRO A 1 293 ? -29.031 -3.216 59.672 1.00 96.56 293 PRO A O 1
ATOM 2276 N N . ILE A 1 294 ? -30.184 -5.119 59.410 1.00 96.00 294 ILE A N 1
ATOM 2277 C CA . ILE A 1 294 ? -29.070 -6.036 59.679 1.00 96.00 294 ILE A CA 1
ATOM 2278 C C . ILE A 1 294 ? -28.970 -7.079 58.569 1.00 96.00 294 ILE A C 1
ATOM 2280 O O . ILE A 1 294 ? -29.874 -7.201 57.739 1.00 96.00 294 ILE A O 1
ATOM 2284 N N . GLN A 1 295 ? -27.911 -7.880 58.594 1.00 96.44 295 GLN A N 1
ATOM 2285 C CA . GLN A 1 295 ? -27.760 -9.054 57.750 1.00 96.44 295 GLN A CA 1
ATOM 2286 C C . GLN A 1 295 ? -27.612 -10.301 58.618 1.00 96.44 295 GLN A C 1
ATOM 2288 O O . GLN A 1 295 ? -26.862 -10.299 59.594 1.00 96.44 295 GLN A O 1
ATOM 2293 N N . ASP A 1 296 ? -28.319 -11.371 58.258 1.00 94.12 296 ASP A N 1
ATOM 2294 C CA . ASP A 1 296 ? -28.103 -12.681 58.872 1.00 94.12 296 ASP A CA 1
ATOM 2295 C C . ASP A 1 296 ? -26.846 -13.381 58.311 1.00 94.12 296 ASP A C 1
ATOM 2297 O O . ASP A 1 296 ? -26.168 -12.885 57.408 1.00 94.12 296 ASP A O 1
ATOM 2301 N N . ARG A 1 297 ? -26.547 -14.588 58.811 1.00 94.25 297 ARG A N 1
ATOM 2302 C CA . ARG A 1 297 ? -25.401 -15.409 58.367 1.00 94.25 297 ARG A CA 1
ATOM 2303 C C . ARG A 1 297 ? -25.404 -15.717 56.859 1.00 94.25 297 ARG A C 1
ATOM 2305 O O . ARG A 1 297 ? -24.363 -16.052 56.303 1.00 94.25 297 ARG A O 1
ATOM 2312 N N . ARG A 1 298 ? -26.564 -15.657 56.200 1.00 94.12 298 ARG A N 1
ATOM 2313 C CA . ARG A 1 298 ? -26.735 -15.918 54.761 1.00 94.12 298 ARG A CA 1
ATOM 2314 C C . ARG A 1 298 ? -26.693 -14.628 53.934 1.00 94.12 298 ARG A C 1
ATOM 2316 O O . ARG A 1 298 ? -26.898 -14.694 52.727 1.00 94.12 298 ARG A O 1
ATOM 2323 N N . GLY A 1 299 ? -26.451 -13.476 54.563 1.00 92.56 299 GLY A N 1
ATOM 2324 C CA . GLY A 1 299 ? -26.465 -12.169 53.913 1.00 92.56 299 GLY A CA 1
ATOM 2325 C C . GLY A 1 299 ? -27.872 -11.636 53.629 1.00 92.56 299 GLY A C 1
ATOM 2326 O O . GLY A 1 299 ? -28.004 -10.682 52.865 1.00 92.56 299 GLY A O 1
ATOM 2327 N N . ARG A 1 300 ? -28.931 -12.224 54.209 1.00 95.12 300 ARG A N 1
ATOM 2328 C CA . ARG A 1 300 ? -30.301 -11.717 54.038 1.00 95.12 300 ARG A CA 1
ATOM 2329 C C . ARG A 1 300 ? -30.490 -10.458 54.869 1.00 95.12 300 ARG A C 1
ATOM 2331 O O . ARG A 1 300 ? -30.235 -10.480 56.072 1.00 95.12 300 ARG A O 1
ATOM 2338 N N . THR A 1 301 ? -30.992 -9.390 54.253 1.00 96.88 301 THR A N 1
ATOM 2339 C CA . THR A 1 301 ? -31.352 -8.175 54.986 1.00 96.88 301 THR A CA 1
ATOM 2340 C C . THR A 1 301 ? -32.614 -8.397 55.810 1.00 96.88 301 THR A C 1
ATOM 2342 O O . THR A 1 301 ? -33.650 -8.787 55.270 1.00 96.88 301 THR A O 1
ATOM 2345 N N . ILE A 1 302 ? -32.536 -8.108 57.105 1.00 97.62 302 ILE A N 1
ATOM 2346 C CA . ILE A 1 302 ? -33.654 -8.165 58.049 1.00 97.62 302 ILE A CA 1
ATOM 2347 C C . ILE A 1 302 ? -33.827 -6.775 58.656 1.00 97.62 302 ILE A C 1
ATOM 2349 O O . ILE A 1 302 ? -32.846 -6.138 59.039 1.00 97.62 302 ILE A O 1
ATOM 2353 N N . LEU A 1 303 ? -35.065 -6.289 58.744 1.00 97.81 303 LEU A N 1
ATOM 2354 C CA . LEU A 1 303 ? -35.365 -5.039 59.444 1.00 97.81 303 LEU A CA 1
ATOM 2355 C C . LEU A 1 303 ? -35.758 -5.349 60.888 1.00 97.81 303 LEU A C 1
ATOM 2357 O O . LEU A 1 303 ? -36.823 -5.908 61.130 1.00 97.81 303 LEU A O 1
ATOM 2361 N N . LEU A 1 304 ? -34.911 -4.980 61.847 1.00 96.88 304 LEU A N 1
ATOM 2362 C CA . LEU A 1 304 ? -35.214 -5.094 63.273 1.00 96.88 304 LEU A CA 1
ATOM 2363 C C . LEU A 1 304 ? -35.993 -3.862 63.735 1.00 96.88 304 LEU A C 1
ATOM 2365 O O . LEU A 1 304 ? -35.391 -2.834 64.045 1.00 96.88 304 LEU A O 1
ATOM 2369 N N . VAL A 1 305 ? -37.318 -3.949 63.773 1.00 97.31 305 VAL A N 1
ATOM 2370 C CA . VAL A 1 305 ? -38.210 -2.881 64.232 1.00 97.31 305 VAL A CA 1
ATOM 2371 C C . VAL A 1 305 ? -38.260 -2.869 65.758 1.00 97.31 305 VAL A C 1
ATOM 2373 O O . VAL A 1 305 ? -38.646 -3.840 66.407 1.00 97.31 305 VAL A O 1
ATOM 2376 N N . ARG A 1 306 ? -37.851 -1.737 66.333 1.00 93.88 306 ARG A N 1
ATOM 2377 C CA . ARG A 1 306 ? -37.888 -1.461 67.774 1.00 93.88 306 ARG A CA 1
ATOM 2378 C C . ARG A 1 306 ? -39.226 -0.864 68.193 1.00 93.88 306 ARG A C 1
ATOM 2380 O O . ARG A 1 306 ? -39.691 -1.151 69.286 1.00 93.88 306 ARG A O 1
ATOM 2387 N N . ASP A 1 307 ? -39.797 -0.015 67.344 1.00 94.00 307 ASP A N 1
ATOM 2388 C CA . ASP A 1 307 ? -41.047 0.689 67.617 1.00 94.00 307 ASP A CA 1
ATOM 2389 C C . ASP A 1 307 ? -41.695 1.169 66.308 1.00 94.00 307 ASP A C 1
ATOM 2391 O O . ASP A 1 307 ? -40.992 1.447 65.329 1.00 94.00 307 ASP A O 1
ATOM 2395 N N . GLN A 1 308 ? -43.022 1.262 66.272 1.00 94.75 308 GLN A N 1
ATOM 2396 C CA . GLN A 1 308 ? -43.772 1.775 65.125 1.00 94.75 308 GLN A CA 1
ATOM 2397 C C . GLN A 1 308 ? -45.111 2.363 65.563 1.00 94.75 308 GLN A C 1
ATOM 2399 O O . GLN A 1 308 ? -45.921 1.688 66.190 1.00 94.75 308 GLN A O 1
ATOM 2404 N N . ASN A 1 309 ? -45.369 3.614 65.184 1.00 95.69 309 ASN A N 1
ATOM 2405 C CA . ASN A 1 309 ? -46.526 4.358 65.671 1.00 95.69 309 ASN A CA 1
ATOM 2406 C C . ASN A 1 309 ? -47.286 5.050 64.546 1.00 95.69 309 ASN A C 1
ATOM 2408 O O . ASN A 1 309 ? -46.723 5.518 63.557 1.00 95.69 309 ASN A O 1
ATOM 2412 N N . THR A 1 310 ? -48.595 5.182 64.741 1.00 95.88 310 THR A N 1
ATOM 2413 C CA . THR A 1 310 ? -49.436 6.163 64.046 1.00 95.88 310 THR A CA 1
ATOM 2414 C C . THR A 1 310 ? -50.020 7.081 65.117 1.00 95.88 310 THR A C 1
ATOM 2416 O O . THR A 1 310 ? -50.947 6.686 65.832 1.00 95.88 310 THR A O 1
ATOM 2419 N N . PHE A 1 311 ? -49.418 8.260 65.286 1.00 93.75 311 PHE A N 1
ATOM 2420 C CA . PHE A 1 311 ? -49.718 9.195 66.374 1.00 93.75 311 PHE A CA 1
ATOM 2421 C C . PHE A 1 311 ? -51.047 9.919 66.145 1.00 93.75 311 PHE A C 1
ATOM 2423 O O . PHE A 1 311 ? -51.885 9.937 67.048 1.00 93.75 311 PHE A O 1
ATOM 2430 N N . GLY A 1 312 ? -51.275 10.424 64.927 1.00 87.69 312 GLY A N 1
ATOM 2431 C CA . GLY A 1 312 ? -52.535 11.063 64.539 1.00 87.69 312 GLY A CA 1
ATOM 2432 C C . GLY A 1 312 ? -53.696 10.068 64.564 1.00 87.69 312 GLY A C 1
ATOM 2433 O O . GLY A 1 312 ? -53.677 9.057 63.853 1.00 87.69 312 GLY A O 1
ATOM 2434 N N . ALA A 1 313 ? -54.711 10.321 65.392 1.00 89.62 313 ALA A N 1
ATOM 2435 C CA . ALA A 1 313 ? -55.872 9.438 65.526 1.00 89.62 313 ALA A CA 1
ATOM 2436 C C . ALA A 1 313 ? -56.668 9.351 64.214 1.00 89.62 313 ALA A C 1
ATOM 2438 O O . ALA A 1 313 ? -57.127 8.278 63.820 1.00 89.62 313 ALA A O 1
ATOM 2439 N N . GLU A 1 314 ? -56.743 10.467 63.496 1.00 91.75 314 GLU A N 1
ATOM 2440 C CA . GLU A 1 314 ? -57.335 10.633 62.176 1.00 91.75 314 GLU A CA 1
ATOM 2441 C C . GLU A 1 314 ? -56.627 9.819 61.082 1.00 91.75 314 GLU A C 1
ATOM 2443 O O . GLU A 1 314 ? -57.249 9.484 60.072 1.00 91.75 314 GLU A O 1
ATOM 2448 N N . LEU A 1 315 ? -55.370 9.417 61.291 1.00 93.56 315 LEU A N 1
ATOM 2449 C CA . LEU A 1 315 ? -54.570 8.649 60.328 1.00 93.56 315 LEU A CA 1
ATOM 2450 C C . LEU A 1 315 ? -54.657 7.129 60.550 1.00 93.56 315 LEU A C 1
ATOM 2452 O O . LEU A 1 315 ? -54.256 6.339 59.688 1.00 93.56 315 LEU A O 1
ATOM 2456 N N . ARG A 1 316 ? -55.201 6.691 61.694 1.00 92.75 316 ARG A N 1
ATOM 2457 C CA . ARG A 1 316 ? -55.345 5.266 62.037 1.00 92.75 316 ARG A CA 1
ATOM 2458 C C . ARG A 1 316 ? -56.391 4.572 61.159 1.00 92.75 316 ARG A C 1
ATOM 2460 O O . ARG A 1 316 ? -57.257 5.201 60.554 1.00 92.75 316 ARG A O 1
ATOM 2467 N N . GLN A 1 317 ? -56.309 3.238 61.090 1.00 92.12 317 GLN A N 1
ATOM 2468 C CA . GLN A 1 317 ? -57.253 2.359 60.365 1.00 92.12 317 GLN A CA 1
ATOM 2469 C C . GLN A 1 317 ? -57.351 2.598 58.839 1.00 92.12 317 GLN A C 1
ATOM 2471 O O . GLN A 1 317 ? -58.301 2.180 58.163 1.00 92.12 317 GLN A O 1
ATOM 2476 N N . LYS A 1 318 ? -56.322 3.231 58.265 1.00 95.75 318 LYS A N 1
ATOM 2477 C CA . LYS A 1 318 ? -56.257 3.640 56.853 1.00 95.75 318 LYS A CA 1
ATOM 2478 C C . LYS A 1 318 ? -55.069 3.047 56.083 1.00 95.75 318 LYS A C 1
ATOM 2480 O O . LYS A 1 318 ? -54.754 3.517 55.004 1.00 95.75 318 LYS A O 1
ATOM 2485 N N . ARG A 1 319 ? -54.412 1.996 56.596 1.00 96.75 319 ARG A N 1
ATOM 2486 C CA . ARG A 1 319 ? -53.256 1.317 55.954 1.00 96.75 319 ARG A CA 1
ATOM 2487 C C . ARG A 1 319 ? -51.984 2.174 55.793 1.00 96.75 319 ARG A C 1
ATOM 2489 O O . ARG A 1 319 ? -51.070 1.750 55.093 1.00 96.75 319 ARG A O 1
ATOM 2496 N N . LEU A 1 320 ? -51.874 3.316 56.482 1.00 96.62 320 LEU A N 1
ATOM 2497 C CA . LEU A 1 320 ? -50.685 4.184 56.440 1.00 96.62 320 LEU A CA 1
ATOM 2498 C C . LEU A 1 320 ? -49.392 3.401 56.722 1.00 96.62 320 LEU A C 1
ATOM 2500 O O . LEU A 1 320 ? -48.446 3.437 55.940 1.00 96.62 320 LEU A O 1
ATOM 2504 N N . MET A 1 321 ? -49.390 2.604 57.791 1.00 97.25 321 MET A N 1
ATOM 2505 C CA . MET A 1 321 ? -48.221 1.813 58.167 1.00 97.25 321 MET A CA 1
ATOM 2506 C C . MET A 1 321 ? -47.857 0.726 57.145 1.00 97.25 321 MET A C 1
ATOM 2508 O O . MET A 1 321 ? -46.685 0.396 56.985 1.00 97.25 321 MET A O 1
ATOM 2512 N N . THR A 1 322 ? -48.840 0.206 56.405 1.00 97.56 322 THR A N 1
ATOM 2513 C CA . THR A 1 322 ? -48.610 -0.758 55.320 1.00 97.56 322 THR A CA 1
ATOM 2514 C C . THR A 1 322 ? -47.842 -0.116 54.163 1.00 97.56 322 THR A C 1
ATOM 2516 O O . THR A 1 322 ? -46.930 -0.743 53.634 1.00 97.56 322 THR A O 1
ATOM 2519 N N . LEU A 1 323 ? -48.142 1.140 53.804 1.00 97.69 323 LEU A N 1
ATOM 2520 C CA . LEU A 1 323 ? -47.386 1.875 52.778 1.00 97.69 323 LEU A CA 1
ATOM 2521 C C . LEU A 1 323 ? -45.944 2.151 53.217 1.00 97.69 323 LEU A C 1
ATOM 2523 O O . LEU A 1 323 ? -45.017 1.999 52.422 1.00 97.69 323 LEU A O 1
ATOM 2527 N N . ILE A 1 324 ? -45.749 2.505 54.492 1.00 97.81 324 ILE A N 1
ATOM 2528 C CA . ILE A 1 324 ? -44.414 2.715 55.065 1.00 97.81 324 ILE A CA 1
ATOM 2529 C C . ILE A 1 324 ? -43.597 1.417 54.994 1.00 97.81 324 ILE A C 1
ATOM 2531 O O . ILE A 1 324 ? -42.456 1.436 54.537 1.00 97.81 324 ILE A O 1
ATOM 2535 N N . HIS A 1 325 ? -44.184 0.278 55.374 1.00 97.81 325 HIS A N 1
ATOM 2536 C CA . HIS A 1 325 ? -43.501 -1.017 55.335 1.00 97.81 325 HIS A CA 1
ATOM 2537 C C . HIS A 1 325 ? -43.242 -1.518 53.912 1.00 97.81 325 HIS A C 1
ATOM 2539 O O . HIS A 1 325 ? -42.156 -2.031 53.657 1.00 97.81 325 HIS A O 1
ATOM 2545 N N . LEU A 1 326 ? -44.166 -1.304 52.969 1.00 97.88 326 LEU A N 1
ATOM 2546 C CA . LEU A 1 326 ? -43.928 -1.564 51.545 1.00 97.88 326 LEU A CA 1
ATOM 2547 C C . LEU A 1 326 ? -42.683 -0.807 51.057 1.00 97.88 326 LEU A C 1
ATOM 2549 O O . LEU A 1 326 ? -41.813 -1.386 50.403 1.00 97.88 326 LEU A O 1
ATOM 2553 N N . TRP A 1 327 ? -42.566 0.475 51.415 1.00 98.06 327 TRP A N 1
ATOM 2554 C CA . TRP A 1 327 ? -41.414 1.282 51.027 1.00 98.06 327 TRP A CA 1
ATOM 2555 C C . TRP A 1 327 ? -40.131 0.843 51.732 1.00 98.06 327 TRP A C 1
ATOM 2557 O O . TRP A 1 327 ? -39.102 0.738 51.074 1.00 98.06 327 TRP A O 1
ATOM 2567 N N . LEU A 1 328 ? -40.165 0.545 53.035 1.00 97.06 328 LEU A N 1
ATOM 2568 C CA . LEU A 1 328 ? -38.991 0.080 53.785 1.00 97.06 328 LEU A CA 1
ATOM 2569 C C . LEU A 1 328 ? -38.462 -1.255 53.250 1.00 97.06 328 LEU A C 1
ATOM 2571 O O . LEU A 1 328 ? -37.266 -1.380 52.981 1.00 97.06 328 LEU A O 1
ATOM 2575 N N . VAL A 1 329 ? -39.349 -2.222 53.016 1.00 97.06 329 VAL A N 1
ATOM 2576 C CA . VAL A 1 329 ? -38.998 -3.511 52.408 1.00 97.06 329 VAL A CA 1
ATOM 2577 C C . VAL A 1 329 ? -38.366 -3.294 51.035 1.00 97.06 329 VAL A C 1
ATOM 2579 O O . VAL A 1 329 ? -37.308 -3.854 50.751 1.00 97.06 329 VAL A O 1
ATOM 2582 N N . HIS A 1 330 ? -38.936 -2.417 50.204 1.00 95.69 330 HIS A N 1
ATOM 2583 C CA . HIS A 1 330 ? -38.371 -2.109 48.892 1.00 95.69 330 HIS A CA 1
ATOM 2584 C C . HIS A 1 330 ? -37.028 -1.359 48.969 1.00 95.69 330 HIS A C 1
ATOM 2586 O O . HIS A 1 330 ? -36.099 -1.671 48.217 1.00 95.69 330 HIS A O 1
ATOM 2592 N N . ARG A 1 331 ? -36.900 -0.394 49.886 1.00 94.69 331 ARG A N 1
ATOM 2593 C CA . ARG A 1 331 ? -35.717 0.458 50.080 1.00 94.69 331 ARG A CA 1
ATOM 2594 C C . ARG A 1 331 ? -34.503 -0.329 50.547 1.00 94.69 331 ARG A C 1
ATOM 2596 O O . ARG A 1 331 ? -33.392 -0.025 50.110 1.00 94.69 331 ARG A O 1
ATOM 2603 N N . PHE A 1 332 ? -34.718 -1.293 51.435 1.00 95.38 332 PHE A N 1
ATOM 2604 C CA . PHE A 1 332 ? -33.665 -2.115 52.028 1.00 95.38 332 PHE A CA 1
ATOM 2605 C C . PHE A 1 332 ? -33.585 -3.519 51.424 1.00 95.38 332 PHE A C 1
ATOM 2607 O O . PHE A 1 332 ? -32.727 -4.292 51.833 1.00 95.38 332 PHE A O 1
ATOM 2614 N N . LYS A 1 333 ? -34.454 -3.848 50.455 1.00 95.12 333 LYS A N 1
ATOM 2615 C CA . LYS A 1 333 ? -34.565 -5.187 49.848 1.00 95.12 333 LYS A CA 1
ATOM 2616 C C . LYS A 1 333 ? -34.659 -6.281 50.924 1.00 95.12 333 LYS A C 1
ATOM 2618 O O . LYS A 1 333 ? -34.002 -7.319 50.847 1.00 95.12 333 LYS A O 1
ATOM 2623 N N . ALA A 1 334 ? -35.466 -6.000 51.949 1.00 95.75 334 ALA A N 1
ATOM 2624 C CA . ALA A 1 334 ? -35.590 -6.839 53.130 1.00 95.75 334 ALA A CA 1
ATOM 2625 C C . ALA A 1 334 ? -36.227 -8.191 52.787 1.00 95.75 334 ALA A C 1
ATOM 2627 O O . ALA A 1 334 ? -37.156 -8.265 51.986 1.00 95.75 334 ALA A O 1
ATOM 2628 N N . GLN A 1 335 ? -35.720 -9.249 53.413 1.00 96.88 335 GLN A N 1
ATOM 2629 C CA . GLN A 1 335 ? -36.276 -10.600 53.336 1.00 96.88 335 GLN A CA 1
ATOM 2630 C C . GLN A 1 335 ? -37.288 -10.841 54.457 1.00 96.88 335 GLN A C 1
ATOM 2632 O O . GLN A 1 335 ? -38.312 -11.470 54.227 1.00 96.88 335 GLN A O 1
ATOM 2637 N N . ALA A 1 336 ? -37.032 -10.276 55.638 1.00 97.19 336 ALA A N 1
ATOM 2638 C CA . ALA A 1 336 ? -37.914 -10.376 56.791 1.00 97.19 336 ALA A CA 1
ATOM 2639 C C . ALA A 1 336 ? -37.907 -9.078 57.607 1.00 97.19 336 ALA A C 1
ATOM 2641 O O . ALA A 1 336 ? -37.001 -8.241 57.493 1.00 97.19 336 ALA A O 1
ATOM 2642 N N . VAL A 1 337 ? -38.921 -8.925 58.452 1.00 97.75 337 VAL A N 1
ATOM 2643 C CA . VAL A 1 337 ? -39.032 -7.848 59.436 1.00 97.75 337 VAL A CA 1
ATOM 2644 C C . VAL A 1 337 ? -39.296 -8.476 60.798 1.00 97.75 337 VAL A C 1
ATOM 2646 O O . VAL A 1 337 ? -40.225 -9.267 60.945 1.00 97.75 337 VAL A O 1
ATOM 2649 N N . HIS A 1 338 ? -38.456 -8.160 61.781 1.00 97.12 338 HIS A N 1
ATOM 2650 C CA . HIS A 1 338 ? -38.584 -8.664 63.146 1.00 97.12 338 HIS A CA 1
ATOM 2651 C C . HIS A 1 338 ? -39.038 -7.528 64.055 1.00 97.12 338 HIS A C 1
ATOM 2653 O O . HIS A 1 338 ? -38.465 -6.441 63.997 1.00 97.12 338 HIS A O 1
ATOM 2659 N N . TYR A 1 339 ? -40.019 -7.780 64.913 1.00 95.31 339 TYR A N 1
ATOM 2660 C CA . TYR A 1 339 ? -40.559 -6.791 65.841 1.00 95.31 339 TYR A CA 1
ATOM 2661 C C . TYR A 1 339 ? -40.374 -7.268 67.274 1.00 95.31 339 TYR A C 1
ATOM 2663 O O . TYR A 1 339 ? -40.665 -8.420 67.588 1.00 95.31 339 TYR A O 1
ATOM 2671 N N . VAL A 1 340 ? -39.947 -6.365 68.153 1.00 90.62 340 VAL A N 1
ATOM 2672 C CA . VAL A 1 340 ? -40.069 -6.574 69.603 1.00 90.62 340 VAL A CA 1
ATOM 2673 C C . VAL A 1 340 ? -41.541 -6.464 70.022 1.00 90.62 340 VAL A C 1
ATOM 2675 O O . VAL A 1 340 ? -42.277 -5.670 69.433 1.00 90.62 340 VAL A O 1
ATOM 2678 N N . THR A 1 341 ? -41.989 -7.208 71.037 1.00 78.12 341 THR A N 1
ATOM 2679 C CA . THR A 1 341 ? -43.379 -7.130 71.539 1.00 78.12 341 THR A CA 1
ATOM 2680 C C . THR A 1 341 ? -43.475 -6.623 72.981 1.00 78.12 341 THR A C 1
ATOM 2682 O O . THR A 1 341 ? -43.836 -7.373 73.886 1.00 78.12 341 THR A O 1
ATOM 2685 N N . PRO A 1 342 ? -43.176 -5.338 73.240 1.00 73.94 342 PRO A N 1
ATOM 2686 C CA . PRO A 1 342 ? -43.474 -4.739 74.537 1.00 73.94 342 PRO A CA 1
ATOM 2687 C C . PRO A 1 342 ? -44.984 -4.489 74.730 1.00 73.94 342 PRO A C 1
ATOM 2689 O O . PRO A 1 342 ? -45.424 -4.349 75.867 1.00 73.94 342 PRO A O 1
ATOM 2692 N N . THR A 1 343 ? -45.766 -4.426 73.639 1.00 80.38 343 THR A N 1
ATOM 2693 C CA . THR A 1 343 ? -47.234 -4.272 73.616 1.00 80.38 343 THR A CA 1
ATOM 2694 C C . THR A 1 343 ? -47.862 -5.095 72.479 1.00 80.38 343 THR A C 1
ATOM 2696 O O . THR A 1 343 ? -47.181 -5.470 71.517 1.00 80.38 343 THR A O 1
ATOM 2699 N N . ASP A 1 344 ? -49.180 -5.319 72.547 1.00 85.12 344 ASP A N 1
ATOM 2700 C CA . ASP A 1 344 ? -49.955 -6.063 71.536 1.00 85.12 344 ASP A CA 1
ATOM 2701 C C . ASP A 1 344 ? -50.148 -5.295 70.208 1.00 85.12 344 ASP A C 1
ATOM 2703 O O . ASP A 1 344 ? -50.616 -5.856 69.210 1.00 85.12 344 ASP A O 1
ATOM 2707 N N . ASP A 1 345 ? -49.753 -4.018 70.146 1.00 87.44 345 ASP A N 1
ATOM 2708 C CA . ASP A 1 345 ? -49.927 -3.165 68.961 1.00 87.44 345 ASP A CA 1
ATOM 2709 C C . ASP A 1 345 ? -49.155 -3.697 67.745 1.00 87.44 345 ASP A C 1
ATOM 2711 O O . ASP A 1 345 ? -49.634 -3.638 66.605 1.00 87.44 345 ASP A O 1
ATOM 2715 N N . ASN A 1 346 ? -47.968 -4.267 67.978 1.00 90.12 346 ASN A N 1
ATOM 2716 C CA . ASN A 1 346 ? -47.151 -4.871 66.925 1.00 90.12 346 ASN A CA 1
ATOM 2717 C C . ASN A 1 346 ? -47.774 -6.165 66.397 1.00 90.12 346 ASN A C 1
ATOM 2719 O O . ASN A 1 346 ? -47.742 -6.401 65.185 1.00 90.12 346 ASN A O 1
ATOM 2723 N N . LEU A 1 347 ? -48.405 -6.966 67.261 1.00 90.06 347 LEU A N 1
ATOM 2724 C CA . LEU A 1 347 ? -49.123 -8.172 66.846 1.00 90.06 347 LEU A CA 1
ATOM 2725 C C . LEU A 1 347 ? -50.337 -7.816 65.981 1.00 90.06 347 LEU A C 1
ATOM 2727 O O . LEU A 1 347 ? -50.547 -8.403 64.914 1.00 90.06 347 LEU A O 1
ATOM 2731 N N . TYR A 1 348 ? -51.091 -6.792 66.386 1.00 92.06 348 TYR A N 1
ATOM 2732 C CA . TYR A 1 348 ? -52.196 -6.264 65.592 1.00 92.06 348 TYR A CA 1
ATOM 2733 C C . TYR A 1 348 ? -51.723 -5.761 64.220 1.00 92.06 348 TYR A C 1
ATOM 2735 O O . TYR A 1 348 ? -52.289 -6.128 63.182 1.00 92.06 348 TYR A O 1
ATOM 2743 N N . GLN A 1 349 ? -50.672 -4.936 64.190 1.00 93.00 349 GLN A N 1
ATOM 2744 C CA . GLN A 1 349 ? -50.220 -4.310 62.952 1.00 93.00 349 GLN A CA 1
ATOM 2745 C C . GLN A 1 349 ? -49.618 -5.318 61.968 1.00 93.00 349 GLN A C 1
ATOM 2747 O O . GLN A 1 349 ? -49.926 -5.275 60.774 1.00 93.00 349 GLN A O 1
ATOM 2752 N N . THR A 1 350 ? -48.780 -6.241 62.438 1.00 93.19 350 THR A N 1
ATOM 2753 C CA . THR A 1 350 ? -48.176 -7.278 61.587 1.00 93.19 350 THR A CA 1
ATOM 2754 C C . THR A 1 350 ? -49.238 -8.209 61.005 1.00 93.19 350 THR A C 1
ATOM 2756 O O . THR A 1 350 ? -49.217 -8.477 59.802 1.00 93.19 350 THR A O 1
ATOM 2759 N N . SER A 1 351 ? -50.255 -8.576 61.792 1.00 93.88 351 SER A N 1
ATOM 2760 C CA . SER A 1 351 ? -51.422 -9.333 61.315 1.00 93.88 351 SER A CA 1
ATOM 2761 C C . SER A 1 351 ? -52.207 -8.587 60.227 1.00 93.88 351 SER A C 1
ATOM 2763 O O . SER A 1 351 ? -52.607 -9.180 59.221 1.00 93.88 351 SER A O 1
ATOM 2765 N N . LYS A 1 352 ? -52.395 -7.265 60.366 1.00 95.38 352 LYS A N 1
ATOM 2766 C CA . LYS A 1 352 ? -53.005 -6.430 59.314 1.00 95.38 352 LYS A CA 1
ATOM 2767 C C . LYS A 1 352 ? -52.138 -6.357 58.058 1.00 95.38 352 LYS A C 1
ATOM 2769 O O . LYS A 1 352 ? -52.655 -6.446 56.951 1.00 95.38 352 LYS A O 1
ATOM 2774 N N . MET A 1 353 ? -50.824 -6.217 58.199 1.00 96.94 353 MET A N 1
ATOM 2775 C CA . MET A 1 353 ? -49.917 -6.175 57.048 1.00 96.94 353 MET A CA 1
ATOM 2776 C C . MET A 1 353 ? -49.838 -7.522 56.318 1.00 96.94 353 MET A C 1
ATOM 2778 O O . MET A 1 353 ? -49.766 -7.528 55.088 1.00 96.94 353 MET A O 1
ATOM 2782 N N . LYS A 1 354 ? -49.970 -8.645 57.036 1.00 96.62 354 LYS A N 1
ATOM 2783 C CA . LYS A 1 354 ? -50.158 -9.978 56.446 1.00 96.62 354 LYS A CA 1
ATOM 2784 C C . LYS A 1 354 ? -51.438 -10.055 55.613 1.00 96.62 354 LYS A C 1
ATOM 2786 O O . LYS A 1 354 ? -51.388 -10.500 54.474 1.00 96.62 354 LYS A O 1
ATOM 2791 N N . SER A 1 355 ? -52.575 -9.565 56.120 1.00 95.25 355 SER A N 1
ATOM 2792 C CA . SER A 1 355 ? -53.838 -9.592 55.355 1.00 95.25 355 SER A CA 1
ATOM 2793 C C . SER A 1 355 ? -53.849 -8.647 54.147 1.00 95.25 355 SER A C 1
ATOM 2795 O O . SER A 1 355 ? -54.571 -8.887 53.184 1.00 95.25 355 SER A O 1
ATOM 2797 N N . HIS A 1 356 ? -53.012 -7.604 54.147 1.00 95.88 356 HIS A N 1
ATOM 2798 C CA . HIS A 1 356 ? -52.743 -6.777 52.963 1.00 95.88 356 HIS A CA 1
ATOM 2799 C C . HIS A 1 356 ? -51.749 -7.424 51.975 1.00 95.88 356 HIS A C 1
ATOM 2801 O O . HIS A 1 356 ? -51.531 -6.898 50.877 1.00 95.88 356 HIS A O 1
ATOM 2807 N N . GLY A 1 357 ? -51.151 -8.553 52.364 1.00 95.25 357 GLY A N 1
ATOM 2808 C CA . GLY A 1 357 ? -50.228 -9.354 51.572 1.00 95.25 357 GLY A CA 1
ATOM 2809 C C . GLY A 1 357 ? -48.765 -8.915 51.639 1.00 95.25 357 GLY A C 1
ATOM 2810 O O . GLY A 1 357 ? -47.972 -9.451 50.880 1.00 95.25 357 GLY A O 1
ATOM 2811 N N . ILE A 1 358 ? -48.377 -7.972 52.511 1.00 97.06 358 ILE A N 1
ATOM 2812 C CA . ILE A 1 358 ? -46.963 -7.555 52.651 1.00 97.06 358 ILE A CA 1
ATOM 2813 C C . ILE A 1 358 ? -46.090 -8.719 53.130 1.00 97.06 358 ILE A C 1
ATOM 2815 O O . ILE A 1 358 ? -44.948 -8.861 52.691 1.00 97.06 358 ILE A O 1
ATOM 2819 N N . PHE A 1 359 ? -46.653 -9.569 53.987 1.00 97.88 359 PHE A N 1
ATOM 2820 C CA . PHE A 1 359 ? -45.991 -10.749 54.528 1.00 97.88 359 PHE A CA 1
ATOM 2821 C C . PHE A 1 359 ? -46.724 -12.023 54.118 1.00 97.88 359 PHE A C 1
ATOM 2823 O O . PHE A 1 359 ? -47.956 -12.034 54.062 1.00 97.88 359 PHE A O 1
ATOM 2830 N N . THR A 1 360 ? -45.978 -13.091 53.840 1.00 95.81 360 THR A N 1
ATOM 2831 C CA . THR A 1 360 ? -46.532 -14.441 53.632 1.00 95.81 360 THR A CA 1
ATOM 2832 C C . THR A 1 360 ? -46.957 -15.045 54.964 1.00 95.81 360 THR A C 1
ATOM 2834 O O . THR A 1 360 ? -48.069 -15.556 55.113 1.00 95.81 360 THR A O 1
ATOM 2837 N N . GLU A 1 361 ? -46.088 -14.925 55.961 1.00 94.69 361 GLU A N 1
ATOM 2838 C CA . GLU A 1 361 ? -46.265 -15.456 57.303 1.00 94.69 361 GLU A CA 1
ATOM 2839 C C . GLU A 1 361 ? -45.834 -14.443 58.360 1.00 94.69 361 GLU A C 1
ATOM 2841 O O . GLU A 1 361 ? -44.996 -13.576 58.120 1.00 94.69 361 GLU A O 1
ATOM 2846 N N . VAL A 1 362 ? -46.482 -14.536 59.519 1.00 95.75 362 VAL A N 1
ATOM 2847 C CA . VAL A 1 362 ? -46.220 -13.726 60.708 1.00 95.75 362 VAL A CA 1
ATOM 2848 C C . VAL A 1 362 ? -46.393 -14.674 61.881 1.00 95.75 362 VAL A C 1
ATOM 2850 O O . VAL A 1 362 ? -47.508 -15.153 62.097 1.00 95.75 362 VAL A O 1
ATOM 2853 N N . ASN A 1 363 ? -45.301 -14.967 62.581 1.00 93.69 363 ASN A N 1
ATOM 2854 C CA . ASN A 1 363 ? -45.267 -15.897 63.705 1.00 93.69 363 ASN A CA 1
ATOM 2855 C C . ASN A 1 363 ? -44.613 -15.211 64.909 1.00 93.69 363 ASN A C 1
ATOM 2857 O O . ASN A 1 363 ? -43.654 -14.459 64.749 1.00 93.69 363 ASN A O 1
ATOM 2861 N N . GLN A 1 364 ? -45.133 -15.463 66.108 1.00 92.12 364 GLN A N 1
ATOM 2862 C CA . GLN A 1 364 ? -44.482 -15.065 67.355 1.00 92.12 364 GLN A CA 1
ATOM 2863 C C . GLN A 1 364 ? -43.550 -16.200 67.777 1.00 92.12 364 GLN A C 1
ATOM 2865 O O . GLN A 1 364 ? -43.999 -17.322 68.012 1.00 92.12 364 GLN A O 1
ATOM 2870 N N . GLU A 1 365 ? -42.252 -15.924 67.788 1.00 90.50 365 GLU A N 1
ATOM 2871 C CA . GLU A 1 365 ? -41.206 -16.899 68.080 1.00 90.50 365 GLU A CA 1
ATOM 2872 C C . GLU A 1 365 ? -40.686 -16.777 69.519 1.00 90.50 365 GLU A C 1
ATOM 2874 O O . GLU A 1 365 ? -41.030 -15.861 70.273 1.00 90.50 365 GLU A O 1
ATOM 2879 N N . VAL A 1 366 ? -39.829 -17.729 69.898 1.00 86.19 366 VAL A N 1
ATOM 2880 C CA . VAL A 1 366 ? -39.151 -17.761 71.197 1.00 86.19 366 VAL A CA 1
ATOM 2881 C C . VAL A 1 366 ? -38.422 -16.440 71.476 1.00 86.19 366 VAL A C 1
ATOM 2883 O O . VAL A 1 366 ? -37.680 -15.930 70.639 1.00 86.19 366 VAL A O 1
ATOM 2886 N N . GLY A 1 367 ? -38.625 -15.893 72.677 1.00 84.56 367 GLY A N 1
ATOM 2887 C CA . GLY A 1 367 ? -38.092 -14.584 73.066 1.00 84.56 367 GLY A CA 1
ATOM 2888 C C . GLY A 1 367 ? -39.033 -13.411 72.791 1.00 84.56 367 GLY A C 1
ATOM 2889 O O . GLY A 1 367 ? -38.576 -12.272 72.852 1.00 84.56 367 GLY A O 1
ATOM 2890 N N . GLU A 1 368 ? -40.317 -13.679 72.520 1.00 88.06 368 GLU A N 1
ATOM 2891 C CA . GLU A 1 368 ? -41.349 -12.655 72.310 1.00 88.06 368 GLU A CA 1
ATOM 2892 C C . GLU A 1 368 ? -40.974 -11.708 71.149 1.00 88.06 368 GLU A C 1
ATOM 2894 O O . GLU A 1 368 ? -41.004 -10.480 71.246 1.00 88.06 368 GLU A O 1
ATOM 2899 N N . ILE A 1 369 ? -40.544 -12.305 70.031 1.00 92.94 369 ILE A N 1
ATOM 2900 C CA . ILE A 1 369 ? -40.238 -11.598 68.783 1.00 92.94 369 ILE A CA 1
ATOM 2901 C C . ILE A 1 369 ? -41.226 -12.042 67.716 1.00 92.94 369 ILE A C 1
ATOM 2903 O O . ILE A 1 369 ? -41.374 -13.232 67.446 1.00 92.94 369 ILE A O 1
ATOM 2907 N N . ILE A 1 370 ? -41.874 -11.081 67.062 1.00 95.12 370 ILE A N 1
ATOM 2908 C CA . ILE A 1 370 ? -42.680 -11.370 65.876 1.00 95.12 370 ILE A CA 1
ATOM 2909 C C . ILE A 1 370 ? -41.757 -11.389 64.665 1.00 95.12 370 ILE A C 1
ATOM 2911 O O . ILE A 1 370 ? -41.115 -10.381 64.361 1.00 95.12 370 ILE A O 1
ATOM 2915 N N . VAL A 1 371 ? -41.736 -12.509 63.952 1.00 95.94 371 VAL A N 1
ATOM 2916 C CA . VAL A 1 371 ? -41.009 -12.687 62.695 1.00 95.94 371 VAL A CA 1
ATOM 2917 C C . VAL A 1 371 ? -42.007 -12.660 61.544 1.00 95.94 371 VAL A C 1
ATOM 2919 O O . VAL A 1 371 ? -42.943 -13.459 61.497 1.00 95.94 371 VAL A O 1
ATOM 2922 N N . ALA A 1 372 ? -41.823 -11.709 60.628 1.00 97.06 372 ALA A N 1
ATOM 2923 C CA . ALA A 1 372 ? -42.668 -11.517 59.458 1.00 97.06 372 ALA A CA 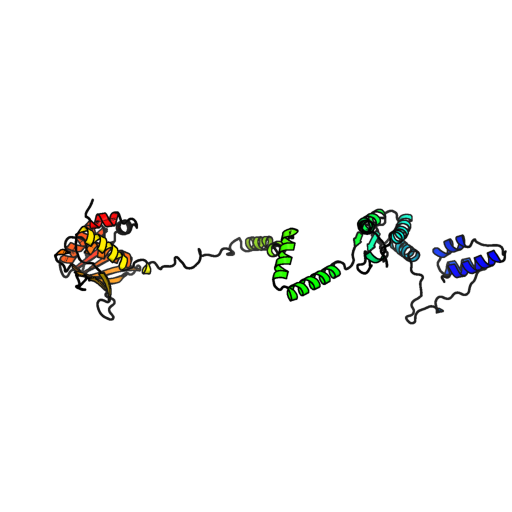1
ATOM 2924 C C . ALA A 1 372 ? -41.847 -11.661 58.165 1.00 97.06 372 ALA A C 1
ATOM 2926 O O . ALA A 1 372 ? -40.989 -10.824 57.872 1.00 97.06 372 ALA A O 1
ATOM 2927 N N . GLU A 1 373 ? -42.112 -12.709 57.385 1.00 97.12 373 GLU A N 1
ATOM 2928 C CA . GLU A 1 373 ? -41.401 -12.993 56.129 1.00 97.12 373 GLU A CA 1
ATOM 2929 C C . GLU A 1 373 ? -42.062 -12.259 54.955 1.00 97.12 373 GLU A C 1
ATOM 2931 O O . GLU A 1 373 ? -43.287 -12.251 54.800 1.00 97.12 373 GLU A O 1
ATOM 2936 N N . VAL A 1 374 ? -41.250 -11.596 54.128 1.00 97.75 374 VAL A N 1
ATOM 2937 C CA . VAL A 1 374 ? -41.722 -10.721 53.046 1.00 97.75 374 VAL A CA 1
ATOM 2938 C C . VAL A 1 374 ? -42.307 -11.526 51.886 1.00 97.75 374 VAL A C 1
ATOM 2940 O O . VAL A 1 374 ? -41.685 -12.440 51.348 1.00 97.75 374 VAL A O 1
ATOM 2943 N N . ASN A 1 375 ? -43.477 -11.105 51.404 1.00 97.88 375 ASN A N 1
ATOM 2944 C CA . ASN A 1 375 ? -44.097 -11.664 50.206 1.00 97.88 375 ASN A CA 1
ATOM 2945 C C . ASN A 1 375 ? -43.574 -10.981 48.930 1.00 97.88 375 ASN A C 1
ATOM 2947 O O . ASN A 1 375 ? -44.205 -10.066 48.397 1.00 97.88 375 ASN A O 1
ATOM 2951 N N . HIS A 1 376 ? -42.417 -11.417 48.424 1.00 94.94 376 HIS A N 1
ATOM 2952 C CA . HIS A 1 376 ? -41.771 -10.799 47.252 1.00 94.94 376 HIS A CA 1
ATOM 2953 C C . HIS A 1 376 ? -42.673 -10.670 46.009 1.00 94.94 376 HIS A C 1
ATOM 2955 O O . HIS A 1 376 ? -42.676 -9.583 45.426 1.00 94.94 376 HIS A O 1
ATOM 2961 N N . PRO A 1 377 ? -43.475 -11.684 45.610 1.00 96.81 377 PRO A N 1
ATOM 2962 C CA . PRO A 1 377 ? -44.439 -11.533 44.517 1.00 96.81 377 PRO A CA 1
ATOM 2963 C C . PRO A 1 377 ? -45.412 -10.367 44.722 1.00 96.81 377 PRO A C 1
ATOM 2965 O O . PRO A 1 377 ? -45.623 -9.568 43.811 1.00 96.81 377 PRO A O 1
ATOM 2968 N N . ARG A 1 378 ? -45.956 -10.219 45.937 1.00 97.00 378 ARG A N 1
ATOM 2969 C CA . ARG A 1 378 ? -46.890 -9.133 46.260 1.00 97.00 378 ARG A CA 1
ATOM 2970 C C . ARG A 1 378 ? -46.205 -7.769 46.311 1.00 97.00 378 ARG A C 1
ATOM 2972 O O . ARG A 1 378 ? -46.788 -6.780 45.875 1.00 97.00 378 ARG A O 1
ATOM 2979 N N . ILE A 1 379 ? -44.969 -7.699 46.808 1.00 96.62 379 ILE A N 1
ATOM 2980 C CA . ILE A 1 379 ? -44.174 -6.465 46.764 1.00 96.62 379 ILE A CA 1
ATOM 2981 C C . ILE A 1 379 ? -43.944 -6.041 45.308 1.00 96.62 379 ILE A C 1
ATOM 2983 O O . ILE A 1 379 ? -44.177 -4.882 44.980 1.00 96.62 379 ILE A O 1
ATOM 2987 N N . ALA A 1 380 ? -43.555 -6.963 44.421 1.00 94.69 380 ALA A N 1
ATOM 2988 C CA . ALA A 1 380 ? -43.353 -6.667 43.001 1.00 94.69 380 ALA A CA 1
ATOM 2989 C C . ALA A 1 380 ? -44.640 -6.167 42.320 1.00 94.69 380 ALA A C 1
ATOM 2991 O O . ALA A 1 380 ? -44.607 -5.155 41.624 1.00 94.69 380 ALA A O 1
ATOM 2992 N N . GLU A 1 381 ? -45.777 -6.817 42.584 1.00 96.75 381 GLU A N 1
ATOM 2993 C CA . GLU A 1 381 ? -47.091 -6.405 42.075 1.00 96.75 381 GLU A CA 1
ATOM 2994 C C . GLU A 1 381 ? -47.446 -4.968 42.503 1.00 96.75 381 GLU A C 1
ATOM 2996 O O . GLU A 1 381 ? -47.828 -4.140 41.673 1.00 96.75 381 GLU A O 1
ATOM 3001 N N . LEU A 1 382 ? -47.265 -4.638 43.787 1.00 96.00 382 LEU A N 1
ATOM 3002 C CA . LEU A 1 382 ? -47.546 -3.305 44.334 1.00 96.00 382 LEU A CA 1
ATOM 3003 C C . LEU A 1 382 ? -46.581 -2.221 43.825 1.00 96.00 382 LEU A C 1
ATOM 3005 O O . LEU A 1 382 ? -46.924 -1.039 43.862 1.00 96.00 382 LEU A O 1
ATOM 3009 N N . LEU A 1 383 ? -45.396 -2.605 43.343 1.00 95.88 383 LEU A N 1
ATOM 3010 C CA . LEU A 1 383 ? -44.385 -1.706 42.777 1.00 95.88 383 LEU A CA 1
ATOM 3011 C C . LEU A 1 383 ? -44.501 -1.529 41.256 1.00 95.88 383 LEU A C 1
ATOM 3013 O O . LEU A 1 383 ? -43.701 -0.793 40.674 1.00 95.88 383 LEU A O 1
ATOM 3017 N N . THR A 1 384 ? -45.478 -2.172 40.608 1.00 95.25 384 THR A N 1
ATOM 3018 C CA . THR A 1 384 ? -45.700 -2.045 39.161 1.00 95.25 384 THR A CA 1
ATOM 3019 C C . THR A 1 384 ? -45.845 -0.563 38.771 1.00 95.25 384 THR A C 1
ATOM 3021 O O . THR A 1 384 ? -46.612 0.161 39.418 1.00 95.25 384 THR A O 1
ATOM 3024 N N . PRO A 1 385 ? -45.144 -0.071 37.724 1.00 93.12 385 PRO A N 1
ATOM 3025 C CA . PRO A 1 385 ? -45.134 1.354 37.373 1.00 93.12 385 PRO A CA 1
ATOM 3026 C C . PRO A 1 385 ? -46.512 1.967 37.084 1.00 93.12 385 PRO A C 1
ATOM 3028 O O . PRO A 1 385 ? -46.697 3.167 37.286 1.00 93.12 385 PRO A O 1
ATOM 3031 N N . ASP A 1 386 ? -47.487 1.161 36.653 1.00 93.56 386 ASP A N 1
ATOM 3032 C CA . ASP A 1 386 ? -48.869 1.598 36.411 1.00 93.56 386 ASP A CA 1
ATOM 3033 C C . ASP A 1 386 ? -49.637 1.971 37.699 1.00 93.56 386 ASP A C 1
ATOM 3035 O O . ASP A 1 386 ? -50.664 2.659 37.642 1.00 93.56 386 ASP A O 1
ATOM 3039 N N . ARG A 1 387 ? -49.119 1.562 38.868 1.00 94.62 387 ARG A N 1
ATOM 3040 C CA . ARG A 1 387 ? -49.667 1.757 40.219 1.00 94.62 387 ARG A CA 1
ATOM 3041 C C . ARG A 1 387 ? -51.097 1.240 40.408 1.00 94.62 387 ARG A C 1
ATOM 3043 O O . ARG A 1 387 ? -51.786 1.703 41.319 1.00 94.62 387 ARG A O 1
ATOM 3050 N N . VAL A 1 388 ? -51.573 0.301 39.587 1.00 94.94 388 VAL A N 1
ATOM 3051 C CA . VAL A 1 388 ? -52.953 -0.215 39.676 1.00 94.94 388 VAL A CA 1
ATOM 3052 C C . VAL A 1 388 ? -53.174 -0.946 41.001 1.00 94.94 388 VAL A C 1
ATOM 3054 O O . VAL A 1 388 ? -54.066 -0.575 41.767 1.00 94.94 388 VAL A O 1
ATOM 3057 N N . ALA A 1 389 ? -52.321 -1.922 41.322 1.00 95.25 389 ALA A N 1
ATOM 3058 C CA . ALA A 1 389 ? -52.417 -2.684 42.569 1.00 95.25 389 ALA A CA 1
ATOM 3059 C C . ALA A 1 389 ? -52.205 -1.801 43.813 1.00 95.25 389 ALA A C 1
ATOM 3061 O O . ALA A 1 389 ? -52.895 -1.960 44.822 1.00 95.25 389 ALA A O 1
ATOM 3062 N N . LEU A 1 390 ? -51.298 -0.819 43.727 1.00 96.69 390 LEU A N 1
ATOM 3063 C CA . LEU A 1 390 ? -51.062 0.151 44.799 1.00 96.69 390 LEU A CA 1
ATOM 3064 C C . LEU A 1 390 ? -52.295 1.026 45.065 1.00 96.69 390 LEU A C 1
ATOM 3066 O O . LEU A 1 390 ? -52.645 1.243 46.224 1.00 96.69 390 LEU A O 1
ATOM 3070 N N . ARG A 1 391 ? -52.982 1.500 44.015 1.00 95.38 391 ARG A N 1
ATOM 3071 C CA . ARG A 1 391 ? -54.239 2.250 44.167 1.00 95.38 391 ARG A CA 1
ATOM 3072 C C . ARG A 1 391 ? -55.305 1.406 44.855 1.00 95.38 391 ARG A C 1
ATOM 3074 O O . ARG A 1 391 ? -55.844 1.875 45.850 1.00 95.38 391 ARG A O 1
ATOM 3081 N N . LYS A 1 392 ? -55.518 0.157 44.424 1.00 95.44 392 LYS A N 1
ATOM 3082 C CA . LYS A 1 392 ? -56.457 -0.772 45.085 1.00 95.44 392 LYS A CA 1
ATOM 3083 C C . LYS A 1 392 ? -56.131 -0.978 46.568 1.00 95.44 392 LYS A C 1
ATOM 3085 O O . LYS A 1 392 ? -57.013 -0.956 47.428 1.00 95.44 392 LYS A O 1
ATOM 3090 N N . LEU A 1 393 ? -54.842 -1.116 46.901 1.00 95.81 393 LEU A N 1
ATOM 3091 C CA . LEU A 1 393 ? -54.400 -1.204 48.293 1.00 95.81 393 LEU A CA 1
ATOM 3092 C C . LEU A 1 393 ? -54.761 0.061 49.092 1.00 95.81 393 LEU A C 1
ATOM 3094 O O . LEU A 1 393 ? -55.173 -0.058 50.244 1.00 95.81 393 LEU A O 1
ATOM 3098 N N . ILE A 1 394 ? -54.630 1.255 48.516 1.00 95.38 394 ILE A N 1
ATOM 3099 C CA . ILE A 1 394 ? -54.942 2.525 49.188 1.00 95.38 394 ILE A CA 1
ATOM 3100 C C . ILE A 1 394 ? -56.455 2.710 49.369 1.00 95.38 394 ILE A C 1
ATOM 3102 O O . ILE A 1 394 ? -56.898 3.028 50.476 1.00 95.38 394 ILE A O 1
ATOM 3106 N N . THR A 1 395 ? -57.232 2.473 48.309 1.00 94.38 395 THR A N 1
ATOM 3107 C CA . THR A 1 395 ? -58.682 2.725 48.254 1.00 94.38 395 THR A CA 1
ATOM 3108 C C . THR A 1 395 ? -59.525 1.630 48.907 1.00 94.38 395 THR A C 1
ATOM 3110 O O . THR A 1 395 ? -60.713 1.825 49.138 1.00 94.38 395 THR A O 1
ATOM 3113 N N . LYS A 1 396 ? -58.911 0.486 49.248 1.00 92.81 396 LYS A N 1
ATOM 3114 C CA . LYS A 1 396 ? -59.580 -0.723 49.766 1.00 92.81 396 LYS A CA 1
ATOM 3115 C C . LYS A 1 396 ? -60.519 -1.398 48.754 1.00 92.81 396 LYS A C 1
ATOM 3117 O O . LYS A 1 396 ? -61.339 -2.216 49.160 1.00 92.81 396 LYS A O 1
ATOM 3122 N N . GLU A 1 397 ? -60.365 -1.105 47.465 1.00 80.06 397 GLU A N 1
ATOM 3123 C CA . GLU A 1 397 ? -61.095 -1.773 46.383 1.00 80.06 397 GLU A CA 1
ATOM 3124 C C . GLU A 1 397 ? -60.603 -3.215 46.186 1.00 80.06 397 GLU A C 1
ATOM 3126 O O . GLU A 1 397 ? -59.406 -3.493 46.319 1.00 80.06 397 GLU A O 1
ATOM 3131 N N . ALA A 1 398 ? -61.543 -4.122 45.894 1.00 57.41 398 ALA A N 1
ATOM 3132 C CA . ALA A 1 398 ? -61.283 -5.541 45.642 1.00 57.41 398 ALA A CA 1
ATOM 3133 C C . ALA A 1 398 ? -60.602 -5.786 44.282 1.00 57.41 398 ALA A C 1
ATOM 3135 O O . ALA A 1 398 ? -60.908 -5.088 43.283 1.00 57.41 398 ALA A O 1
#

Radius of gyration: 55.24 Å; chains: 1; bounding box: 112×46×137 Å

Organism: Mycobacterium canettii (strain CIPT 140010059) (NCBI:txid1048245)

pLDDT: mean 94.06, std 7.9, range [44.12, 98.81]

Secondary structure (DSSP, 8-state):
--HHHHHHHHHHHHHHTTPPPSS-HHHHHHHHTT--HHHHHHHHHHTT------SGGG--TTSPPP---SHHHHHHHHHHHGGG-SEEE---SS--HHHHHHHHHHHHHH-TT-EEEEE--TTS-GGGG---HHHHHHHHHHHHHTTEEEEE-TTHHHHHHHHHHHHHHHHHHHHTHHHHHHHHHHHHHTT-GGGSHHHHTTHHHHHHHHHHHTTT-S--S---SSTTTT---GGGS--HHHHHHHHHHHHHHTT-----EEEEEESSTT-S-EEEEEE-TT--EEEEEEEEEEE-TT--EEEEEEEEEE--GGGTTSSHHHHHHHHHHHHHT-SEEEEE-SSTHHHHHHHHHHHTTSEEEEEEETTTEEEEEE-HHHHHHHT-TT-HHHHHHHHT--